Protein 5XLY (pdb70)

Structure (mmCIF, N/CA/C/O backbone):
data_5XLY
#
_entry.id   5XLY
#
_cell.length_a   79.440
_cell.length_b   57.410
_cell.length_c   104.639
_cell.angle_alpha   90.00
_cell.angle_beta   100.16
_cell.angle_gamma   90.00
#
_symmetry.space_group_name_H-M   'I 1 2 1'
#
loop_
_entity.id
_entity.type
_entity.pdbx_description
1 polymer 'Chemotaxis protein methyltransferase 1'
2 polymer 'Cyclic diguanosine monophosphate-binding protein PA4608'
3 non-polymer "9,9'-[(2R,3R,3aS,5S,7aR,9R,10R,10aS,12S,14aR)-3,5,10,12-tetrahydroxy-5,12-dioxidooctahydro-2H,7H-difuro[3,2-d:3',2'-j][1,3,7,9,2,8]tetraoxadiphosphacyclododecine-2,9-diyl]bis(2-amino-1,9-dihydro-6H-purin-6-one)"
4 water water
#
loop_
_atom_site.group_PDB
_atom_site.id
_atom_site.type_symbol
_atom_site.label_atom_id
_atom_site.label_alt_id
_atom_site.label_comp_id
_atom_site.label_asym_id
_atom_site.label_entity_id
_atom_site.label_seq_id
_atom_site.pdbx_PDB_ins_code
_atom_site.Cartn_x
_atom_site.Cartn_y
_atom_site.Cartn_z
_atom_site.occupancy
_atom_site.B_iso_or_equiv
_atom_site.auth_seq_id
_atom_site.auth_comp_id
_atom_site.auth_asym_id
_atom_site.auth_atom_id
_atom_site.pdbx_PDB_model_num
ATOM 1 N N . ASN A 1 5 ? 33.526 20.846 -4.017 1.00 32.00 5 ASN A N 1
ATOM 2 C CA . ASN A 1 5 ? 34.172 21.338 -2.806 1.00 33.24 5 ASN A CA 1
ATOM 3 C C . ASN A 1 5 ? 35.087 20.269 -2.215 1.00 32.65 5 ASN A C 1
ATOM 4 O O . ASN A 1 5 ? 34.669 19.129 -2.003 1.00 34.13 5 ASN A O 1
ATOM 9 N N . ALA A 1 6 ? 36.338 20.650 -1.947 1.00 31.08 6 ALA A N 1
ATOM 10 C CA . ALA A 1 6 ? 37.333 19.676 -1.509 1.00 28.60 6 ALA A CA 1
ATOM 11 C C . ALA A 1 6 ? 37.003 19.117 -0.130 1.00 23.73 6 ALA A C 1
ATOM 12 O O . ALA A 1 6 ? 37.111 17.906 0.092 1.00 22.84 6 ALA A O 1
ATOM 14 N N . ASP A 1 7 ? 36.608 19.982 0.810 1.00 22.84 7 ASP A N 1
ATOM 15 C CA . ASP A 1 7 ? 36.240 19.512 2.143 1.00 29.46 7 ASP A CA 1
ATOM 16 C C . ASP A 1 7 ? 35.103 18.501 2.078 1.00 26.71 7 ASP A C 1
ATOM 17 O O . ASP A 1 7 ? 35.127 17.480 2.777 1.00 20.84 7 ASP A O 1
ATOM 22 N N . PHE A 1 8 ? 34.099 18.769 1.240 1.00 19.18 8 PHE A N 1
ATOM 23 C CA . PHE A 1 8 ? 32.965 17.859 1.115 1.00 21.03 8 PHE A CA 1
ATOM 24 C C . PHE A 1 8 ? 33.387 16.532 0.498 1.00 22.27 8 PHE A C 1
ATOM 25 O O . PHE A 1 8 ? 32.918 15.469 0.920 1.00 15.02 8 PHE A O 1
ATOM 33 N N . GLU A 1 9 ? 34.273 16.572 -0.500 1.00 15.75 9 GLU A N 1
ATOM 34 C CA . GLU A 1 9 ? 34.753 15.335 -1.108 1.00 19.77 9 GLU A CA 1
ATOM 35 C C . GLU A 1 9 ? 35.530 14.493 -0.104 1.00 18.90 9 GLU A C 1
ATOM 36 O O . GLU A 1 9 ? 35.426 13.261 -0.103 1.00 21.11 9 GLU A O 1
ATOM 42 N N . LEU A 1 10 ? 36.317 15.142 0.759 1.00 13.70 10 LEU A N 1
ATOM 43 C CA . LEU A 1 10 ? 37.022 14.413 1.807 1.00 17.87 10 LEU A CA 1
ATOM 44 C C . LEU A 1 10 ? 36.042 13.780 2.785 1.00 21.37 10 LEU A C 1
ATOM 45 O O . LEU A 1 10 ? 36.285 12.682 3.298 1.00 14.87 10 LEU A O 1
ATOM 50 N N . PHE A 1 11 ? 34.926 14.461 3.058 1.00 16.79 11 PHE A N 1
ATOM 51 C CA . PHE A 1 11 ? 33.906 13.879 3.927 1.00 15.17 11 PHE A CA 1
ATOM 52 C C . PHE A 1 11 ? 33.272 12.647 3.290 1.00 16.26 11 PHE A C 1
ATOM 53 O O . PHE A 1 11 ? 32.990 11.660 3.981 1.00 13.88 11 PHE A O 1
ATOM 61 N N . ARG A 1 12 ? 33.027 12.688 1.977 1.00 12.32 12 ARG A N 1
ATOM 62 C CA . ARG A 1 12 ? 32.545 11.496 1.288 1.00 19.25 12 ARG A CA 1
ATOM 63 C C . ARG A 1 12 ? 33.527 10.343 1.450 1.00 19.40 12 ARG A C 1
ATOM 64 O O . ARG A 1 12 ? 33.120 9.200 1.696 1.00 16.48 12 ARG A O 1
ATOM 72 N N . VAL A 1 13 ? 34.826 10.630 1.329 1.00 13.52 13 VAL A N 1
ATOM 73 C CA . VAL A 1 13 ? 35.847 9.602 1.517 1.00 18.30 13 VAL A CA 1
ATOM 74 C C . VAL A 1 13 ? 35.769 9.018 2.923 1.00 21.27 13 VAL A C 1
ATOM 75 O O . VAL A 1 13 ? 35.837 7.795 3.107 1.00 18.96 13 VAL A O 1
ATOM 79 N N . PHE A 1 14 ? 35.612 9.878 3.934 1.00 18.54 14 PHE A N 1
ATOM 80 C CA . PHE A 1 14 ? 35.509 9.403 5.312 1.00 16.10 14 PHE A CA 1
ATOM 81 C C . PHE A 1 14 ? 34.353 8.424 5.475 1.00 15.21 14 PHE A C 1
ATOM 82 O O . PHE A 1 14 ? 34.519 7.339 6.045 1.00 17.52 14 PHE A O 1
ATOM 90 N N . LEU A 1 15 ? 33.169 8.794 4.978 1.00 14.90 15 LEU A N 1
ATOM 91 C CA . LEU A 1 15 ? 31.991 7.948 5.154 1.00 15.08 15 LEU A CA 1
ATOM 9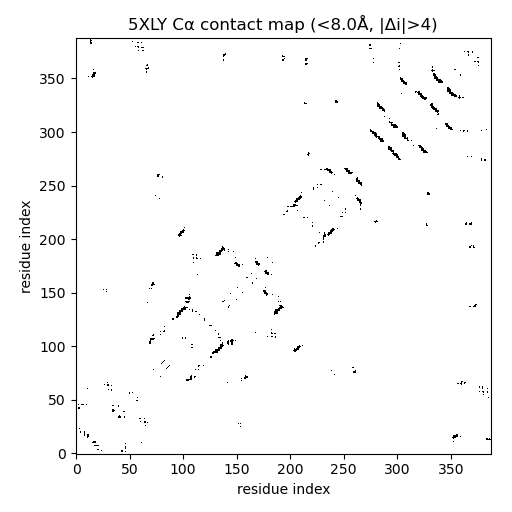2 C C . LEU A 1 15 ? 32.165 6.601 4.466 1.00 18.61 15 LEU A C 1
ATOM 93 O O . LEU A 1 15 ? 31.750 5.564 4.999 1.00 14.69 15 LEU A O 1
ATOM 98 N N . GLU A 1 16 ? 32.778 6.594 3.281 1.00 15.16 16 GLU A N 1
ATOM 99 C CA . GLU A 1 16 ? 32.991 5.334 2.577 1.00 18.52 16 GLU A CA 1
ATOM 100 C C . GLU A 1 16 ? 34.068 4.500 3.258 1.00 16.53 16 GLU A C 1
ATOM 101 O O . GLU A 1 16 ? 33.906 3.286 3.430 1.00 20.43 16 GLU A O 1
ATOM 107 N N . LYS A 1 17 ? 35.168 5.137 3.664 1.00 20.12 17 LYS A N 1
ATOM 108 C CA . LYS A 1 17 ? 36.307 4.399 4.202 1.00 22.34 17 LYS A CA 1
ATOM 109 C C . LYS A 1 17 ? 35.992 3.784 5.560 1.00 27.31 17 LYS A C 1
ATOM 110 O O . LYS A 1 17 ? 36.410 2.656 5.849 1.00 22.94 17 LYS A O 1
ATOM 116 N N . THR A 1 18 ? 35.254 4.504 6.405 1.00 19.83 18 THR A N 1
ATOM 117 C CA . THR A 1 18 ? 35.006 4.019 7.759 1.00 27.51 18 THR A CA 1
ATOM 118 C C . THR A 1 18 ? 33.815 3.070 7.812 1.00 24.93 18 THR A C 1
ATOM 119 O O . THR A 1 18 ? 33.906 1.985 8.395 1.00 25.33 18 THR A O 1
ATOM 123 N N . CYS A 1 19 ? 32.691 3.464 7.214 1.00 19.51 19 CYS A N 1
ATOM 124 C CA . CYS A 1 19 ? 31.440 2.737 7.370 1.00 22.09 19 CYS A CA 1
ATOM 125 C C . CYS A 1 19 ? 30.912 2.128 6.080 1.00 20.09 19 CYS A C 1
ATOM 126 O O . CYS A 1 19 ? 29.871 1.459 6.112 1.00 21.41 19 CYS A O 1
ATOM 129 N N . GLY A 1 20 ? 31.584 2.335 4.951 1.00 13.18 20 GLY A N 1
ATOM 130 C CA . GLY A 1 20 ? 31.034 1.887 3.690 1.00 18.03 20 GLY A CA 1
ATOM 131 C C . GLY A 1 20 ? 29.809 2.649 3.247 1.00 18.51 20 GLY A C 1
ATOM 132 O O . GLY A 1 20 ? 29.081 2.180 2.368 1.00 17.17 20 GLY A O 1
ATOM 133 N N . ILE A 1 21 ? 29.554 3.814 3.836 1.00 13.01 21 ILE A N 1
ATOM 134 C CA . ILE A 1 21 ? 28.402 4.624 3.460 1.00 10.53 21 ILE A CA 1
ATOM 135 C C . ILE A 1 21 ? 28.739 5.406 2.201 1.00 14.99 21 ILE A C 1
ATOM 136 O O . ILE A 1 21 ? 29.752 6.115 2.146 1.00 16.35 21 ILE A O 1
ATOM 141 N N . VAL A 1 22 ? 27.895 5.276 1.185 1.00 12.10 22 VAL A N 1
ATOM 142 C CA . VAL A 1 22 ? 28.087 5.951 -0.092 1.00 15.63 22 VAL A CA 1
ATOM 143 C C . VAL A 1 22 ? 27.255 7.225 -0.062 1.00 19.54 22 VAL A C 1
ATOM 144 O O . VAL A 1 22 ? 26.020 7.175 -0.045 1.00 19.01 22 VAL A O 1
ATOM 148 N N . LEU A 1 23 ? 27.936 8.364 -0.040 1.00 17.63 23 LEU A N 1
ATOM 149 C CA . LEU A 1 23 ? 27.297 9.671 -0.057 1.00 28.10 23 LEU A CA 1
ATOM 150 C C . LEU A 1 23 ? 27.355 10.230 -1.471 1.00 34.00 23 LEU A C 1
ATOM 151 O O . LEU A 1 23 ? 28.436 10.323 -2.062 1.00 33.71 23 LEU A O 1
ATOM 156 N N . GLY A 1 24 ? 26.194 10.585 -2.015 1.00 33.37 24 GLY A N 1
ATOM 157 C CA . GLY A 1 24 ? 26.168 11.190 -3.332 1.00 36.68 24 GLY A CA 1
ATOM 158 C C . GLY A 1 24 ? 26.866 12.537 -3.345 1.00 31.93 24 GLY A C 1
ATOM 159 O O . GLY A 1 24 ? 26.915 13.249 -2.340 1.00 32.28 24 GLY A O 1
ATOM 160 N N . SER A 1 25 ? 27.414 12.888 -4.509 1.00 34.17 25 SER A N 1
ATOM 161 C CA . SER A 1 25 ? 28.087 14.173 -4.676 1.00 25.94 25 SER A CA 1
ATOM 162 C C . SER A 1 25 ? 27.119 15.348 -4.706 1.00 38.79 25 SER A C 1
ATOM 163 O O . SER A 1 25 ? 27.568 16.495 -4.809 1.00 38.62 25 SER A O 1
ATOM 166 N N A ASN A 1 26 ? 25.812 15.103 -4.628 0.47 36.13 26 ASN A N 1
ATOM 167 N N B ASN A 1 26 ? 25.818 15.083 -4.595 0.53 36.11 26 ASN A N 1
ATOM 168 C CA A ASN A 1 26 ? 24.804 16.154 -4.677 0.47 42.09 26 ASN A CA 1
ATOM 169 C CA B ASN A 1 26 ? 24.770 16.089 -4.685 0.53 42.10 26 ASN A CA 1
ATOM 170 C C A ASN A 1 26 ? 24.151 16.381 -3.316 0.47 43.18 26 ASN A C 1
ATOM 171 C C B ASN A 1 26 ? 24.207 16.475 -3.321 0.53 43.20 26 ASN A C 1
ATOM 172 O O A ASN A 1 26 ? 23.006 16.830 -3.237 0.47 39.95 26 ASN A O 1
ATOM 173 O O B ASN A 1 26 ? 23.171 17.144 -3.258 0.53 40.48 26 ASN A O 1
ATOM 182 N N . LYS A 1 27 ? 24.867 16.079 -2.232 1.00 38.77 27 LYS A N 1
ATOM 183 C CA . LYS A 1 27 ? 24.299 16.154 -0.891 1.00 32.02 27 LYS A CA 1
ATOM 184 C C . LYS A 1 27 ? 25.062 17.096 0.036 1.00 25.56 27 LYS A C 1
ATOM 185 O O . LYS A 1 27 ? 25.008 16.936 1.256 1.00 21.84 27 LYS A O 1
ATOM 191 N N . GLN A 1 28 ? 25.773 18.084 -0.516 1.00 24.87 28 GLN A N 1
ATOM 192 C CA . GLN A 1 28 ? 26.434 19.072 0.336 1.00 31.51 28 GLN A CA 1
ATOM 193 C C . GLN A 1 28 ? 25.431 19.764 1.249 1.00 20.35 28 GLN A C 1
ATOM 194 O O . GLN A 1 28 ? 25.708 19.993 2.432 1.00 22.25 28 GLN A O 1
ATOM 200 N N . TYR A 1 29 ? 24.255 20.092 0.712 1.00 25.07 29 TYR A N 1
ATOM 201 C CA . TYR A 1 29 ? 23.221 20.756 1.498 1.00 27.94 29 TYR A CA 1
ATOM 202 C C . TYR A 1 29 ? 22.747 19.874 2.648 1.00 25.24 29 TYR A C 1
ATOM 203 O O . TYR A 1 29 ? 22.490 20.364 3.754 1.00 18.30 29 TYR A O 1
ATOM 212 N N . LEU A 1 30 ? 22.619 18.568 2.400 1.00 22.76 30 LEU A N 1
ATOM 213 C CA . LEU A 1 30 ? 22.124 17.658 3.427 1.00 19.74 30 LEU A CA 1
ATOM 214 C C . LEU A 1 30 ? 23.164 17.450 4.517 1.00 17.42 30 LEU A C 1
ATOM 215 O O . LEU A 1 30 ? 22.820 17.312 5.697 1.00 14.20 30 LEU A O 1
ATOM 220 N N . VAL A 1 31 ? 24.442 17.431 4.138 1.00 16.94 31 VAL A N 1
ATOM 221 C CA . VAL A 1 31 ? 25.521 17.306 5.113 1.00 15.36 31 VAL A CA 1
ATOM 222 C C . VAL A 1 31 ? 25.519 18.498 6.062 1.00 16.30 31 VAL A C 1
ATOM 223 O O . VAL A 1 31 ? 25.631 18.343 7.285 1.00 14.40 31 VAL A O 1
ATOM 227 N N . SER A 1 32 ? 25.397 19.708 5.510 1.00 18.32 32 SER A N 1
ATOM 228 C CA . SER A 1 32 ? 25.401 20.904 6.346 1.00 21.21 32 SER A CA 1
ATOM 229 C C . SER A 1 32 ? 24.240 20.889 7.333 1.00 15.49 32 SER A C 1
ATOM 230 O O . SER A 1 32 ? 24.406 21.241 8.507 1.00 16.68 32 SER A O 1
ATOM 233 N N . SER A 1 33 ? 23.062 20.470 6.877 1.00 16.22 33 SER A N 1
ATOM 234 C CA . SER A 1 33 ? 21.891 20.453 7.747 1.00 17.04 33 SER A CA 1
ATOM 235 C C . SER A 1 33 ? 22.045 19.434 8.869 1.00 13.63 33 SER A C 1
ATOM 236 O O . SER A 1 33 ? 21.767 19.733 10.036 1.00 15.10 33 SER A O 1
ATOM 239 N N . ARG A 1 34 ? 22.485 18.218 8.538 1.00 13.12 34 ARG A N 1
ATOM 240 C CA . ARG A 1 34 ? 22.523 17.160 9.543 1.00 13.14 34 ARG A CA 1
ATOM 241 C C . ARG A 1 34 ? 23.666 17.327 10.536 1.00 16.41 34 ARG A C 1
ATOM 242 O O . ARG A 1 34 ? 23.578 16.803 11.651 1.00 17.72 34 ARG A O 1
ATOM 250 N N . LEU A 1 35 ? 24.727 18.041 10.168 1.00 16.48 35 LEU A N 1
ATOM 251 C CA . LEU A 1 35 ? 25.879 18.227 11.041 1.00 15.42 35 LEU A CA 1
ATOM 252 C C . LEU A 1 35 ? 25.911 19.594 11.704 1.00 24.96 35 LEU A C 1
ATOM 253 O O . LEU A 1 35 ? 26.821 19.859 12.496 1.00 20.65 35 LEU A O 1
ATOM 258 N N . ASN A 1 36 ? 24.954 20.468 11.386 1.00 23.30 36 ASN A N 1
ATOM 259 C CA . ASN A 1 36 ? 24.916 21.793 11.997 1.00 30.83 36 ASN A CA 1
ATOM 260 C C . ASN A 1 36 ? 24.910 21.709 13.517 1.00 28.98 36 ASN A C 1
ATOM 261 O O . ASN A 1 36 ? 25.709 22.375 14.184 1.00 30.51 36 ASN A O 1
ATOM 266 N N . LYS A 1 37 ? 24.019 20.896 14.083 1.00 28.10 37 LYS A N 1
ATOM 267 C CA . LYS A 1 37 ? 23.912 20.803 15.535 1.00 24.89 37 LYS A CA 1
ATOM 268 C C . LYS A 1 37 ? 25.221 20.340 16.160 1.00 37.96 37 LYS A C 1
ATOM 269 O O . LYS A 1 37 ? 25.740 20.977 17.082 1.00 31.01 37 LYS A O 1
ATOM 275 N N . LEU A 1 38 ? 25.785 19.248 15.641 1.00 23.73 38 LEU A N 1
ATOM 276 C CA . LEU A 1 38 ? 26.972 18.651 16.241 1.00 24.74 38 LEU A CA 1
ATOM 277 C C . LEU A 1 38 ? 28.174 19.583 16.154 1.00 26.72 38 LEU A C 1
ATOM 278 O O . LEU A 1 38 ? 28.949 19.697 17.113 1.00 25.57 38 LEU A O 1
ATOM 283 N N . MET A 1 39 ? 28.351 20.256 15.014 1.00 23.17 39 MET A N 1
ATOM 284 C CA . MET A 1 39 ? 29.486 21.160 14.861 1.00 23.85 39 MET A CA 1
ATOM 285 C C . MET A 1 39 ? 29.387 22.341 15.816 1.00 36.40 39 MET A C 1
ATOM 286 O O . MET A 1 39 ? 30.411 22.827 16.312 1.00 32.90 39 MET A O 1
ATOM 291 N N . GLU A 1 40 ? 28.168 22.810 16.089 1.00 29.70 40 GLU A N 1
ATOM 292 C CA . GLU A 1 40 ? 27.971 23.892 17.049 1.00 38.36 40 GLU A CA 1
ATOM 293 C C . GLU A 1 40 ? 28.462 23.493 18.437 1.00 43.09 40 GLU A C 1
ATOM 294 O O . GLU A 1 40 ? 29.290 24.181 19.042 1.00 33.26 40 GLU A O 1
ATOM 300 N N . GLN A 1 41 ? 27.955 22.374 18.960 1.00 29.87 41 GLN A N 1
ATOM 301 C CA . GLN A 1 41 ? 28.332 21.939 20.305 1.00 37.53 41 GLN A CA 1
ATOM 302 C C . GLN A 1 41 ? 29.816 21.615 20.402 1.00 41.56 41 GLN A C 1
ATOM 303 O O . GLN A 1 41 ? 30.444 21.843 21.445 1.00 41.81 41 GLN A O 1
ATOM 309 N N . GLN A 1 42 ? 30.393 21.094 19.326 1.00 28.82 42 GLN A N 1
ATOM 310 C CA . GLN A 1 42 ? 31.793 20.695 19.329 1.00 42.08 42 GLN A CA 1
ATOM 311 C C . GLN A 1 42 ? 32.755 21.861 19.123 1.00 39.08 42 GLN A C 1
ATOM 312 O O . GLN A 1 42 ? 33.974 21.661 19.197 1.00 38.66 42 GLN A O 1
ATOM 318 N N . GLY A 1 43 ? 32.249 23.064 18.874 1.00 36.32 43 GLY A N 1
ATOM 319 C CA . GLY A 1 43 ? 33.122 24.189 18.608 1.00 32.92 43 GLY A CA 1
ATOM 320 C C . GLY A 1 43 ? 33.849 24.101 17.286 1.00 36.36 43 GLY A C 1
ATOM 321 O O . GLY A 1 43 ? 34.933 24.676 17.141 1.00 39.38 43 GLY A O 1
ATOM 322 N N . ILE A 1 44 ? 33.286 23.385 16.318 1.00 37.83 44 ILE A N 1
ATOM 323 C CA . ILE A 1 44 ? 33.874 23.239 14.992 1.00 32.14 44 ILE A CA 1
ATOM 324 C C . ILE A 1 44 ? 33.201 24.236 14.060 1.00 29.57 44 ILE A C 1
ATOM 325 O O . ILE A 1 44 ? 31.966 24.293 13.984 1.00 29.63 44 ILE A O 1
ATOM 330 N N . LYS A 1 45 ? 34.011 25.023 13.352 1.00 30.75 45 LYS A N 1
ATOM 331 C CA . LYS A 1 45 ? 33.511 26.142 12.565 1.00 28.67 45 LYS A CA 1
ATOM 332 C C . LYS A 1 45 ? 33.376 25.834 11.077 1.00 33.39 45 LYS A C 1
ATOM 333 O O . LYS A 1 45 ? 32.788 26.641 10.348 1.00 38.49 45 LYS A O 1
ATOM 339 N N . SER A 1 46 ? 33.893 24.701 10.602 1.00 30.59 46 SER A N 1
ATOM 340 C CA . SER A 1 46 ? 33.791 24.372 9.188 1.00 29.23 46 SER A CA 1
ATOM 341 C C . SER A 1 46 ? 33.818 22.863 9.004 1.00 24.60 46 SER A C 1
ATOM 342 O O . SER A 1 46 ? 34.322 22.122 9.851 1.00 25.01 46 SER A O 1
ATOM 345 N N . LEU A 1 47 ? 33.268 22.421 7.870 1.00 21.70 47 LEU A N 1
ATOM 346 C CA . LEU A 1 47 ? 33.343 21.010 7.511 1.00 23.05 47 LEU A CA 1
ATOM 347 C C . LEU A 1 47 ? 34.790 20.558 7.369 1.00 19.75 47 LEU A C 1
ATOM 348 O O . LEU A 1 47 ? 35.138 19.437 7.757 1.00 25.08 47 LEU A O 1
ATOM 353 N N . GLY A 1 48 ? 35.647 21.418 6.812 1.00 26.18 48 GLY A N 1
ATOM 354 C CA . GLY A 1 48 ? 37.048 21.061 6.658 1.00 21.88 48 GLY A CA 1
ATOM 355 C C . GLY A 1 48 ? 37.719 20.744 7.980 1.00 25.38 48 GLY A C 1
ATOM 356 O O . GLY A 1 48 ? 38.479 19.778 8.085 1.00 27.84 48 GLY A O 1
ATOM 357 N N . GLU A 1 49 ? 37.442 21.546 9.010 1.00 24.23 49 GLU A N 1
ATOM 358 C CA . GLU A 1 49 ? 37.987 21.250 10.329 1.00 24.68 49 GLU A CA 1
ATOM 359 C C . GLU A 1 49 ? 37.394 19.964 10.891 1.00 28.54 49 GLU A C 1
ATOM 360 O O . GLU A 1 49 ? 38.092 19.191 11.557 1.00 21.97 49 GLU A O 1
ATOM 366 N N . LEU A 1 50 ? 36.106 19.719 10.633 1.00 25.41 50 LEU A N 1
ATOM 367 C CA . LEU A 1 50 ? 35.498 18.465 11.062 1.00 22.99 50 LEU A CA 1
ATOM 368 C C . LEU A 1 50 ? 36.205 17.272 10.434 1.00 17.72 50 LEU A C 1
ATOM 369 O O . LEU A 1 50 ? 36.473 16.273 11.110 1.00 29.97 50 LEU A O 1
ATOM 374 N N . VAL A 1 51 ? 36.531 17.368 9.142 1.00 22.03 51 VAL A N 1
ATOM 375 C CA . VAL A 1 51 ? 37.202 16.267 8.454 1.00 26.79 51 VAL A CA 1
ATOM 376 C C . VAL A 1 51 ? 38.578 16.019 9.058 1.00 31.12 51 VAL A C 1
ATOM 377 O O . VAL A 1 51 ? 39.001 14.868 9.226 1.00 30.52 51 VAL A O 1
ATOM 381 N N . GLN A 1 52 ? 39.295 17.091 9.402 1.00 31.51 52 GLN A N 1
ATOM 382 C CA . GLN A 1 52 ? 40.582 16.928 10.070 1.00 27.99 52 GLN A CA 1
ATOM 383 C C . GLN A 1 52 ? 40.410 16.285 11.440 1.00 32.75 52 GLN A C 1
ATOM 384 O O . GLN A 1 52 ? 41.170 15.383 11.813 1.00 28.77 52 GLN A O 1
ATOM 390 N N . ARG A 1 53 ? 39.402 16.725 12.196 1.00 23.79 53 ARG A N 1
ATOM 391 C CA . ARG A 1 53 ? 39.237 16.252 13.567 1.00 28.67 53 ARG A CA 1
ATOM 392 C C . ARG A 1 53 ? 38.831 14.784 13.613 1.00 35.24 53 ARG A C 1
ATOM 393 O O . ARG A 1 53 ? 39.263 14.044 14.505 1.00 44.23 53 ARG A O 1
ATOM 401 N N . ILE A 1 54 ? 38.108 14.330 12.598 1.00 28.78 54 ILE A N 1
ATOM 402 C CA . ILE A 1 54 ? 37.706 12.946 12.554 1.00 32.78 54 ILE A CA 1
ATOM 403 C C . ILE A 1 54 ? 38.787 12.002 12.018 1.00 39.97 54 ILE A C 1
ATOM 404 O O . ILE A 1 54 ? 38.606 10.813 12.057 1.00 33.46 54 ILE A O 1
ATOM 409 N N . GLN A 1 55 ? 39.918 12.500 11.533 1.00 34.45 55 GLN A N 1
ATOM 410 C CA . GLN A 1 55 ? 40.961 11.544 11.183 1.00 46.64 55 GLN A CA 1
ATOM 411 C C . GLN A 1 55 ? 41.406 11.385 12.643 1.00 46.59 55 GLN A C 1
ATOM 412 O O . GLN A 1 55 ? 41.893 12.292 13.214 1.00 62.69 55 GLN A O 1
ATOM 418 N N . THR A 1 56 ? 41.186 10.232 13.220 1.00 44.93 56 THR A N 1
ATOM 419 C CA . THR A 1 56 ? 41.389 9.891 14.629 1.00 55.66 56 THR A CA 1
ATOM 420 C C . THR A 1 56 ? 39.977 9.717 15.162 1.00 53.99 56 THR A C 1
ATOM 421 O O . THR A 1 56 ? 39.200 10.672 15.116 1.00 50.66 56 THR A O 1
ATOM 425 N N . GLN A 1 57 ? 39.588 8.562 15.657 1.00 52.39 57 GLN A N 1
ATOM 426 C CA . GLN A 1 57 ? 40.318 7.299 15.889 1.00 48.68 57 GLN A CA 1
ATOM 427 C C . GLN A 1 57 ? 40.498 6.993 17.328 1.00 53.15 57 GLN A C 1
ATOM 428 O O . GLN A 1 57 ? 40.875 5.912 17.725 1.00 56.88 57 GLN A O 1
ATOM 434 N N . ARG A 1 58 ? 40.191 7.988 18.101 1.00 46.16 58 ARG A N 1
ATOM 435 C CA . ARG A 1 58 ? 40.182 7.930 19.501 1.00 55.17 58 ARG A CA 1
ATOM 436 C C . ARG A 1 58 ? 38.984 8.789 19.655 1.00 52.10 58 ARG A C 1
ATOM 437 O O . ARG A 1 58 ? 38.613 9.526 18.769 1.00 46.39 58 ARG A O 1
ATOM 445 N N . GLY A 1 59 ? 38.361 8.685 20.782 1.00 43.92 59 GLY A N 1
ATOM 446 C CA . GLY A 1 59 ? 37.234 9.521 21.105 1.00 48.00 59 GLY A CA 1
ATOM 447 C C . GLY A 1 59 ? 35.968 9.099 20.404 1.00 42.00 59 GLY A C 1
ATOM 448 O O . GLY A 1 59 ? 35.970 8.202 19.585 1.00 41.88 59 GLY A O 1
ATOM 449 N N . GLY A 1 60 ? 34.904 9.794 20.716 1.00 29.31 60 GLY A N 1
ATOM 450 C CA . GLY A 1 60 ? 33.598 9.454 20.188 1.00 29.63 60 GLY A CA 1
ATOM 451 C C . GLY A 1 60 ? 33.074 10.425 19.150 1.00 27.14 60 GLY A C 1
ATOM 452 O O . GLY A 1 60 ? 31.871 10.449 18.876 1.00 22.09 60 GLY A O 1
ATOM 453 N N . LEU A 1 61 ? 33.962 11.227 18.557 1.00 27.37 61 LEU A N 1
ATOM 454 C CA . LEU A 1 61 ? 33.514 12.205 17.568 1.00 29.41 61 LEU A CA 1
ATOM 455 C C . LEU A 1 61 ? 33.041 11.529 16.288 1.00 23.85 61 LEU A C 1
ATOM 456 O O . LEU A 1 61 ? 32.026 11.932 15.708 1.00 25.83 61 LEU A O 1
ATOM 461 N N . ARG A 1 62 ? 33.766 10.506 15.825 1.00 21.21 62 ARG A N 1
ATOM 462 C CA . ARG A 1 62 ? 33.371 9.822 14.597 1.00 21.89 62 ARG A CA 1
ATOM 463 C C . ARG A 1 62 ? 31.993 9.185 14.737 1.00 20.75 62 ARG A C 1
ATOM 464 O O . ARG A 1 62 ? 31.171 9.263 13.817 1.00 19.20 62 ARG A O 1
ATOM 472 N N . GLU A 1 63 ? 31.718 8.560 15.886 1.00 23.09 63 GLU A N 1
ATOM 473 C CA . GLU A 1 63 ? 30.388 8.003 16.119 1.00 27.16 63 GLU A CA 1
ATOM 474 C C . GLU A 1 63 ? 29.325 9.091 16.084 1.00 17.98 63 GLU A C 1
ATOM 475 O O . GLU A 1 63 ? 28.241 8.892 15.523 1.00 18.19 63 GLU A O 1
ATOM 481 N N . MET A 1 64 ? 29.612 10.245 16.692 1.00 17.20 64 MET A N 1
ATOM 482 C CA . MET A 1 64 ? 28.631 11.323 16.723 1.00 16.47 64 MET A CA 1
ATOM 483 C C . MET A 1 64 ? 28.339 11.852 15.327 1.00 19.16 64 MET A C 1
ATOM 484 O O . MET A 1 64 ? 27.202 12.243 15.035 1.00 13.75 64 MET A O 1
ATOM 489 N N . VAL A 1 65 ? 29.348 11.869 14.454 1.00 19.33 65 VAL A N 1
ATOM 490 C CA . VAL A 1 65 ? 29.138 12.302 13.076 1.00 17.04 65 VAL A CA 1
ATOM 491 C C . VAL A 1 65 ? 28.246 11.311 12.339 1.00 14.98 65 VAL A C 1
ATOM 492 O O . VAL A 1 65 ? 27.296 11.700 11.648 1.00 13.96 65 VAL A O 1
ATOM 496 N N . VAL A 1 66 ? 28.539 10.016 12.474 1.00 12.75 66 VAL A N 1
ATOM 497 C CA . VAL A 1 66 ? 27.725 9.004 11.810 1.00 14.96 66 VAL A CA 1
ATOM 498 C C . VAL A 1 66 ? 26.315 8.998 12.387 1.00 10.35 66 VAL A C 1
ATOM 499 O O . VAL A 1 66 ? 25.334 8.804 11.659 1.00 12.83 66 VAL A O 1
ATOM 503 N N . ASP A 1 67 ? 26.194 9.218 13.700 1.00 13.65 67 ASP A N 1
ATOM 504 C CA . ASP A 1 67 ? 24.892 9.385 14.338 1.00 13.46 67 ASP A CA 1
ATOM 505 C C . ASP A 1 67 ? 24.076 10.468 13.638 1.00 16.15 67 ASP A C 1
ATOM 506 O O . ASP A 1 67 ? 22.969 10.217 13.152 1.00 12.85 67 ASP A O 1
ATOM 511 N N . ALA A 1 68 ? 24.625 11.682 13.568 1.00 12.23 68 ALA A N 1
ATOM 512 C CA . ALA A 1 68 ? 23.890 12.800 12.984 1.00 12.56 68 ALA A CA 1
ATOM 513 C C . ALA A 1 68 ? 23.598 12.574 11.503 1.00 10.92 68 ALA A C 1
ATOM 514 O O . ALA A 1 68 ? 22.540 12.976 11.005 1.00 11.15 68 ALA A O 1
ATOM 516 N N . MET A 1 69 ? 24.520 11.929 10.783 1.00 13.43 69 MET A N 1
ATOM 517 C CA . MET A 1 69 ? 24.348 11.754 9.344 1.00 12.02 69 MET A CA 1
ATOM 518 C C . MET A 1 69 ? 23.267 10.738 8.994 1.00 11.64 69 MET A C 1
ATOM 519 O O . MET A 1 69 ? 22.749 10.765 7.872 1.00 12.19 69 MET A O 1
ATOM 524 N N . THR A 1 70 ? 22.919 9.838 9.914 1.00 9.62 70 THR A N 1
ATOM 525 C CA . THR A 1 70 ? 21.989 8.758 9.613 1.00 11.95 70 THR A CA 1
ATOM 526 C C . THR A 1 70 ? 20.633 8.943 10.288 1.00 15.99 70 THR A C 1
ATOM 527 O O . THR A 1 70 ? 19.861 7.984 10.385 1.00 15.70 70 THR A O 1
ATOM 531 N N . THR A 1 71 ? 20.324 10.150 10.755 1.00 15.50 71 THR A N 1
ATOM 532 C CA . THR A 1 71 ? 19.017 10.455 11.330 1.00 28.40 71 THR A CA 1
ATOM 533 C C . THR A 1 71 ? 18.145 11.116 10.271 1.00 26.92 71 THR A C 1
ATOM 534 O O . THR A 1 71 ? 18.499 12.177 9.747 1.00 31.33 71 THR A O 1
ATOM 538 N N . ASN A 1 72 ? 17.010 10.494 9.966 1.00 27.76 72 ASN A N 1
ATOM 539 C CA . ASN A 1 72 ? 16.033 11.074 9.057 1.00 32.45 72 ASN A CA 1
ATOM 540 C C . ASN A 1 72 ? 15.076 11.973 9.827 1.00 23.83 72 ASN A C 1
ATOM 541 O O . ASN A 1 72 ? 14.670 11.650 10.946 1.00 32.28 72 ASN A O 1
ATOM 546 N N . GLU A 1 73 ? 14.722 13.103 9.225 1.00 21.75 73 GLU A N 1
ATOM 547 C CA . GLU A 1 73 ? 13.688 13.973 9.763 1.00 22.21 73 GLU A CA 1
ATOM 548 C C . GLU A 1 73 ? 12.373 13.704 9.040 1.00 22.63 73 GLU A C 1
ATOM 549 O O . GLU A 1 73 ? 12.354 13.335 7.863 1.00 20.75 73 GLU A O 1
ATOM 555 N N . THR A 1 74 ? 11.270 13.871 9.764 1.00 17.88 74 THR A N 1
ATOM 556 C CA . THR A 1 74 ? 9.953 13.706 9.171 1.00 14.27 74 THR A CA 1
ATOM 557 C C . THR A 1 74 ? 9.536 14.988 8.449 1.00 13.54 74 THR A C 1
ATOM 558 O O . THR A 1 74 ? 10.219 16.016 8.500 1.00 13.85 74 THR A O 1
ATOM 562 N N . LEU A 1 75 ? 8.392 14.928 7.773 1.00 8.24 75 LEU A N 1
ATOM 563 C CA . LEU A 1 75 ? 7.895 16.025 6.954 1.00 11.08 75 LEU A CA 1
ATOM 564 C C . LEU A 1 75 ? 6.719 16.726 7.625 1.00 9.62 75 LEU A C 1
ATOM 565 O O . LEU A 1 75 ? 5.967 16.119 8.392 1.00 10.06 75 LEU A O 1
ATOM 570 N N . TRP A 1 76 ? 6.564 18.014 7.313 1.00 8.68 76 TRP A N 1
ATOM 571 C CA . TRP A 1 76 ? 5.425 18.785 7.795 1.00 10.27 76 TRP A CA 1
ATOM 572 C C . TRP A 1 76 ? 4.146 18.350 7.091 1.00 9.58 76 TRP A C 1
ATOM 573 O O . TRP A 1 76 ? 4.119 18.218 5.863 1.00 10.66 76 TRP A O 1
ATOM 584 N N . PHE A 1 77 ? 3.082 18.162 7.874 1.00 7.36 77 PHE A N 1
ATOM 585 C CA . PHE A 1 77 ? 1.755 17.827 7.354 1.00 7.23 77 PHE A CA 1
ATOM 586 C C . PHE A 1 77 ? 1.831 16.698 6.328 1.00 10.53 77 PHE A C 1
ATOM 587 O O . PHE A 1 77 ? 1.281 16.785 5.228 1.00 13.02 77 PHE A O 1
ATOM 595 N N . ARG A 1 78 ? 2.534 15.630 6.707 1.00 8.20 78 ARG A N 1
ATOM 596 C CA . ARG A 1 78 ? 2.855 14.540 5.793 1.00 8.61 78 ARG A CA 1
ATOM 597 C C . ARG A 1 78 ? 1.595 13.982 5.147 1.00 12.78 78 ARG A C 1
ATOM 598 O O . ARG A 1 78 ? 0.686 13.519 5.842 1.00 11.15 78 ARG A O 1
ATOM 606 N N . ASP A 1 79 ? 1.542 14.062 3.816 1.00 16.21 79 ASP A N 1
ATOM 607 C CA . ASP A 1 79 ? 0.496 13.576 2.919 1.00 16.14 79 ASP A CA 1
ATOM 608 C C . ASP A 1 79 ? -0.716 14.507 2.857 1.00 21.23 79 ASP A C 1
ATOM 609 O O . ASP A 1 79 ? -1.622 14.252 2.058 1.00 23.63 79 ASP A O 1
ATOM 614 N N . THR A 1 80 ? -0.775 15.564 3.673 1.00 12.86 80 THR A N 1
ATOM 615 C CA . THR A 1 80 ? -1.844 16.563 3.673 1.00 13.09 80 THR A CA 1
ATOM 616 C C . THR A 1 80 ? -3.195 16.004 4.118 1.00 9.19 80 THR A C 1
ATOM 617 O O . THR A 1 80 ? -3.792 16.512 5.073 1.00 12.29 80 THR A O 1
ATOM 621 N N . TYR A 1 81 ? -3.684 14.964 3.441 1.00 9.85 81 TYR A N 1
ATOM 622 C CA . TYR A 1 81 ? -5.066 14.530 3.643 1.00 7.85 81 TYR A CA 1
ATOM 623 C C . TYR A 1 81 ? -5.402 14.061 5.057 1.00 11.22 81 TYR A C 1
ATOM 624 O O . TYR A 1 81 ? -6.541 14.306 5.494 1.00 11.15 81 TYR A O 1
ATOM 633 N N . PRO A 1 82 ? -4.523 13.379 5.803 1.00 12.66 82 PRO A N 1
ATOM 634 C CA . PRO A 1 82 ? -4.902 12.993 7.173 1.00 11.55 82 PRO A CA 1
ATOM 635 C C . PRO A 1 82 ? -5.242 14.175 8.058 1.00 12.22 82 PRO A C 1
ATOM 636 O O . PRO A 1 82 ? -6.064 14.042 8.972 1.00 11.32 82 PRO A O 1
ATOM 640 N N . PHE A 1 83 ? -4.640 15.334 7.811 1.00 9.33 83 PHE A N 1
ATOM 641 C CA . PHE A 1 83 ? -4.945 16.507 8.620 1.00 9.02 83 PHE A CA 1
ATOM 642 C C . PHE A 1 83 ? -6.247 17.161 8.184 1.00 13.25 83 PHE A C 1
ATOM 643 O O . PHE A 1 83 ? -6.941 17.765 9.011 1.00 14.93 83 PHE A O 1
ATOM 651 N N . GLU A 1 84 ? -6.608 17.023 6.906 1.00 13.46 84 GLU A N 1
ATOM 652 C CA . GLU A 1 84 ? -7.939 17.433 6.470 1.00 17.22 84 GLU A CA 1
ATOM 653 C C . GLU A 1 84 ? -9.008 16.516 7.056 1.00 17.21 84 GLU A C 1
ATOM 654 O O . GLU A 1 84 ? -10.060 16.987 7.504 1.00 20.16 84 GLU A O 1
ATOM 660 N N . VAL A 1 85 ? -8.747 15.206 7.073 1.00 14.09 85 VAL A N 1
ATOM 661 C CA . VAL A 1 85 ? -9.662 14.264 7.713 1.00 12.82 85 VAL A CA 1
ATOM 662 C C . VAL A 1 85 ? -9.837 14.611 9.184 1.00 16.70 85 VAL A C 1
ATOM 663 O O . VAL A 1 85 ? -10.955 14.589 9.716 1.00 13.85 85 VAL A O 1
ATOM 667 N N . LEU A 1 86 ? -8.733 14.932 9.862 1.00 14.97 86 LEU A N 1
ATOM 668 C CA . LEU A 1 86 ? -8.796 15.320 11.266 1.00 16.10 86 LEU A CA 1
ATOM 669 C C . LEU A 1 86 ? -9.723 16.515 11.468 1.00 20.51 86 LEU A C 1
ATOM 670 O O . LEU A 1 86 ? -10.593 16.498 12.346 1.00 17.16 86 LEU A O 1
ATOM 675 N N . LYS A 1 87 ? -9.563 17.558 10.649 1.00 13.22 87 LYS A N 1
ATOM 676 C CA . LYS A 1 87 ? -10.306 18.793 10.871 1.00 17.35 87 LYS A CA 1
ATOM 677 C C . LYS A 1 87 ? -11.731 18.726 10.335 1.00 22.76 87 LYS A C 1
ATOM 678 O O . LYS A 1 87 ? -12.624 19.380 10.887 1.00 24.01 87 LYS A O 1
ATOM 684 N N . GLN A 1 88 ? -11.972 17.947 9.283 1.00 16.85 88 GLN A N 1
ATOM 685 C CA . GLN A 1 88 ? -13.281 17.951 8.639 1.00 26.37 88 GLN A CA 1
ATOM 686 C C . GLN A 1 88 ? -14.206 16.847 9.132 1.00 24.69 88 GLN A C 1
ATOM 687 O O . GLN A 1 88 ? -15.431 17.018 9.088 1.00 28.99 88 GLN A O 1
ATOM 693 N N . ARG A 1 89 ? -13.666 15.719 9.591 1.00 20.14 89 ARG A N 1
ATOM 694 C CA . ARG A 1 89 ? -14.503 14.605 10.020 1.00 20.64 89 ARG A CA 1
ATOM 695 C C . ARG A 1 89 ? -14.301 14.229 11.479 1.00 27.89 89 ARG A C 1
ATOM 696 O O . ARG A 1 89 ? -15.275 14.184 12.240 1.00 21.49 89 ARG A O 1
ATOM 704 N N . VAL A 1 90 ? -13.064 13.959 11.901 1.00 19.38 90 VAL A N 1
ATOM 705 C CA . VAL A 1 90 ? -12.848 13.372 13.221 1.00 17.77 90 VAL A CA 1
ATOM 706 C C . VAL A 1 90 ? -13.201 14.368 14.320 1.00 19.53 90 VAL A C 1
ATOM 707 O O . VAL A 1 90 ? -13.981 14.058 15.228 1.00 20.96 90 VAL A O 1
ATOM 711 N N . LEU A 1 91 ? -12.628 15.571 14.265 1.00 17.23 91 LEU A N 1
ATOM 712 C CA . LEU A 1 91 ? -12.944 16.574 15.279 1.00 21.41 91 LEU A CA 1
ATOM 713 C C . LEU A 1 91 ? -14.430 16.917 15.334 1.00 31.28 91 LEU A C 1
ATOM 714 O O . LEU A 1 91 ? -14.960 17.040 16.453 1.00 30.42 91 LEU A O 1
ATOM 719 N N . PRO A 1 92 ? -15.151 17.087 14.217 1.00 26.12 92 PRO A N 1
ATOM 720 C CA . PRO A 1 92 ? -16.613 17.242 14.332 1.00 23.27 92 PRO A CA 1
ATOM 721 C C . PRO A 1 92 ? -17.306 16.020 14.913 1.00 21.75 92 PRO A C 1
ATOM 722 O O . PRO A 1 92 ? -18.273 16.169 15.671 1.00 36.10 92 PRO A O 1
ATOM 726 N N . GLU A 1 93 ? -16.846 14.812 14.575 1.00 22.56 93 GLU A N 1
ATOM 727 C CA . GLU A 1 93 ? -17.430 13.609 15.163 1.00 21.86 93 GLU A CA 1
ATOM 728 C C . GLU A 1 93 ? -17.274 13.606 16.678 1.00 33.91 93 GLU A C 1
ATOM 729 O O . GLU A 1 93 ? -18.213 13.267 17.408 1.00 27.72 93 GLU A O 1
ATOM 735 N N . LEU A 1 94 ? -16.091 13.984 17.167 1.00 20.72 94 LEU A N 1
ATOM 736 C CA . LEU A 1 94 ? -15.832 13.949 18.602 1.00 26.77 94 LEU A CA 1
ATOM 737 C C . LEU A 1 94 ? -16.553 15.071 19.336 1.00 35.26 94 LEU A C 1
ATOM 738 O O . LEU A 1 94 ? -16.915 14.909 20.507 1.00 39.32 94 LEU A O 1
ATOM 743 N N . ILE A 1 95 ? -16.760 16.211 18.675 1.00 28.48 95 ILE A N 1
ATOM 744 C CA . ILE A 1 95 ? -17.505 17.294 19.306 1.00 41.70 95 ILE A CA 1
ATOM 745 C C . ILE A 1 95 ? -18.954 16.880 19.533 1.00 44.09 95 ILE A C 1
ATOM 746 O O . ILE A 1 95 ? -19.554 17.229 20.558 1.00 50.99 95 ILE A O 1
ATOM 751 N N . LYS A 1 96 ? -19.534 16.117 18.605 1.00 43.15 96 LYS A N 1
ATOM 752 C CA . LYS A 1 96 ? -20.844 15.524 18.840 1.00 48.43 96 LYS A CA 1
ATOM 753 C C . LYS A 1 96 ? -20.736 14.443 19.912 1.00 48.57 96 LYS A C 1
ATOM 754 O O . LYS A 1 96 ? -20.840 13.249 19.607 1.00 60.81 96 LYS A O 1
ATOM 760 N N . ALA A 1 97 ? -20.512 14.847 21.164 1.00 56.45 97 ALA A N 1
ATOM 761 C CA . ALA A 1 97 ? -20.382 13.906 22.284 1.00 42.25 97 ALA A CA 1
ATOM 762 C C . ALA A 1 97 ? -20.618 14.615 23.604 1.00 49.02 97 ALA A C 1
ATOM 763 O O . ALA A 1 97 ? -20.010 15.641 23.847 1.00 52.91 97 ALA A O 1
ATOM 765 N N . GLN A 1 101 ? -14.946 17.044 27.955 1.00 46.99 101 GLN A N 1
ATOM 766 C CA . GLN A 1 101 ? -14.060 15.981 27.516 1.00 44.30 101 GLN A CA 1
ATOM 767 C C . GLN A 1 101 ? -12.821 16.479 26.794 1.00 52.67 101 GLN A C 1
ATOM 768 O O . GLN A 1 101 ? -12.899 16.939 25.653 1.00 39.23 101 GLN A O 1
ATOM 769 N N . ARG A 1 102 ? -11.672 16.384 27.461 1.00 40.59 102 ARG A N 1
ATOM 770 C CA . ARG A 1 102 ? -10.420 16.825 26.863 1.00 42.02 102 ARG A CA 1
ATOM 771 C C . ARG A 1 102 ? -9.963 15.844 25.789 1.00 37.56 102 ARG A C 1
ATOM 772 O O . ARG A 1 102 ? -10.083 14.625 25.944 1.00 31.11 102 ARG A O 1
ATOM 780 N N . LEU A 1 103 ? -9.442 16.386 24.692 1.00 29.09 103 LEU A N 1
ATOM 781 C CA . LEU A 1 103 ? -8.962 15.585 23.575 1.00 28.32 103 LEU A CA 1
ATOM 782 C C . LEU A 1 103 ? -7.521 15.159 23.821 1.00 20.00 103 LEU A C 1
ATOM 783 O O . LEU A 1 103 ? -6.663 15.997 24.118 1.00 24.57 103 LEU A O 1
ATOM 788 N N . ARG A 1 104 ? -7.255 13.860 23.693 1.00 23.24 104 ARG A N 1
ATOM 789 C CA . ARG A 1 104 ? -5.909 13.318 23.832 1.00 18.52 104 ARG A CA 1
ATOM 790 C C . ARG A 1 104 ? -5.522 12.614 22.540 1.00 17.55 104 ARG A C 1
ATOM 791 O O . ARG A 1 104 ? -6.234 11.713 22.081 1.00 14.34 104 ARG A O 1
ATOM 799 N N . ILE A 1 105 ? -4.396 13.023 21.961 1.00 12.87 105 ILE A N 1
ATOM 800 C CA . ILE A 1 105 ? -3.881 12.450 20.724 1.00 10.78 105 ILE A CA 1
ATOM 801 C C . ILE A 1 105 ? -2.475 11.932 20.990 1.00 11.36 105 ILE A C 1
ATOM 802 O O . ILE A 1 105 ? -1.662 12.624 21.611 1.00 14.49 105 ILE A O 1
ATOM 807 N N . TRP A 1 106 ? -2.197 10.720 20.521 1.00 9.21 106 TRP A N 1
ATOM 808 C CA . TRP A 1 106 ? -0.877 10.114 20.617 1.00 9.11 106 TRP A CA 1
ATOM 809 C C . TRP A 1 106 ? -0.205 10.205 19.253 1.00 13.86 106 TRP A C 1
ATOM 810 O O . TRP A 1 106 ? -0.721 9.669 18.266 1.00 14.18 106 TRP A O 1
ATOM 821 N N . SER A 1 107 ? 0.929 10.894 19.199 1.00 8.76 107 SER A N 1
ATOM 822 C CA . SER A 1 107 ? 1.788 10.908 18.018 1.00 7.32 107 SER A CA 1
ATOM 823 C C . SER A 1 107 ? 2.951 9.970 18.321 1.00 11.37 107 SER A C 1
ATOM 824 O O . SER A 1 107 ? 3.896 10.341 19.023 1.00 11.20 107 SER A O 1
ATOM 827 N N . ALA A 1 108 ? 2.871 8.749 17.801 1.00 7.51 108 ALA A N 1
ATOM 828 C CA . ALA A 1 108 ? 3.839 7.709 18.120 1.00 8.43 108 ALA A CA 1
ATOM 829 C C . ALA A 1 108 ? 5.035 7.777 17.178 1.00 11.94 108 ALA A C 1
ATOM 830 O O . ALA A 1 108 ? 4.876 7.951 15.967 1.00 12.02 108 ALA A O 1
ATOM 832 N N . ALA A 1 109 ? 6.231 7.623 17.749 1.00 12.42 109 ALA A N 1
ATOM 833 C CA . ALA A 1 109 ? 7.498 7.732 17.023 1.00 12.27 109 ALA A CA 1
ATOM 834 C C . ALA A 1 109 ? 7.578 9.064 16.278 1.00 12.58 109 ALA A C 1
ATOM 835 O O . ALA A 1 109 ? 7.702 9.130 15.052 1.00 10.06 109 ALA A O 1
ATOM 837 N N . CYS A 1 110 ? 7.520 10.139 17.067 1.00 10.07 110 CYS A N 1
ATOM 838 C CA . CYS A 1 110 ? 7.404 11.497 16.548 1.00 8.51 110 CYS A CA 1
ATOM 839 C C . CYS A 1 110 ? 8.688 12.010 15.910 1.00 8.71 110 CYS A C 1
ATOM 840 O O . CYS A 1 110 ? 8.648 13.055 15.253 1.00 10.40 110 CYS A O 1
ATOM 843 N N . SER A 1 111 ? 9.815 11.325 16.105 1.00 11.43 111 SER A N 1
ATOM 844 C CA . SER A 1 111 ? 11.081 11.660 15.442 1.00 13.30 111 SER A CA 1
ATOM 845 C C . SER A 1 111 ? 11.402 13.126 15.737 1.00 11.71 111 SER A C 1
ATOM 846 O O . SER A 1 111 ? 11.382 13.528 16.909 1.00 12.15 111 SER A O 1
ATOM 849 N N . SER A 1 112 ? 11.662 13.956 14.727 1.00 12.04 112 SER A N 1
ATOM 850 C CA . SER A 1 112 ? 12.086 15.334 14.931 1.00 11.83 112 SER A CA 1
ATOM 851 C C . SER A 1 112 ? 10.942 16.279 15.283 1.00 14.37 112 SER A C 1
ATOM 852 O O . SER A 1 112 ? 11.197 17.469 15.505 1.00 10.71 112 SER A O 1
ATOM 855 N N . GLY A 1 113 ? 9.700 15.796 15.330 1.00 7.61 113 GLY A N 1
ATOM 856 C CA . GLY A 1 113 ? 8.595 16.567 15.867 1.00 8.98 113 GLY A CA 1
ATOM 857 C C . GLY A 1 113 ? 7.645 17.172 14.855 1.00 9.27 113 GLY A C 1
ATOM 858 O O . GLY A 1 113 ? 6.667 17.813 15.262 1.00 8.17 113 GLY A O 1
ATOM 859 N N . GLN A 1 114 ? 7.891 16.986 13.556 1.00 7.40 114 GLN A N 1
ATOM 860 C CA . GLN A 1 114 ? 7.073 17.648 12.543 1.00 6.47 114 GLN A CA 1
ATOM 861 C C . GLN A 1 114 ? 5.610 17.225 12.634 1.00 7.62 114 GLN A C 1
ATOM 862 O O . GLN A 1 114 ? 4.709 18.052 12.450 1.00 10.25 114 GLN A O 1
ATOM 868 N N . GLU A 1 115 ? 5.346 15.944 12.923 1.00 9.21 115 GLU A N 1
ATOM 869 C CA . GLU A 1 115 ? 3.955 15.500 12.981 1.00 10.58 115 GLU A CA 1
ATOM 870 C C . GLU A 1 115 ? 3.214 16.053 14.195 1.00 7.95 115 GLU A C 1
ATOM 871 O O . GLU A 1 115 ? 2.123 16.617 14.014 1.00 10.66 115 GLU A O 1
ATOM 877 N N . PRO A 1 116 ? 3.711 15.916 15.433 1.00 6.74 116 PRO A N 1
ATOM 878 C CA . PRO A 1 116 ? 2.946 16.476 16.561 1.00 5.96 116 PRO A CA 1
ATOM 879 C C . PRO A 1 116 ? 2.773 17.981 16.476 1.00 9.82 116 PRO A C 1
ATOM 880 O O . PRO A 1 116 ? 1.733 18.495 16.904 1.00 11.83 116 PRO A O 1
ATOM 884 N N . TYR A 1 117 ? 3.746 18.706 15.915 1.00 9.66 117 TYR A N 1
ATOM 885 C CA . TYR A 1 117 ? 3.556 20.141 15.730 1.00 10.79 117 TYR A CA 1
ATOM 886 C C . TYR A 1 117 ? 2.567 20.427 14.605 1.00 9.81 117 TYR A C 1
ATOM 887 O O . TYR A 1 117 ? 1.796 21.390 14.690 1.00 13.08 117 TYR A O 1
ATOM 896 N N . SER A 1 118 ? 2.558 19.593 13.557 1.00 8.70 118 SER A N 1
ATOM 897 C CA . SER A 1 118 ? 1.541 19.723 12.516 1.00 9.60 118 SER A CA 1
ATOM 898 C C . SER A 1 118 ? 0.147 19.496 13.085 1.00 11.63 118 SER A C 1
ATOM 899 O O . SER A 1 118 ? -0.800 20.212 12.740 1.00 10.08 118 SER A O 1
ATOM 902 N N . LEU A 1 119 ? -0.001 18.488 13.947 1.00 10.50 119 LEU A N 1
ATOM 903 C CA . LEU A 1 119 ? -1.283 18.259 14.603 1.00 10.06 119 LEU A CA 1
ATOM 904 C C . LEU A 1 119 ? -1.699 19.471 15.425 1.00 11.20 119 LEU A C 1
ATOM 905 O O . LEU A 1 119 ? -2.866 19.875 15.403 1.00 13.23 119 LEU A O 1
ATOM 910 N N . SER A 1 120 ? -0.752 20.071 16.149 1.00 9.36 120 SER A N 1
ATOM 911 C CA . SER A 1 120 ? -1.078 21.229 16.974 1.00 12.04 120 SER A CA 1
ATOM 912 C C . SER A 1 120 ? -1.526 22.408 16.119 1.00 13.96 120 SER A C 1
ATOM 913 O O . SER A 1 120 ? -2.468 23.123 16.480 1.00 15.66 120 SER A O 1
ATOM 916 N N . MET A 1 121 ? -0.870 22.624 14.976 1.00 12.44 121 MET A N 1
ATOM 917 C CA . MET A 1 121 ? -1.304 23.680 14.067 1.00 14.17 121 MET A CA 1
ATOM 918 C C . MET A 1 121 ? -2.685 23.382 13.497 1.00 12.85 121 MET A C 1
ATOM 919 O O . MET A 1 121 ? -3.534 24.278 13.411 1.00 13.74 121 MET A O 1
ATOM 924 N N . ALA A 1 122 ? -2.930 22.129 13.104 1.00 13.75 122 ALA A N 1
ATOM 925 C CA . ALA A 1 122 ? -4.240 21.762 12.572 1.00 12.56 122 ALA A CA 1
ATOM 926 C C . ALA A 1 122 ? -5.332 21.949 13.619 1.00 16.18 122 ALA A C 1
ATOM 927 O O . ALA A 1 122 ? -6.434 22.412 13.299 1.00 19.75 122 ALA A O 1
ATOM 929 N N . ILE A 1 123 ? -5.044 21.596 14.874 1.00 16.89 123 ILE A N 1
ATOM 930 C CA . ILE A 1 123 ? -6.001 21.836 15.954 1.00 16.84 123 ILE A CA 1
ATOM 931 C C . ILE A 1 123 ? -6.289 23.327 16.081 1.00 19.99 123 ILE A C 1
ATOM 932 O O 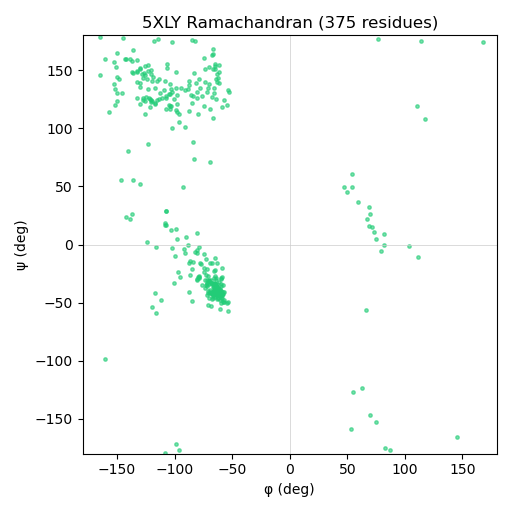. ILE A 1 123 ? -7.449 23.751 16.158 1.00 20.63 123 ILE A O 1
ATOM 937 N N . ASP A 1 124 ? -5.232 24.144 16.095 1.00 15.81 124 ASP A N 1
ATOM 938 C CA . ASP A 1 124 ? -5.408 25.590 16.201 1.00 21.04 124 ASP A CA 1
ATOM 939 C C . ASP A 1 124 ? -6.238 26.135 15.046 1.00 26.18 124 ASP A C 1
ATOM 940 O O . ASP A 1 124 ? -7.110 26.989 15.248 1.00 27.22 124 ASP A O 1
ATOM 945 N N . GLU A 1 125 ? -5.980 25.657 13.825 1.00 17.03 125 GLU A N 1
ATOM 946 C CA . GLU A 1 125 ? -6.770 26.098 12.679 1.00 23.68 125 GLU A CA 1
ATOM 947 C C . GLU A 1 125 ? -8.239 25.734 12.852 1.00 23.39 125 GLU A C 1
ATOM 948 O O . GLU A 1 125 ? -9.127 26.518 12.494 1.00 25.77 125 GLU A O 1
ATOM 954 N N . PHE A 1 126 ? -8.514 24.550 13.403 1.00 22.97 126 PHE A N 1
ATOM 955 C CA . PHE A 1 126 ? -9.896 24.161 13.666 1.00 33.96 126 PHE A CA 1
ATOM 956 C C . PHE A 1 126 ? -10.525 25.040 14.739 1.00 29.86 126 PHE A C 1
ATOM 957 O O . PHE A 1 126 ? -11.676 25.469 14.600 1.00 25.24 126 PHE A O 1
ATOM 965 N N . GLU A 1 127 ? -9.789 25.310 15.822 1.00 25.72 127 GLU A N 1
ATOM 966 C CA . GLU A 1 127 ? -10.339 26.098 16.919 1.00 29.00 127 GLU A CA 1
ATOM 967 C C . GLU A 1 127 ? -10.632 27.531 16.497 1.00 39.65 127 GLU A C 1
ATOM 968 O O . GLU A 1 127 ? -11.545 28.161 17.042 1.00 40.63 127 GLU A O 1
ATOM 974 N N . LYS A 1 128 ? -9.880 28.059 15.531 1.00 28.36 128 LYS A N 1
ATOM 975 C CA . LYS A 1 128 ? -10.097 29.433 15.097 1.00 40.85 128 LYS A CA 1
ATOM 976 C C . LYS A 1 128 ? -11.292 29.555 14.162 1.00 42.10 128 LYS A C 1
ATOM 977 O O . LYS A 1 128 ? -11.921 30.618 14.104 1.00 43.10 128 LYS A O 1
ATOM 983 N N . THR A 1 129 ? -11.620 28.492 13.432 1.00 33.49 129 THR A N 1
ATOM 984 C CA . THR A 1 129 ? -12.767 28.484 12.537 1.00 39.85 129 THR A CA 1
ATOM 985 C C . THR A 1 129 ? -13.994 27.833 13.158 1.00 38.73 129 THR A C 1
ATOM 986 O O . THR A 1 129 ? -15.012 27.687 12.473 1.00 40.20 129 THR A O 1
ATOM 990 N N . ASN A 1 130 ? -13.932 27.444 14.428 1.00 31.02 130 ASN A N 1
ATOM 991 C CA . ASN A 1 130 ? -15.028 26.699 15.036 1.00 41.30 130 ASN A CA 1
ATOM 992 C C . ASN A 1 130 ? -15.176 27.045 16.515 1.00 42.43 130 ASN A C 1
ATOM 993 O O . ASN A 1 130 ? -15.165 26.166 17.380 1.00 43.77 130 ASN A O 1
ATOM 998 N N . LEU A 1 131 ? -15.330 28.339 16.818 1.00 45.07 131 LEU A N 1
ATOM 999 C CA . LEU A 1 131 ? -15.723 28.758 18.164 1.00 46.48 131 LEU A CA 1
ATOM 1000 C C . LEU A 1 131 ? -14.852 28.218 19.291 1.00 55.65 131 LEU A C 1
ATOM 1001 O O . LEU A 1 131 ? -13.690 27.856 19.087 1.00 64.38 131 LEU A O 1
ATOM 1006 N N . GLY A 1 132 ? -15.419 28.203 20.496 1.00 43.51 132 GLY A N 1
ATOM 1007 C CA . GLY A 1 132 ? -14.914 27.399 21.585 1.00 47.39 132 GLY A CA 1
ATOM 1008 C C . GLY A 1 132 ? -15.628 26.063 21.595 1.00 59.24 132 GLY A C 1
ATOM 1009 O O . GLY A 1 132 ? -16.145 25.634 22.630 1.00 62.72 132 GLY A O 1
ATOM 1010 N N . GLN A 1 133 ? -15.683 25.405 20.431 1.00 58.73 133 GLN A N 1
ATOM 1011 C CA . GLN A 1 133 ? -16.300 24.084 20.357 1.00 49.51 133 GLN A CA 1
ATOM 1012 C C . GLN A 1 133 ? -15.434 23.027 21.032 1.00 56.01 133 GLN A C 1
ATOM 1013 O O . GLN A 1 133 ? -15.961 22.058 21.592 1.00 54.20 133 GLN A O 1
ATOM 1019 N N . LEU A 1 134 ? -14.111 23.183 20.972 1.00 43.35 134 LEU A N 1
ATOM 1020 C CA . LEU A 1 134 ? -13.200 22.377 21.782 1.00 47.86 134 LEU A CA 1
ATOM 1021 C C . LEU A 1 134 ? -13.110 23.025 23.164 1.00 57.15 134 LEU A C 1
ATOM 1022 O O . LEU A 1 134 ? -12.126 23.670 23.533 1.00 58.74 134 LEU A O 1
ATOM 1027 N N . LYS A 1 135 ? -14.199 22.856 23.920 1.00 59.57 135 LYS A N 1
ATOM 1028 C CA . LYS A 1 135 ? -14.352 23.507 25.219 1.00 65.08 135 LYS A CA 1
ATOM 1029 C C . LYS A 1 135 ? -13.168 23.230 26.135 1.00 59.16 135 LYS A C 1
ATOM 1030 O O . LYS A 1 135 ? -12.589 24.149 26.726 1.00 47.46 135 LYS A O 1
ATOM 1036 N N . ALA A 1 136 ? -12.793 21.964 26.257 1.00 46.17 136 ALA A N 1
ATOM 1037 C CA . ALA A 1 136 ? -11.918 21.523 27.332 1.00 53.50 136 ALA A CA 1
ATOM 1038 C C . ALA A 1 136 ? -10.436 21.664 27.011 1.00 59.43 136 ALA A C 1
ATOM 1039 O O . ALA A 1 136 ? -9.624 21.800 27.934 1.00 73.16 136 ALA A O 1
ATOM 1041 N N . GLY A 1 137 ? -10.061 21.634 25.741 1.00 50.21 137 GLY A N 1
ATOM 1042 C CA . GLY A 1 137 ? -8.669 21.705 25.344 1.00 43.16 137 GLY A CA 1
ATOM 1043 C C . GLY A 1 137 ? -8.208 20.411 24.696 1.00 42.24 137 GLY A C 1
ATOM 1044 O O . GLY A 1 137 ? -8.934 19.418 24.623 1.00 30.94 137 GLY A O 1
ATOM 1045 N N . VAL A 1 138 ? -6.966 20.445 24.218 1.00 36.73 138 VAL A N 1
ATOM 1046 C CA . VAL A 1 138 ? -6.377 19.339 23.474 1.00 25.06 138 VAL A CA 1
ATOM 1047 C C . VAL A 1 138 ? -4.987 19.059 24.026 1.00 35.65 138 VAL A C 1
ATOM 1048 O O . VAL A 1 138 ? -4.235 19.986 24.345 1.00 26.60 138 VAL A O 1
ATOM 1052 N N . GLN A 1 139 ? -4.653 17.775 24.143 1.00 20.07 139 GLN A N 1
ATOM 1053 C CA . GLN A 1 139 ? -3.336 17.333 24.583 1.00 25.37 139 GLN A CA 1
ATOM 1054 C C . GLN A 1 139 ? -2.776 16.378 23.540 1.00 21.65 139 GLN A C 1
ATOM 1055 O O . GLN A 1 139 ? -3.413 15.372 23.213 1.00 21.81 139 GLN A O 1
ATOM 1061 N N . ILE A 1 140 ? -1.598 16.698 23.013 1.00 17.16 140 ILE A N 1
ATOM 1062 C CA . ILE A 1 140 ? -0.886 15.835 22.079 1.00 14.33 140 ILE A CA 1
ATOM 1063 C C . ILE A 1 140 ? 0.307 15.246 22.814 1.00 18.80 140 ILE A C 1
ATOM 1064 O O . ILE A 1 140 ? 1.203 15.981 23.244 1.00 17.19 140 ILE A O 1
ATOM 1069 N N . VAL A 1 141 ? 0.319 13.927 22.967 1.00 8.21 141 VAL A N 1
ATOM 1070 C CA . VAL A 1 141 ? 1.442 13.223 23.570 1.00 10.05 141 VAL A CA 1
ATOM 1071 C C . VAL A 1 141 ? 2.295 12.660 22.442 1.00 10.41 141 VAL A C 1
ATOM 1072 O O . VAL A 1 141 ? 1.837 11.801 21.678 1.00 10.33 141 VAL A O 1
ATOM 1076 N N . ALA A 1 142 ? 3.529 13.145 22.331 1.00 9.62 142 ALA A N 1
ATOM 1077 C CA . ALA A 1 142 ? 4.449 12.743 21.273 1.00 8.13 142 ALA A CA 1
ATOM 1078 C C . ALA A 1 142 ? 5.585 11.933 21.879 1.00 12.53 142 ALA A C 1
ATOM 1079 O O . ALA A 1 142 ? 6.246 12.393 22.815 1.00 11.51 142 ALA A O 1
ATOM 1081 N N . THR A 1 143 ? 5.815 10.732 21.348 1.00 8.05 143 THR A N 1
ATOM 1082 C CA . THR A 1 143 ? 6.764 9.801 21.941 1.00 9.37 143 THR A CA 1
ATOM 1083 C C . THR A 1 143 ? 7.785 9.326 20.919 1.00 11.11 143 THR A C 1
ATOM 1084 O O . THR A 1 143 ? 7.489 9.188 19.731 1.00 11.35 143 THR A O 1
ATOM 1088 N N . ASP A 1 144 ? 8.993 9.074 21.408 1.00 11.37 144 ASP A N 1
ATOM 1089 C CA . ASP A 1 144 ? 10.031 8.370 20.667 1.00 10.17 144 ASP A CA 1
ATOM 1090 C C . ASP A 1 144 ? 11.092 7.951 21.674 1.00 10.83 144 ASP A C 1
ATOM 1091 O O . ASP A 1 144 ? 10.982 8.237 22.869 1.00 11.52 144 ASP A O 1
ATOM 1096 N N . LEU A 1 145 ? 12.114 7.255 21.188 1.00 10.73 145 LEU A N 1
ATOM 1097 C CA . LEU A 1 145 ? 13.249 6.920 22.036 1.00 10.43 145 LEU A CA 1
ATOM 1098 C C . LEU A 1 145 ? 13.961 8.190 22.484 1.00 13.60 145 LEU A C 1
ATOM 1099 O O . LEU A 1 145 ? 14.090 9.151 21.721 1.00 13.92 145 LEU A O 1
ATOM 1104 N N . SER A 1 146 ? 14.423 8.193 23.731 1.00 16.03 146 SER A N 1
ATOM 1105 C CA . SER A 1 146 ? 15.192 9.325 24.224 1.00 21.50 146 SER A CA 1
ATOM 1106 C C . SER A 1 146 ? 16.509 9.438 23.466 1.00 31.21 146 SER A C 1
ATOM 1107 O O . SER A 1 146 ? 17.035 8.455 22.938 1.00 26.16 146 SER A O 1
ATOM 1110 N N . GLY A 1 147 ? 17.033 10.648 23.407 1.00 36.25 147 GLY A N 1
ATOM 1111 C CA . GLY A 1 147 ? 18.256 10.910 22.682 1.00 32.45 147 GLY A CA 1
ATOM 1112 C C . GLY A 1 147 ? 18.203 12.284 22.049 1.00 37.90 147 GLY A C 1
ATOM 1113 O O . GLY A 1 147 ? 17.346 13.104 22.370 1.00 43.25 147 GLY A O 1
ATOM 1114 N N . SER A 1 148 ? 19.136 12.514 21.124 1.00 36.47 148 SER A N 1
ATOM 1115 C CA . SER A 1 148 ? 19.289 13.847 20.553 1.00 41.30 148 SER A CA 1
ATOM 1116 C C . SER A 1 148 ? 18.142 14.206 19.614 1.00 35.00 148 SER A C 1
ATOM 1117 O O . SER A 1 148 ? 17.776 15.383 19.510 1.00 31.78 148 SER A O 1
ATOM 1120 N N A MET A 1 149 ? 17.576 13.213 18.926 0.56 31.94 149 MET A N 1
ATOM 1121 N N B MET A 1 149 ? 17.551 13.223 18.928 0.44 31.90 149 MET A N 1
ATOM 1122 C CA A MET A 1 149 ? 16.483 13.466 17.993 0.56 25.59 149 MET A CA 1
ATOM 1123 C CA B MET A 1 149 ? 16.480 13.559 17.993 0.44 25.60 149 MET A CA 1
ATOM 1124 C C A MET A 1 149 ? 15.218 13.892 18.728 0.56 19.98 149 MET A C 1
ATOM 1125 C C B MET A 1 149 ? 15.190 13.905 18.725 0.44 20.00 149 MET A C 1
ATOM 1126 O O A MET A 1 149 ? 14.550 14.855 18.332 0.56 18.75 149 MET A O 1
ATOM 1127 O O B MET A 1 149 ? 14.475 14.830 18.322 0.44 18.74 149 MET A O 1
ATOM 1136 N N . LEU A 1 150 ? 14.869 13.178 19.799 1.00 15.24 150 LEU A N 1
ATOM 1137 C CA . LEU A 1 150 ? 13.728 13.576 20.618 1.00 17.59 150 LEU A CA 1
ATOM 1138 C C . LEU A 1 150 ? 14.007 14.890 21.335 1.00 25.78 150 LEU A C 1
ATOM 1139 O O . LEU A 1 150 ? 13.083 15.679 21.573 1.00 12.36 150 LEU A O 1
ATOM 1144 N N . THR A 1 151 ? 15.274 15.144 21.673 1.00 20.17 151 THR A N 1
ATOM 1145 C CA . THR A 1 151 ? 15.641 16.402 22.314 1.00 18.74 151 THR A CA 1
ATOM 1146 C C . THR A 1 151 ? 15.451 17.579 21.366 1.00 13.47 151 THR A C 1
ATOM 1147 O O . THR A 1 151 ? 14.967 18.641 21.775 1.00 17.16 151 THR A O 1
ATOM 1151 N N . ALA A 1 152 ? 15.818 17.411 20.094 1.00 18.44 152 ALA A N 1
ATOM 1152 C CA . ALA A 1 152 ? 15.594 18.482 19.131 1.00 22.28 152 ALA A CA 1
ATOM 1153 C C . ALA A 1 152 ? 14.109 18.681 18.857 1.00 16.01 152 ALA A C 1
ATOM 1154 O O . ALA A 1 152 ? 13.673 19.811 18.606 1.00 16.27 152 ALA A O 1
ATOM 1156 N N . ALA A 1 153 ? 13.320 17.604 18.901 1.00 12.63 153 ALA A N 1
ATOM 1157 C CA . ALA A 1 153 ? 11.873 17.740 18.767 1.00 10.65 153 ALA A CA 1
ATOM 1158 C C . ALA A 1 153 ? 11.312 18.623 19.872 1.00 12.09 153 ALA A C 1
ATOM 1159 O O . ALA A 1 153 ? 10.507 19.525 19.616 1.00 14.14 153 ALA A O 1
ATOM 1161 N N . LYS A 1 154 ? 11.742 18.380 21.114 1.00 11.42 154 LYS A N 1
ATOM 1162 C CA . LYS A 1 154 ? 11.285 19.193 22.238 1.00 15.26 154 LYS A CA 1
ATOM 1163 C C . LYS A 1 154 ? 11.656 20.657 22.051 1.00 14.83 154 LYS A C 1
ATOM 1164 O O . LYS A 1 154 ? 10.862 21.551 22.368 1.00 17.92 154 LYS A O 1
ATOM 1170 N N . ALA A 1 155 ? 12.863 20.922 21.541 1.00 13.97 155 ALA A N 1
ATOM 1171 C CA . ALA A 1 155 ? 13.294 22.299 21.325 1.00 15.87 155 ALA A CA 1
ATOM 1172 C C . ALA A 1 155 ? 12.438 23.001 20.281 1.00 21.38 155 ALA A C 1
ATOM 1173 O O . ALA A 1 155 ? 12.283 24.227 20.329 1.00 18.72 155 ALA A O 1
ATOM 1175 N N . GLY A 1 156 ? 11.881 22.252 19.331 1.00 12.75 156 GLY A N 1
ATOM 1176 C CA . GLY A 1 156 ? 11.003 22.844 18.342 1.00 13.52 156 GLY A CA 1
ATOM 1177 C C . GLY A 1 156 ? 11.669 23.796 17.377 1.00 17.96 156 GLY A C 1
ATOM 1178 O O . GLY A 1 156 ? 10.985 24.635 16.785 1.00 9.99 156 GLY A O 1
ATOM 1179 N N . GLU A 1 157 ? 12.985 23.689 17.198 1.00 10.01 157 GLU A N 1
ATOM 1180 C CA . GLU A 1 157 ? 13.740 24.534 16.281 1.00 11.76 157 GLU A CA 1
ATOM 1181 C C . GLU A 1 157 ? 14.086 23.767 15.011 1.00 12.12 157 GLU A C 1
ATOM 1182 O O . GLU A 1 157 ? 14.473 22.596 15.070 1.00 16.36 157 GLU A O 1
ATOM 1188 N N . TYR A 1 158 ? 13.963 24.439 13.863 1.00 12.33 158 TYR A N 1
ATOM 1189 C CA . TYR A 1 158 ? 14.153 23.801 12.567 1.00 9.74 158 TYR A CA 1
ATOM 1190 C C . TYR A 1 158 ? 14.974 24.699 11.652 1.00 11.94 158 TYR A C 1
ATOM 1191 O O . TYR A 1 158 ? 14.904 25.928 11.737 1.00 14.10 158 TYR A O 1
ATOM 1200 N N . ASP A 1 159 ? 15.750 24.073 10.766 1.00 11.60 159 ASP A N 1
ATOM 1201 C CA . ASP A 1 159 ? 16.618 24.807 9.859 1.00 14.46 159 ASP A CA 1
ATOM 1202 C C . ASP A 1 159 ? 15.941 24.994 8.501 1.00 17.14 159 ASP A C 1
ATOM 1203 O O . ASP A 1 159 ? 14.791 24.602 8.287 1.00 11.80 159 ASP A O 1
ATOM 1208 N N . THR A 1 160 ? 16.681 25.603 7.569 1.00 15.64 160 THR A N 1
ATOM 1209 C CA . THR A 1 160 ? 16.109 25.971 6.276 1.00 17.98 160 THR A CA 1
ATOM 1210 C C . THR A 1 160 ? 15.636 24.747 5.504 1.00 13.13 160 THR A C 1
ATOM 1211 O O . THR A 1 160 ? 14.554 24.762 4.905 1.00 12.89 160 THR A O 1
ATOM 1215 N N . LEU A 1 161 ? 16.433 23.677 5.507 1.00 14.93 161 LEU A N 1
ATOM 1216 C CA . LEU A 1 161 ? 16.041 22.457 4.807 1.00 11.63 161 LEU A CA 1
ATOM 1217 C C . LEU A 1 161 ? 14.719 21.921 5.343 1.00 14.95 161 LEU A C 1
ATOM 1218 O O . LEU A 1 161 ? 13.820 21.564 4.572 1.00 13.78 161 LEU A O 1
ATOM 1223 N N . ALA A 1 162 ? 14.580 21.867 6.669 1.00 12.76 162 ALA A N 1
ATOM 1224 C CA . ALA A 1 162 ? 13.354 21.341 7.258 1.00 13.63 162 ALA A CA 1
ATOM 1225 C C . ALA A 1 162 ? 12.161 22.247 6.982 1.00 18.01 162 ALA A C 1
ATOM 1226 O O . ALA A 1 162 ? 11.037 21.757 6.826 1.00 16.30 162 ALA A O 1
ATOM 1228 N N . MET A 1 163 ? 12.383 23.560 6.903 1.00 11.91 163 MET A N 1
ATOM 1229 C CA . MET A 1 163 ? 11.291 24.509 6.728 1.00 15.43 163 MET A CA 1
ATOM 1230 C C . MET A 1 163 ? 10.929 24.761 5.270 1.00 17.59 163 MET A C 1
ATOM 1231 O O . MET A 1 163 ? 9.848 25.300 5.003 1.00 21.48 163 MET A O 1
ATOM 1236 N N . GLY A 1 164 ? 11.790 24.383 4.327 1.00 27.23 164 GLY A N 1
ATOM 1237 C CA . GLY A 1 164 ? 11.591 24.716 2.932 1.00 28.45 164 GLY A CA 1
ATOM 1238 C C . GLY A 1 164 ? 10.621 23.848 2.167 1.00 31.04 164 GLY A C 1
ATOM 1239 O O . GLY A 1 164 ? 10.534 23.968 0.942 1.00 31.40 164 GLY A O 1
ATOM 1240 N N . ARG A 1 165 ? 9.872 22.985 2.849 1.00 27.64 165 ARG A N 1
ATOM 1241 C CA . ARG A 1 165 ? 9.007 22.027 2.176 1.00 23.34 165 ARG A CA 1
ATOM 1242 C C . ARG A 1 165 ? 7.821 21.703 3.073 1.00 25.00 165 ARG A C 1
ATOM 1243 O O . ARG A 1 165 ? 7.997 21.459 4.270 1.00 22.10 165 ARG A O 1
ATOM 1251 N N . GLY A 1 166 ? 6.621 21.710 2.495 1.00 15.37 166 GLY A N 1
ATOM 1252 C CA . GLY A 1 166 ? 5.426 21.292 3.197 1.00 13.34 166 GLY A CA 1
ATOM 1253 C C . GLY A 1 166 ? 4.786 22.332 4.089 1.00 19.25 166 GLY A C 1
ATOM 1254 O O . GLY A 1 166 ? 3.757 22.037 4.711 1.00 16.63 166 GLY A O 1
ATOM 1255 N N . LEU A 1 167 ? 5.350 23.534 4.176 1.00 18.19 167 LEU A N 1
ATOM 1256 C CA . LEU A 1 167 ? 4.832 24.592 5.034 1.00 20.58 167 LEU A CA 1
ATOM 1257 C C . LEU A 1 167 ? 4.497 25.803 4.179 1.00 22.80 167 LEU A C 1
ATOM 1258 O O . LEU A 1 167 ? 5.381 26.374 3.532 1.00 24.07 167 LEU A O 1
ATOM 1263 N N . SER A 1 168 ? 3.226 26.189 4.176 1.00 21.39 168 SER A N 1
ATOM 1264 C CA . SER A 1 168 ? 2.809 27.360 3.429 1.00 24.35 168 SER A CA 1
ATOM 1265 C C . SER A 1 168 ? 3.357 28.624 4.089 1.00 22.77 168 SER A C 1
ATOM 1266 O O . SER A 1 168 ? 3.600 28.646 5.298 1.00 19.78 168 SER A O 1
ATOM 1269 N N . PRO A 1 169 ? 3.569 29.691 3.313 1.00 34.25 169 PRO A N 1
ATOM 1270 C CA . PRO A 1 169 ? 3.962 30.965 3.935 1.00 30.22 169 PRO A CA 1
ATOM 1271 C C . PRO A 1 169 ? 2.943 31.469 4.940 1.00 24.73 169 PRO A C 1
ATOM 1272 O O . PRO A 1 169 ? 3.312 32.175 5.888 1.00 25.94 169 PRO A O 1
ATOM 1276 N N . GLU A 1 170 ? 1.668 31.115 4.766 1.00 17.96 170 GLU A N 1
ATOM 1277 C CA . GLU A 1 170 ? 0.658 31.467 5.757 1.00 22.75 170 GLU A CA 1
ATOM 1278 C C . GLU A 1 170 ? 0.949 30.798 7.095 1.00 28.10 170 GLU A C 1
ATOM 1279 O O . GLU A 1 170 ? 0.907 31.443 8.150 1.00 21.93 170 GLU A O 1
ATOM 1285 N N . ARG A 1 171 ? 1.257 29.500 7.070 1.00 22.28 171 ARG A N 1
ATOM 1286 C CA . ARG A 1 171 ? 1.547 28.789 8.310 1.00 16.27 171 ARG A CA 1
ATOM 1287 C C . ARG A 1 171 ? 2.894 29.195 8.895 1.00 17.28 171 ARG A C 1
ATOM 1288 O O . ARG A 1 171 ? 3.047 29.233 10.121 1.00 21.41 171 ARG A O 1
ATOM 1296 N N . LEU A 1 172 ? 3.876 29.498 8.043 1.00 16.59 172 LEU A N 1
ATOM 1297 C CA . LEU A 1 172 ? 5.179 29.931 8.539 1.00 19.74 172 LEU A CA 1
ATOM 1298 C C . LEU A 1 172 ? 5.063 31.235 9.319 1.00 20.87 172 LEU A C 1
ATOM 1299 O O . LEU A 1 172 ? 5.622 31.373 10.413 1.00 19.18 172 LEU A O 1
ATOM 1304 N N . GLN A 1 173 ? 4.333 32.208 8.769 1.00 19.19 173 GLN A N 1
ATOM 1305 C CA . GLN A 1 173 ? 4.175 33.481 9.462 1.00 24.91 173 GLN A CA 1
ATOM 1306 C C . GLN A 1 173 ? 3.305 33.337 10.704 1.00 22.38 173 GLN A C 1
ATOM 1307 O O . GLN A 1 173 ? 3.549 34.009 11.713 1.00 24.67 173 GLN A O 1
ATOM 1313 N N . ARG A 1 174 ? 2.304 32.458 10.659 1.00 20.68 174 ARG A N 1
ATOM 1314 C CA . ARG A 1 174 ? 1.341 32.360 11.748 1.00 23.22 174 ARG A CA 1
ATOM 1315 C C . ARG A 1 174 ? 1.860 31.537 12.920 1.00 26.97 174 ARG A C 1
ATOM 1316 O O . ARG A 1 174 ? 1.488 31.804 14.068 1.00 26.38 174 ARG A O 1
ATOM 1324 N N . TYR A 1 175 ? 2.722 30.551 12.670 1.00 19.26 175 TYR A N 1
ATOM 1325 C CA . TYR A 1 175 ? 3.033 29.554 13.684 1.00 16.17 175 TYR A CA 1
ATOM 1326 C C . TYR A 1 175 ? 4.513 29.418 14.020 1.00 14.66 175 TYR A C 1
ATOM 1327 O O . TYR A 1 175 ? 4.859 28.576 14.856 1.00 16.07 175 TYR A O 1
ATOM 1336 N N . PHE A 1 176 ? 5.393 30.218 13.423 1.00 15.97 176 PHE A N 1
ATOM 1337 C CA . PHE A 1 17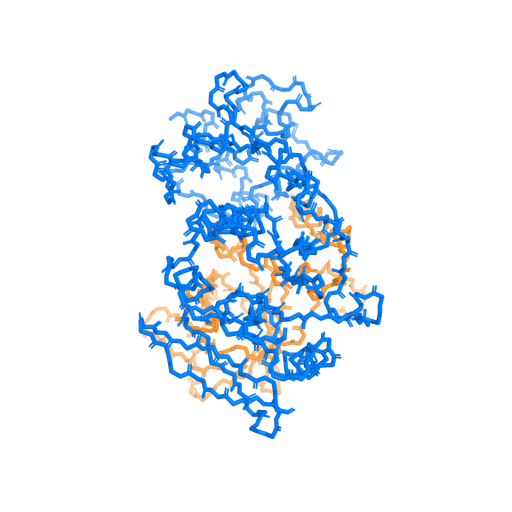6 ? 6.821 30.091 13.676 1.00 13.31 176 PHE A CA 1
ATOM 1338 C C . PHE A 1 176 ? 7.436 31.443 14.008 1.00 17.15 176 PHE A C 1
ATOM 1339 O O . PHE A 1 176 ? 6.954 32.490 13.570 1.00 24.14 176 PHE A O 1
ATOM 1347 N N . ASP A 1 177 ? 8.514 31.402 14.789 1.00 16.28 177 ASP A N 1
ATOM 1348 C CA . ASP A 1 177 ? 9.328 32.569 15.107 1.00 27.23 177 ASP A CA 1
ATOM 1349 C C . ASP A 1 177 ? 10.704 32.385 14.481 1.00 22.45 177 ASP A C 1
ATOM 1350 O O . ASP A 1 177 ? 11.370 31.375 14.732 1.00 17.86 177 ASP A O 1
ATOM 1355 N N . ALA A 1 178 ? 11.128 33.354 13.672 1.00 22.81 178 ALA A N 1
ATOM 1356 C CA . ALA A 1 178 ? 12.489 33.334 13.152 1.00 22.82 178 ALA A CA 1
ATOM 1357 C C . ALA A 1 178 ? 13.487 33.458 14.298 1.00 24.78 178 ALA A C 1
ATOM 1358 O O . ALA A 1 178 ? 13.280 34.221 15.245 1.00 26.59 178 ALA A O 1
ATOM 1360 N N . LYS A 1 179 ? 14.574 32.693 14.214 1.00 17.92 179 LYS A N 1
ATOM 1361 C CA . LYS A 1 179 ? 15.580 32.618 15.273 1.00 27.99 179 LYS A CA 1
ATOM 1362 C C . LYS A 1 179 ? 16.976 32.819 14.701 1.00 27.77 179 LYS A C 1
ATOM 1363 O O . LYS A 1 179 ? 17.893 32.027 14.928 1.00 24.40 179 LYS A O 1
ATOM 1369 N N . GLY A 1 180 ? 17.160 33.896 13.951 1.00 22.62 180 GLY A N 1
ATOM 1370 C CA . GLY A 1 180 ? 18.429 34.145 13.314 1.00 31.70 180 GLY A CA 1
ATOM 1371 C C . GLY A 1 180 ? 18.563 33.380 12.014 1.00 33.01 180 GLY A C 1
ATOM 1372 O O . GLY A 1 180 ? 17.636 32.694 11.571 1.00 25.20 180 GLY A O 1
ATOM 1373 N N . PRO A 1 181 ? 19.739 33.466 11.392 1.00 20.29 181 PRO A N 1
ATOM 1374 C CA . PRO A 1 181 ? 19.900 32.987 10.010 1.00 17.64 181 PRO A CA 1
ATOM 1375 C C . PRO A 1 181 ? 19.561 31.512 9.861 1.00 15.69 181 PRO A C 1
ATOM 1376 O O . PRO A 1 181 ? 20.191 30.643 10.468 1.00 17.14 181 PRO A O 1
ATOM 1380 N N . GLY A 1 182 ? 18.542 31.238 9.049 1.00 18.92 182 GLY A N 1
ATOM 1381 C CA . GLY A 1 182 ? 18.225 29.877 8.671 1.00 27.72 182 GLY A CA 1
ATOM 1382 C C . GLY A 1 182 ? 17.617 29.010 9.749 1.00 26.85 182 GLY A C 1
ATOM 1383 O O . GLY A 1 182 ? 17.588 27.788 9.592 1.00 25.97 182 GLY A O 1
ATOM 1384 N N . ARG A 1 183 ? 17.131 29.593 10.844 1.00 18.21 183 ARG A N 1
ATOM 1385 C CA . ARG A 1 183 ? 16.472 28.826 11.894 1.00 19.91 183 ARG A CA 1
ATOM 1386 C C . ARG A 1 183 ? 15.113 29.427 12.212 1.00 20.01 183 ARG A C 1
ATOM 1387 O O . ARG A 1 183 ? 14.942 30.650 12.207 1.00 20.62 183 ARG A O 1
ATOM 1395 N N . TRP A 1 184 ? 14.153 28.552 12.498 1.00 13.81 184 TRP A N 1
ATOM 1396 C CA . TRP A 1 184 ? 12.823 28.946 12.930 1.00 13.90 184 TRP A CA 1
ATOM 1397 C C . TRP A 1 184 ? 12.410 28.054 14.091 1.00 18.39 184 TRP A C 1
ATOM 1398 O O . TRP A 1 184 ? 12.798 26.886 14.158 1.00 18.50 184 TRP A O 1
ATOM 1409 N N . ALA A 1 185 ? 11.624 28.609 15.008 1.00 15.14 185 ALA A N 1
ATOM 1410 C CA . ALA A 1 185 ? 11.092 27.852 16.132 1.00 11.97 185 ALA A CA 1
ATOM 1411 C C . ALA A 1 185 ? 9.572 27.860 16.080 1.00 15.52 185 ALA A C 1
ATOM 1412 O O . ALA A 1 185 ? 8.961 28.877 15.738 1.00 17.01 185 ALA A O 1
ATOM 1414 N N . VAL A 1 186 ? 8.968 26.713 16.406 1.00 15.12 186 VAL A N 1
ATOM 1415 C CA . VAL A 1 186 ? 7.518 26.649 16.537 1.00 15.52 186 VAL A CA 1
ATOM 1416 C C . VAL A 1 186 ? 7.084 27.593 17.649 1.00 19.23 186 VAL A C 1
ATOM 1417 O O . VAL A 1 186 ? 7.737 27.689 18.696 1.00 23.64 186 VAL A O 1
ATOM 1421 N N . LYS A 1 187 ? 5.989 28.310 17.419 1.00 18.59 187 LYS A N 1
ATOM 1422 C CA . LYS A 1 187 ? 5.540 29.290 18.397 1.00 24.58 187 LYS A CA 1
ATOM 1423 C C . LYS A 1 187 ? 5.190 28.599 19.713 1.00 24.27 187 LYS A C 1
ATOM 1424 O O . LYS A 1 187 ? 4.655 27.486 19.711 1.00 19.58 187 LYS A O 1
ATOM 1430 N N . PRO A 1 188 ? 5.485 29.228 20.850 1.00 27.10 188 PRO A N 1
ATOM 1431 C CA . PRO A 1 188 ? 5.299 28.547 22.142 1.00 26.98 188 PRO A CA 1
ATOM 1432 C C . PRO A 1 188 ? 3.872 28.108 22.410 1.00 24.98 188 PRO A C 1
ATOM 1433 O O . PRO A 1 188 ? 3.661 27.071 23.052 1.00 28.47 188 PRO A O 1
ATOM 1437 N N . ALA A 1 189 ? 2.882 28.871 21.946 1.00 19.93 189 ALA A N 1
ATOM 1438 C CA . ALA A 1 189 ? 1.494 28.458 22.127 1.00 27.48 189 ALA A CA 1
ATOM 1439 C C . ALA A 1 189 ? 1.215 27.144 21.409 1.00 22.31 189 ALA A C 1
ATOM 1440 O O . ALA A 1 189 ? 0.466 26.297 21.912 1.00 25.00 189 ALA A O 1
ATOM 1442 N N . ILE A 1 190 ? 1.817 26.955 20.233 1.00 20.27 190 ILE A N 1
ATOM 1443 C CA . ILE A 1 190 ? 1.653 25.699 19.508 1.00 17.47 190 ILE A CA 1
ATOM 1444 C C . ILE A 1 190 ? 2.390 24.571 20.221 1.00 18.57 190 ILE A C 1
ATOM 1445 O O . ILE A 1 190 ? 1.869 23.456 20.349 1.00 18.43 190 ILE A O 1
ATOM 1450 N N . ARG A 1 191 ? 3.605 24.844 20.710 1.00 18.54 191 ARG A N 1
ATOM 1451 C CA . ARG A 1 191 ? 4.369 23.819 21.417 1.00 20.33 191 ARG A CA 1
ATOM 1452 C C . ARG A 1 191 ? 3.697 23.397 22.717 1.00 21.93 191 ARG A C 1
ATOM 1453 O O . ARG A 1 191 ? 3.785 22.226 23.103 1.00 18.97 191 ARG A O 1
ATOM 1461 N N . SER A 1 192 ? 3.023 24.327 23.402 1.00 23.28 192 SER A N 1
ATOM 1462 C CA . SER A 1 192 ? 2.443 24.011 24.704 1.00 22.28 192 SER A CA 1
ATOM 1463 C C . SER A 1 192 ? 1.427 22.880 24.610 1.00 21.24 192 SER A C 1
ATOM 1464 O O . SER A 1 192 ? 1.245 22.129 25.574 1.00 22.63 192 SER A O 1
ATOM 1467 N N . ARG A 1 193 ? 0.765 22.740 23.460 1.00 16.35 193 ARG A N 1
ATOM 1468 C CA . ARG A 1 193 ? -0.179 21.650 23.253 1.00 22.58 193 ARG A CA 1
ATOM 1469 C C . ARG A 1 193 ? 0.499 20.285 23.246 1.00 18.81 193 ARG A C 1
ATOM 1470 O O . ARG A 1 193 ? -0.164 19.278 23.515 1.00 21.15 193 ARG A O 1
ATOM 1478 N N . VAL A 1 194 ? 1.796 20.223 22.952 1.00 14.28 194 VAL A N 1
ATOM 1479 C CA . VAL A 1 194 ? 2.500 18.958 22.777 1.00 12.75 194 VAL A CA 1
ATOM 1480 C C . VAL A 1 194 ? 3.320 18.660 24.022 1.00 16.23 194 VAL A C 1
ATOM 1481 O O . VAL A 1 194 ? 4.033 19.533 24.533 1.00 18.46 194 VAL A O 1
ATOM 1485 N N . GLU A 1 195 ? 3.229 17.425 24.503 1.00 13.52 195 GLU A N 1
ATOM 1486 C CA . GLU A 1 195 ? 4.084 16.927 25.573 1.00 18.12 195 GLU A CA 1
ATOM 1487 C C . GLU A 1 195 ? 4.909 15.774 25.025 1.00 14.07 195 GLU A C 1
ATOM 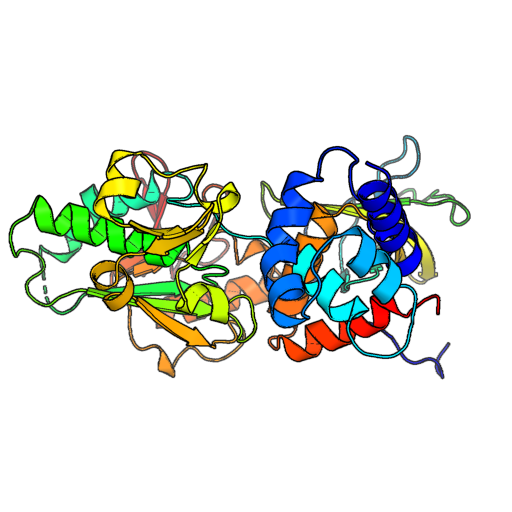1488 O O . GLU A 1 195 ? 4.348 14.783 24.545 1.00 14.88 195 GLU A O 1
ATOM 1494 N N . PHE A 1 196 ? 6.232 15.898 25.099 1.00 15.70 196 PHE A N 1
ATOM 1495 C CA . PHE A 1 196 ? 7.125 14.867 24.593 1.00 13.46 196 PHE A CA 1
ATOM 1496 C C . PHE A 1 196 ? 7.527 13.914 25.709 1.00 21.99 196 PHE A C 1
ATOM 1497 O O . PHE A 1 196 ? 7.869 14.340 26.816 1.00 18.73 196 PHE A O 1
ATOM 1505 N N . ARG A 1 197 ? 7.480 12.618 25.405 1.00 13.63 197 ARG A N 1
ATOM 1506 C CA . ARG A 1 197 ? 7.854 11.569 26.341 1.00 12.30 197 ARG A CA 1
ATOM 1507 C C . ARG A 1 197 ? 8.771 10.570 25.654 1.00 22.34 197 ARG A C 1
ATOM 1508 O O . ARG A 1 197 ? 8.655 10.324 24.450 1.00 15.70 197 ARG A O 1
ATOM 1516 N N . ALA A 1 198 ? 9.678 9.989 26.434 1.00 12.02 198 ALA A N 1
ATOM 1517 C CA . ALA A 1 198 ? 10.482 8.875 25.956 1.00 11.92 198 ALA A CA 1
ATOM 1518 C C . ALA A 1 198 ? 9.705 7.577 26.136 1.00 16.84 198 ALA A C 1
ATOM 1519 O O . ALA A 1 198 ? 9.198 7.292 27.225 1.00 17.57 198 ALA A O 1
ATOM 1521 N N . LEU A 1 199 ? 9.593 6.799 25.064 1.00 14.42 199 LEU A N 1
ATOM 1522 C CA . LEU A 1 199 ? 8.829 5.562 25.126 1.00 12.16 199 LEU A CA 1
ATOM 1523 C C . LEU A 1 199 ? 9.413 4.548 24.159 1.00 16.02 199 LEU A C 1
ATOM 1524 O O . LEU A 1 199 ? 9.655 4.864 22.990 1.00 14.75 199 LEU A O 1
ATOM 1529 N N . ASN A 1 200 ? 9.643 3.340 24.660 1.00 13.19 200 ASN A N 1
ATOM 1530 C CA . ASN A 1 200 ? 9.996 2.193 23.835 1.00 17.71 200 ASN A CA 1
ATOM 1531 C C . ASN A 1 200 ? 8.693 1.549 23.378 1.00 16.95 200 ASN A C 1
ATOM 1532 O O . ASN A 1 200 ? 7.924 1.042 24.202 1.00 18.59 200 ASN A O 1
ATOM 1537 N N . LEU A 1 201 ? 8.437 1.588 22.066 1.00 13.19 201 LEU A N 1
ATOM 1538 C CA . LEU A 1 201 ? 7.217 1.003 21.518 1.00 11.74 201 LEU A CA 1
ATOM 1539 C C . LEU A 1 201 ? 7.098 -0.484 21.829 1.00 14.23 201 LEU A C 1
ATOM 1540 O O . LEU A 1 201 ? 5.990 -1.031 21.789 1.00 14.44 201 LEU A O 1
ATOM 1545 N N . LEU A 1 202 ? 8.209 -1.148 22.149 1.00 12.53 202 LEU A N 1
ATOM 1546 C CA . LEU A 1 202 ? 8.169 -2.554 22.525 1.00 16.68 202 LEU A CA 1
ATOM 1547 C C . LEU A 1 202 ? 7.764 -2.769 23.977 1.00 13.18 202 LEU A C 1
ATOM 1548 O O . LEU A 1 202 ? 7.549 -3.919 24.376 1.00 16.62 202 LEU A O 1
ATOM 1553 N N . ASP A 1 203 ? 7.649 -1.708 24.768 1.00 15.01 203 ASP A N 1
ATOM 1554 C CA . ASP A 1 203 ? 7.264 -1.816 26.165 1.00 19.61 203 ASP A CA 1
ATOM 1555 C C . ASP A 1 203 ? 5.797 -1.439 26.346 1.00 18.53 203 ASP A C 1
ATOM 1556 O O . ASP A 1 203 ? 5.117 -1.003 25.414 1.00 13.66 203 ASP A O 1
ATOM 1561 N N . SER A 1 204 ? 5.316 -1.612 27.576 1.00 16.85 204 SER A N 1
ATOM 1562 C CA . SER A 1 204 ? 3.908 -1.394 27.878 1.00 19.37 204 SER A CA 1
ATOM 1563 C C . SER A 1 204 ? 3.507 0.060 27.655 1.00 14.25 204 SER A C 1
ATOM 1564 O O . SER A 1 204 ? 4.289 0.990 27.876 1.00 12.64 204 SER A O 1
ATOM 1567 N N . TYR A 1 205 ? 2.261 0.248 27.222 1.00 11.99 205 TYR A N 1
ATOM 1568 C CA . TYR A 1 205 ? 1.671 1.564 27.023 1.00 13.38 205 TYR A CA 1
ATOM 1569 C C . TYR A 1 205 ? 0.800 1.992 28.197 1.00 11.55 205 TYR A C 1
ATOM 1570 O O . TYR A 1 205 ? 0.037 2.958 28.071 1.00 12.92 205 TYR A O 1
ATOM 1579 N N . ALA A 1 206 ? 0.899 1.295 29.333 1.00 15.13 206 ALA A N 1
ATOM 1580 C CA . ALA A 1 206 ? -0.013 1.537 30.447 1.00 19.28 206 ALA A CA 1
ATOM 1581 C C . ALA A 1 206 ? 0.079 2.972 30.951 1.00 16.67 206 ALA A C 1
ATOM 1582 O O . ALA A 1 206 ? -0.928 3.560 31.360 1.00 21.25 206 ALA A O 1
ATOM 1584 N N . SER A 1 207 ? 1.278 3.555 30.928 1.00 13.31 207 SER A N 1
ATOM 1585 C CA . SER A 1 207 ? 1.460 4.901 31.452 1.00 13.84 207 SER A CA 1
ATOM 1586 C C . SER A 1 207 ? 0.901 5.983 30.536 1.00 12.55 207 SER A C 1
ATOM 1587 O O . SER A 1 207 ? 0.860 7.147 30.946 1.00 13.73 207 SER A O 1
ATOM 1590 N N . LEU A 1 208 ? 0.474 5.636 29.317 1.00 13.35 208 LEU A N 1
ATOM 1591 C CA . LEU A 1 208 ? 0.021 6.635 28.353 1.00 13.08 208 LEU A CA 1
ATOM 1592 C C . LEU A 1 208 ? -1.436 7.039 28.533 1.00 11.07 208 LEU A C 1
ATOM 1593 O O . LEU A 1 208 ? -1.846 8.059 27.971 1.00 13.70 208 LEU A O 1
ATOM 1598 N N . GLY A 1 209 ? -2.224 6.277 29.285 1.00 14.99 209 GLY A N 1
ATOM 1599 C CA . GLY A 1 209 ? -3.629 6.621 29.383 1.00 16.34 209 GLY A CA 1
ATOM 1600 C C . GLY A 1 209 ? -4.385 6.248 28.118 1.00 12.81 209 GLY A C 1
ATOM 1601 O O . GLY A 1 209 ? -4.010 5.333 27.379 1.00 14.16 209 GLY A O 1
ATOM 1602 N N . LYS A 1 210 ? -5.471 6.977 27.863 1.00 16.11 210 LYS A N 1
ATOM 1603 C CA . LYS A 1 210 ? -6.382 6.676 26.767 1.00 14.20 210 LYS A CA 1
ATOM 1604 C C . LYS A 1 210 ? -6.436 7.841 25.789 1.00 10.93 210 LYS A C 1
ATOM 1605 O O . LYS A 1 210 ? -6.386 9.007 26.193 1.00 15.09 210 LYS A O 1
ATOM 1611 N N . PHE A 1 211 ? -6.559 7.519 24.500 1.00 14.56 211 PHE A N 1
ATOM 1612 C CA . PHE A 1 211 ? -6.512 8.506 23.431 1.00 13.35 211 PHE A CA 1
ATOM 1613 C C . PHE A 1 211 ? -7.766 8.443 22.569 1.00 11.26 211 PHE A C 1
ATOM 1614 O O . PHE A 1 211 ? -8.286 7.359 22.284 1.00 14.70 211 PHE A O 1
ATOM 1622 N N . ASP A 1 212 ? -8.233 9.619 22.144 1.00 14.00 212 ASP A N 1
ATOM 1623 C CA . ASP A 1 212 ? -9.263 9.681 21.113 1.00 16.44 212 ASP A CA 1
ATOM 1624 C C . ASP A 1 212 ? -8.699 9.311 19.750 1.00 22.64 212 ASP A C 1
ATOM 1625 O O . ASP A 1 212 ? -9.437 8.838 18.878 1.00 15.64 212 ASP A O 1
ATOM 1630 N N . MET A 1 213 ? -7.399 9.511 19.554 1.00 14.22 213 MET A N 1
ATOM 1631 C CA . MET A 1 213 ? -6.763 9.350 18.257 1.00 15.65 213 MET A CA 1
ATOM 1632 C C . MET A 1 213 ? -5.337 8.874 18.465 1.00 8.71 213 MET A C 1
ATOM 1633 O O . MET A 1 213 ? -4.665 9.318 19.397 1.00 11.78 213 MET A O 1
ATOM 1638 N N . VAL A 1 214 ? -4.870 7.996 17.583 1.00 15.02 214 VAL A N 1
ATOM 1639 C CA . VAL A 1 214 ? -3.465 7.613 17.551 1.00 9.57 214 VAL A CA 1
ATOM 1640 C C . VAL A 1 214 ? -2.948 7.799 16.132 1.00 11.88 214 VAL A C 1
ATOM 1641 O O . VAL A 1 214 ? -3.536 7.275 15.179 1.00 10.61 214 VAL A O 1
ATOM 1645 N N . PHE A 1 215 ? -1.864 8.557 15.997 1.00 8.83 215 PHE A N 1
ATOM 1646 C CA . PHE A 1 215 ? -1.124 8.674 14.748 1.00 10.03 215 PHE A CA 1
ATOM 1647 C C . PHE A 1 215 ? 0.140 7.838 14.875 1.00 11.44 215 PHE A C 1
ATOM 1648 O O . PHE A 1 215 ? 0.988 8.117 15.730 1.00 10.87 215 PHE A O 1
ATOM 1656 N N . CYS A 1 216 ? 0.258 6.804 14.035 1.00 8.07 216 CYS A N 1
ATOM 1657 C CA . CYS A 1 216 ? 1.396 5.885 14.053 1.00 8.46 216 CYS A CA 1
ATOM 1658 C C . CYS A 1 216 ? 1.726 5.586 12.590 1.00 14.34 216 CYS A C 1
ATOM 1659 O O . CYS A 1 216 ? 1.341 4.553 12.042 1.00 11.44 216 CYS A O 1
ATOM 1662 N N . ARG A 1 217 ? 2.447 6.507 11.954 1.00 10.46 217 ARG A N 1
ATOM 1663 C CA . ARG A 1 217 ? 2.524 6.574 10.501 1.00 8.44 217 ARG A CA 1
ATOM 1664 C C . ARG A 1 217 ? 3.942 6.296 10.027 1.00 10.61 217 ARG A C 1
ATOM 1665 O O . ARG A 1 217 ? 4.886 6.974 10.450 1.00 10.85 217 ARG A O 1
ATOM 1673 N N . ASN A 1 218 ? 4.076 5.305 9.139 1.00 9.24 218 ASN A N 1
ATOM 1674 C CA . ASN A 1 218 ? 5.352 4.927 8.528 1.00 10.06 218 ASN A CA 1
ATOM 1675 C C . ASN A 1 218 ? 6.371 4.508 9.585 1.00 11.50 218 ASN A C 1
ATOM 1676 O O . ASN A 1 218 ? 7.571 4.764 9.459 1.00 11.78 218 ASN A O 1
ATOM 1681 N N . VAL A 1 219 ? 5.875 3.838 10.627 1.00 9.11 219 VAL A N 1
ATOM 1682 C CA . VAL A 1 219 ? 6.688 3.349 11.729 1.00 7.73 219 VAL A CA 1
ATOM 1683 C C . VAL A 1 219 ? 6.661 1.830 11.816 1.00 9.40 219 VAL A C 1
ATOM 1684 O O . VAL A 1 219 ? 7.694 1.196 12.060 1.00 8.62 219 VAL A O 1
ATOM 1688 N N . LEU A 1 220 ? 5.485 1.226 11.632 1.00 10.26 220 LEU A N 1
ATOM 1689 C CA . LEU A 1 220 ? 5.348 -0.217 11.780 1.00 7.87 220 LEU A CA 1
ATOM 1690 C C . LEU A 1 220 ? 6.095 -0.985 10.697 1.00 12.40 220 LEU A C 1
ATOM 1691 O O . LEU A 1 220 ? 6.335 -2.187 10.861 1.00 12.61 220 LEU A O 1
ATOM 1696 N N . ILE A 1 221 ? 6.490 -0.316 9.609 1.00 9.41 221 ILE A N 1
ATOM 1697 C CA . ILE A 1 221 ? 7.316 -0.952 8.590 1.00 12.99 221 ILE A CA 1
ATOM 1698 C C . ILE A 1 221 ? 8.673 -1.369 9.134 1.00 11.90 221 ILE A C 1
ATOM 1699 O O . ILE A 1 221 ? 9.373 -2.163 8.500 1.00 10.10 221 ILE A O 1
ATOM 1704 N N . TYR A 1 222 ? 9.067 -0.851 10.296 1.00 9.54 222 TYR A N 1
ATOM 1705 C CA . TYR A 1 222 ? 10.349 -1.175 10.908 1.00 10.61 222 TYR A CA 1
ATOM 1706 C C . TYR A 1 222 ? 10.272 -2.374 11.842 1.00 7.53 222 TYR A C 1
ATOM 1707 O O . TYR A 1 222 ? 11.258 -2.679 12.521 1.00 11.85 222 TYR A O 1
ATOM 1716 N N . PHE A 1 223 ? 9.130 -3.051 11.897 1.00 10.34 223 PHE A N 1
ATOM 1717 C CA . PHE A 1 223 ? 8.951 -4.199 12.771 1.00 14.56 223 PHE A CA 1
ATOM 1718 C C . PHE A 1 223 ? 8.484 -5.393 11.953 1.00 14.11 223 PHE A C 1
ATOM 1719 O O . PHE A 1 223 ? 7.864 -5.240 10.896 1.00 15.03 223 PHE A O 1
ATOM 1727 N N . SER A 1 224 ? 8.792 -6.586 12.455 1.00 16.24 224 SER A N 1
ATOM 1728 C CA . SER A 1 224 ? 8.367 -7.811 11.801 1.00 13.52 224 SER A CA 1
ATOM 1729 C C . SER A 1 224 ? 6.847 -7.946 11.865 1.00 20.13 224 SER A C 1
ATOM 1730 O O . SER A 1 224 ? 6.157 -7.221 12.588 1.00 14.43 224 SER A O 1
ATOM 1733 N N . ALA A 1 225 ? 6.323 -8.905 11.097 1.00 17.13 225 ALA A N 1
ATOM 1734 C CA . ALA A 1 225 ? 4.879 -9.110 11.063 1.00 15.61 225 ALA A CA 1
ATOM 1735 C C . ALA A 1 225 ? 4.326 -9.421 12.449 1.00 14.96 225 ALA A C 1
ATOM 1736 O O . ALA A 1 225 ? 3.272 -8.900 12.835 1.00 15.59 225 ALA A O 1
ATOM 1738 N N . GLU A 1 226 ? 5.021 -10.263 13.218 1.00 21.61 226 GLU A N 1
ATOM 1739 C CA . GLU A 1 226 ? 4.506 -10.634 14.534 1.00 17.65 226 GLU A CA 1
ATOM 1740 C C . GLU A 1 226 ? 4.646 -9.486 15.527 1.00 14.83 226 GLU A C 1
ATOM 1741 O O . GLU A 1 226 ? 3.759 -9.268 16.360 1.00 12.67 226 GLU A O 1
ATOM 1747 N N . VAL A 1 227 ? 5.745 -8.734 15.448 1.00 17.72 227 VAL A N 1
ATOM 1748 C CA . VAL A 1 227 ? 5.952 -7.636 16.387 1.00 14.76 227 VAL A CA 1
ATOM 1749 C C . VAL A 1 227 ? 4.992 -6.490 16.092 1.00 17.02 227 VAL A C 1
ATOM 1750 O O . VAL A 1 227 ? 4.442 -5.871 17.012 1.00 14.43 227 VAL A O 1
ATOM 1754 N N . LYS A 1 228 ? 4.769 -6.186 14.811 1.00 13.11 228 LYS A N 1
ATOM 1755 C CA . LYS A 1 228 ? 3.873 -5.084 14.478 1.00 10.46 228 LYS A CA 1
ATOM 1756 C C . LYS A 1 228 ? 2.425 -5.423 14.808 1.00 14.53 228 LYS A C 1
ATOM 1757 O O . LYS A 1 228 ? 1.652 -4.531 15.174 1.00 11.60 228 LYS A O 1
ATOM 1763 N N . ARG A 1 229 ? 2.046 -6.698 14.707 1.00 11.60 229 ARG A N 1
ATOM 1764 C CA . ARG A 1 229 ? 0.700 -7.090 15.108 1.00 15.14 229 ARG A CA 1
ATOM 1765 C C . ARG A 1 229 ? 0.501 -6.897 16.605 1.00 12.46 229 ARG A C 1
ATOM 1766 O O . ARG A 1 229 ? -0.551 -6.418 17.040 1.00 14.21 229 ARG A O 1
ATOM 1774 N N . ASP A 1 230 ? 1.513 -7.243 17.407 1.00 16.19 230 ASP A N 1
ATOM 1775 C CA . ASP A 1 230 ? 1.429 -7.020 18.847 1.00 13.47 230 ASP A CA 1
ATOM 1776 C C . ASP A 1 230 ? 1.352 -5.533 19.176 1.00 12.22 230 ASP A C 1
ATOM 1777 O O . ASP A 1 230 ? 0.582 -5.124 20.053 1.00 10.54 230 ASP A O 1
ATOM 1782 N N . ILE A 1 231 ? 2.151 -4.709 18.495 1.00 12.44 231 ILE A N 1
ATOM 1783 C CA . ILE A 1 231 ? 2.072 -3.266 18.716 1.00 11.08 231 ILE A CA 1
ATOM 1784 C C . ILE A 1 231 ? 0.675 -2.754 18.384 1.00 12.18 231 I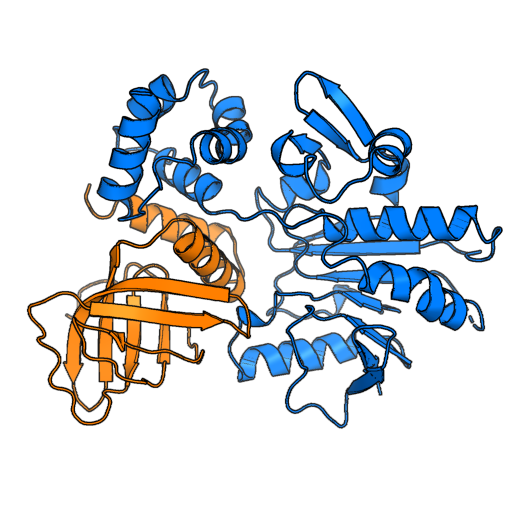LE A C 1
ATOM 1785 O O . ILE A 1 231 ? 0.087 -1.973 19.141 1.00 9.30 231 ILE A O 1
ATOM 1790 N N . LEU A 1 232 ? 0.113 -3.204 17.260 1.00 12.25 232 LEU A N 1
ATOM 1791 C CA . LEU A 1 232 ? -1.224 -2.759 16.876 1.00 7.96 232 LEU A CA 1
ATOM 1792 C C . LEU A 1 232 ? -2.270 -3.228 17.881 1.00 7.95 232 LEU A C 1
ATOM 1793 O O . LEU A 1 232 ? -3.206 -2.487 18.207 1.00 13.67 232 LEU A O 1
ATOM 1798 N N . LEU A 1 233 ? -2.122 -4.452 18.393 1.00 12.48 233 LEU A N 1
ATOM 1799 C CA . LEU A 1 233 ? -3.039 -4.935 19.421 1.00 15.38 233 LEU A CA 1
ATOM 1800 C C . LEU A 1 233 ? -2.958 -4.080 20.678 1.00 14.05 233 LEU A C 1
ATOM 1801 O O . LEU A 1 233 ? -3.983 -3.758 21.289 1.00 12.22 233 LEU A O 1
ATOM 1806 N N . ARG A 1 234 ? -1.747 -3.693 21.079 1.00 15.29 234 ARG A N 1
ATOM 1807 C CA . ARG A 1 234 ? -1.612 -2.907 22.297 1.00 12.62 234 ARG A CA 1
ATOM 1808 C C . ARG A 1 234 ? -1.956 -1.438 22.070 1.00 11.33 234 ARG A C 1
ATOM 1809 O O . ARG A 1 234 ? -2.413 -0.764 23.000 1.00 12.68 234 ARG A O 1
ATOM 1817 N N . ILE A 1 235 ? -1.772 -0.928 20.849 1.00 9.80 235 ILE A N 1
ATOM 1818 C CA . ILE A 1 235 ? -2.296 0.396 20.520 1.00 8.19 235 ILE A CA 1
ATOM 1819 C C . ILE A 1 235 ? -3.809 0.419 20.702 1.00 11.46 235 ILE A C 1
ATOM 1820 O O . ILE A 1 235 ? -4.376 1.391 21.216 1.00 9.51 235 ILE A O 1
ATOM 1825 N N . HIS A 1 236 ? -4.481 -0.664 20.298 1.00 10.81 236 HIS A N 1
ATOM 1826 C CA . HIS A 1 236 ? -5.930 -0.753 20.459 1.00 13.98 236 HIS A CA 1
ATOM 1827 C C . HIS A 1 236 ? -6.335 -0.595 21.919 1.00 17.58 236 HIS A C 1
ATOM 1828 O O . HIS A 1 236 ? -7.378 -0.003 22.222 1.00 14.70 236 HIS A O 1
ATOM 1835 N N . GLY A 1 237 ? -5.512 -1.103 22.840 1.00 15.22 237 GLY A N 1
ATOM 1836 C CA . GLY A 1 237 ? -5.782 -0.940 24.258 1.00 19.36 237 GLY A CA 1
ATOM 1837 C C . GLY A 1 237 ? -5.721 0.493 24.745 1.00 19.52 237 GLY A C 1
ATOM 1838 O O . GLY A 1 237 ? -6.313 0.807 25.783 1.00 20.66 237 GLY A O 1
ATOM 1839 N N . THR A 1 238 ? -5.021 1.372 24.024 1.00 14.24 238 THR A N 1
ATOM 1840 C CA . THR A 1 238 ? -4.924 2.773 24.415 1.00 11.43 238 THR A CA 1
ATOM 1841 C C . THR A 1 238 ? -6.009 3.644 23.800 1.00 14.84 238 THR A C 1
ATOM 1842 O O . THR A 1 238 ? -6.118 4.819 24.165 1.00 15.54 238 THR A O 1
ATOM 1846 N N . LEU A 1 239 ? -6.809 3.113 22.883 1.00 15.78 239 LEU A N 1
ATOM 1847 C CA . LEU A 1 239 ? -7.817 3.908 22.199 1.00 15.22 239 LEU A CA 1
ATOM 1848 C C . LEU A 1 239 ? -9.136 3.842 22.955 1.00 17.65 239 LEU A C 1
ATOM 1849 O O . LEU A 1 239 ? -9.571 2.761 23.366 1.00 18.00 239 LEU A O 1
ATOM 1854 N N . LYS A 1 240 ? -9.758 5.003 23.154 1.00 20.44 240 LYS A N 1
ATOM 1855 C CA . LYS A 1 240 ? -11.124 5.033 23.640 1.00 17.72 240 LYS A CA 1
ATOM 1856 C C . LYS A 1 240 ? -12.028 4.332 22.628 1.00 22.39 240 LYS A C 1
ATOM 1857 O O . LYS A 1 240 ? -11.689 4.240 21.443 1.00 16.86 240 LYS A O 1
ATOM 1863 N N . PRO A 1 241 ? -13.166 3.802 23.074 1.00 27.71 241 PRO A N 1
ATOM 1864 C CA . PRO A 1 241 ? -14.102 3.172 22.133 1.00 30.51 241 PRO A CA 1
ATOM 1865 C C . PRO A 1 241 ? -14.460 4.117 20.995 1.00 14.09 241 PRO A C 1
ATOM 1866 O O . PRO A 1 241 ? -14.758 5.294 21.209 1.00 24.14 241 PRO A O 1
ATOM 1870 N N . GLY A 1 242 ? -14.404 3.597 19.771 1.00 22.73 242 GLY A N 1
ATOM 1871 C CA . GLY A 1 242 ? -14.640 4.406 18.596 1.00 21.89 242 GLY A CA 1
ATOM 1872 C C . GLY A 1 242 ? -13.512 5.339 18.218 1.00 27.35 242 GLY A C 1
ATOM 1873 O O . GLY A 1 242 ? -13.677 6.131 17.284 1.00 20.98 242 GLY A O 1
ATOM 1874 N N . GLY A 1 243 ? -12.377 5.286 18.915 1.00 19.83 243 GLY A N 1
ATOM 1875 C CA . GLY A 1 243 ? -11.242 6.100 18.533 1.00 14.19 243 GLY A CA 1
ATOM 1876 C C . GLY A 1 243 ? -10.655 5.665 17.206 1.00 13.95 243 GLY A C 1
ATOM 1877 O O . GLY A 1 243 ? -10.904 4.566 16.709 1.00 14.04 243 GLY A O 1
ATOM 1878 N N . TYR A 1 244 ? -9.849 6.545 16.619 1.00 12.36 244 TYR A N 1
ATOM 1879 C CA . TYR A 1 244 ? -9.304 6.320 15.290 1.00 10.97 244 TYR A CA 1
ATOM 1880 C C . TYR A 1 244 ? -7.793 6.144 15.334 1.00 9.35 244 TYR A C 1
ATOM 1881 O O . TYR A 1 244 ? -7.096 6.818 16.101 1.00 15.03 244 TYR A O 1
ATOM 1890 N N . LEU A 1 245 ? -7.301 5.247 14.490 1.00 12.58 245 LEU A N 1
ATOM 1891 C CA . LEU A 1 245 ? -5.876 5.043 14.277 1.00 10.56 245 LEU A CA 1
ATOM 1892 C C . LEU A 1 245 ? -5.531 5.477 12.857 1.00 13.37 245 LEU A C 1
ATOM 1893 O O . LEU A 1 245 ? -6.212 5.083 11.903 1.00 12.06 245 LEU A O 1
ATOM 1898 N N . PHE A 1 246 ? -4.497 6.305 12.727 1.00 7.88 246 PHE A N 1
ATOM 1899 C CA . PHE A 1 246 ? -4.003 6.783 11.441 1.00 10.89 246 PHE A CA 1
ATOM 1900 C C . PHE A 1 246 ? -2.681 6.091 11.143 1.00 10.05 246 PHE A C 1
ATOM 1901 O O . PHE A 1 246 ? -1.755 6.150 11.957 1.00 11.75 246 PHE A O 1
ATOM 1909 N N . LEU A 1 247 ? -2.587 5.456 9.980 1.00 9.24 247 LEU A N 1
ATOM 1910 C CA . LEU A 1 247 ? -1.345 4.857 9.517 1.00 8.06 247 LEU A CA 1
ATOM 1911 C C . LEU A 1 247 ? -0.779 5.682 8.364 1.00 7.89 247 LEU A C 1
ATOM 1912 O O . LEU A 1 247 ? -1.345 6.702 7.961 1.00 12.96 247 LEU A O 1
ATOM 1917 N N . GLY A 1 248 ? 0.361 5.234 7.842 1.00 10.19 248 GLY A N 1
ATOM 1918 C CA . GLY A 1 248 ? 0.935 5.872 6.676 1.00 10.86 248 GLY A CA 1
ATOM 1919 C C . GLY A 1 248 ? 0.066 5.690 5.445 1.00 15.74 248 GLY A C 1
ATOM 1920 O O . GLY A 1 248 ? -0.823 4.842 5.395 1.00 13.85 248 GLY A O 1
ATOM 1921 N N . ALA A 1 249 ? 0.343 6.509 4.425 1.00 14.63 249 ALA A N 1
ATOM 1922 C CA . ALA A 1 249 ? -0.497 6.518 3.229 1.00 22.83 249 ALA A CA 1
ATOM 1923 C C . ALA A 1 249 ? -0.447 5.193 2.477 1.00 20.97 249 ALA A C 1
ATOM 1924 O O . ALA A 1 249 ? -1.408 4.840 1.781 1.00 17.38 249 ALA A O 1
ATOM 1926 N N . SER A 1 250 ? 0.656 4.452 2.588 1.00 15.44 250 SER A N 1
ATOM 1927 C CA . SER A 1 250 ? 0.811 3.183 1.888 1.00 14.93 250 SER A CA 1
ATOM 1928 C C . SER A 1 250 ? 0.724 1.991 2.833 1.00 18.97 250 SER A C 1
ATOM 1929 O O . SER A 1 250 ? 1.133 0.883 2.471 1.00 18.08 250 SER A O 1
ATOM 1932 N N . GLU A 1 251 ? 0.189 2.195 4.034 1.00 13.61 251 GLU A N 1
ATOM 1933 C CA . GLU A 1 251 ? 0.167 1.176 5.074 1.00 18.12 251 GLU A CA 1
ATOM 1934 C C . GLU A 1 251 ? -1.244 0.635 5.250 1.00 21.86 251 GLU A C 1
ATOM 1935 O O . GLU A 1 251 ? -2.191 1.403 5.442 1.00 32.51 251 GLU A O 1
ATOM 1941 N N . ALA A 1 252 ? -1.376 -0.683 5.193 1.00 24.35 252 ALA A N 1
ATOM 1942 C CA . ALA A 1 252 ? -2.613 -1.370 5.527 1.00 30.16 252 ALA A CA 1
ATOM 1943 C C . ALA A 1 252 ? -2.458 -2.076 6.868 1.00 24.80 252 ALA A C 1
ATOM 1944 O O . ALA A 1 252 ? -1.348 -2.413 7.289 1.00 24.05 252 ALA A O 1
ATOM 1946 N N . LEU A 1 253 ? -3.585 -2.295 7.538 1.00 28.13 253 LEU A N 1
ATOM 1947 C CA . LEU A 1 253 ? -3.612 -2.945 8.843 1.00 30.05 253 LEU A CA 1
ATOM 1948 C C . LEU A 1 253 ? -3.953 -4.419 8.637 1.00 28.15 253 LEU A C 1
ATOM 1949 O O . LEU A 1 253 ? -5.062 -4.752 8.209 1.00 27.98 253 LEU A O 1
ATOM 1954 N N . ASN A 1 254 ? -3.004 -5.298 8.946 1.00 28.67 254 ASN A N 1
ATOM 1955 C CA . ASN A 1 254 ? -3.087 -6.703 8.569 1.00 28.47 254 ASN A CA 1
ATOM 1956 C C . ASN A 1 254 ? -3.509 -7.572 9.750 1.00 33.64 254 ASN A C 1
ATOM 1957 O O . ASN A 1 254 ? -2.961 -7.446 10.850 1.00 24.47 254 ASN A O 1
ATOM 1962 N N . ASN A 1 255 ? -4.498 -8.439 9.511 1.00 34.67 255 ASN A N 1
ATOM 1963 C CA . ASN A 1 255 ? -4.806 -9.584 10.369 1.00 36.21 255 ASN A CA 1
ATOM 1964 C C . ASN A 1 255 ? -5.379 -9.183 11.725 1.00 29.94 255 ASN A C 1
ATOM 1965 O O . ASN A 1 255 ? -5.154 -9.870 12.724 1.00 40.81 255 ASN A O 1
ATOM 1970 N N . LEU A 1 256 ? -6.133 -8.089 11.788 1.00 15.06 256 LEU A N 1
ATOM 1971 C CA . LEU A 1 256 ? -6.808 -7.669 13.018 1.00 19.75 256 LEU A CA 1
ATOM 1972 C C . LEU A 1 256 ? -8.239 -7.232 12.720 1.00 20.24 256 LEU A C 1
ATOM 1973 O O . LEU A 1 256 ? -8.654 -6.129 13.086 1.00 22.30 256 LEU A O 1
ATOM 1978 N N . PRO A 1 257 ? -9.040 -8.098 12.089 1.00 22.84 257 PRO A N 1
ATOM 1979 C CA . PRO A 1 257 ? -10.380 -7.662 11.667 1.00 26.22 257 PRO A CA 1
ATOM 1980 C C . PRO A 1 257 ? -11.330 -7.436 12.827 1.00 25.72 257 PRO A C 1
ATOM 1981 O O . PRO A 1 257 ? -12.219 -6.582 12.726 1.00 23.92 257 PRO A O 1
ATOM 1985 N N . ASP A 1 258 ? -11.175 -8.176 13.925 1.00 29.84 258 ASP A N 1
ATOM 1986 C CA . ASP A 1 258 ? -12.056 -7.999 15.070 1.00 27.21 258 ASP A CA 1
ATOM 1987 C C . ASP A 1 258 ? -11.711 -6.765 15.889 1.00 28.82 258 ASP A C 1
ATOM 1988 O O . ASP A 1 258 ? -12.543 -6.312 16.680 1.00 23.21 258 ASP A O 1
ATOM 1993 N N . HIS A 1 259 ? -10.514 -6.208 15.711 1.00 17.89 259 HIS A N 1
ATOM 1994 C CA . HIS A 1 259 ? -10.084 -5.052 16.486 1.00 15.44 259 HIS A CA 1
ATOM 1995 C C . HIS A 1 259 ? -10.220 -3.735 15.738 1.00 18.37 259 HIS A C 1
ATOM 1996 O O . HIS A 1 259 ? -10.496 -2.708 16.365 1.00 14.78 259 HIS A O 1
ATOM 2003 N N . TYR A 1 260 ? -10.038 -3.733 14.421 1.00 17.60 260 TYR A N 1
ATOM 2004 C CA . TYR A 1 260 ? -10.024 -2.499 13.649 1.00 12.31 260 TYR A CA 1
ATOM 2005 C C . TYR A 1 260 ? -10.960 -2.607 12.455 1.00 10.26 260 TYR A C 1
ATOM 2006 O O . TYR A 1 260 ? -11.008 -3.641 11.781 1.00 18.23 260 TYR A O 1
ATOM 2015 N N . GLN A 1 261 ? -11.685 -1.525 12.190 1.00 13.97 261 GLN A N 1
ATOM 2016 C CA . GLN A 1 261 ? -12.576 -1.422 11.041 1.00 12.15 261 GLN A CA 1
ATOM 2017 C C . GLN A 1 261 ? -12.071 -0.314 10.131 1.00 11.31 261 GLN A C 1
ATOM 2018 O O . GLN A 1 261 ? -11.968 0.842 10.557 1.00 15.64 261 GLN A O 1
ATOM 2024 N N . MET A 1 262 ? -11.762 -0.663 8.884 1.00 18.22 262 MET A N 1
ATOM 2025 C CA . MET A 1 262 ? -11.325 0.338 7.921 1.00 12.48 262 MET A CA 1
ATOM 2026 C C . MET A 1 262 ? -12.460 1.311 7.629 1.00 17.95 262 MET A C 1
ATOM 2027 O O . MET A 1 262 ? -13.608 0.901 7.430 1.00 17.96 262 MET A O 1
ATOM 2032 N N . VAL A 1 263 ? -12.142 2.604 7.618 1.00 11.75 263 VAL A N 1
ATOM 2033 C CA . VAL A 1 263 ? -13.112 3.659 7.356 1.00 16.17 263 VAL A CA 1
ATOM 2034 C C . VAL A 1 263 ? -12.634 4.457 6.152 1.00 22.57 263 VAL A C 1
ATOM 2035 O O . VAL A 1 263 ? -11.502 4.952 6.137 1.00 16.31 263 VAL A O 1
ATOM 2039 N N . GLN A 1 264 ? -13.499 4.582 5.150 1.00 13.45 264 GLN A N 1
ATOM 2040 C CA . GLN A 1 264 ? -13.151 5.296 3.931 1.00 12.15 264 GLN A CA 1
ATOM 2041 C C . GLN A 1 264 ? -13.183 6.804 4.157 1.00 12.91 264 GLN A C 1
ATOM 2042 O O . GLN A 1 264 ? -14.178 7.350 4.643 1.00 18.41 264 GLN A O 1
ATOM 2048 N N . CYS A 1 265 ? -12.091 7.475 3.801 1.00 14.39 265 CYS A N 1
ATOM 2049 C CA . CYS A 1 265 ? -12.005 8.928 3.795 1.00 12.95 265 CYS A CA 1
ATOM 2050 C C . CYS A 1 265 ? -11.837 9.409 2.355 1.00 16.11 265 CYS A C 1
ATOM 2051 O O . CYS A 1 265 ? -11.742 8.614 1.417 1.00 21.99 265 CYS A O 1
ATOM 2054 N N . SER A 1 266 ? -11.801 10.731 2.174 1.00 12.67 266 SER A N 1
ATOM 2055 C CA . SER A 1 266 ? -11.761 11.334 0.841 1.00 20.13 266 SER A CA 1
ATOM 2056 C C . SER A 1 266 ? -10.545 12.240 0.701 1.00 20.31 266 SER A C 1
ATOM 2057 O O . SER A 1 266 ? -10.639 13.456 0.935 1.00 23.62 266 SER A O 1
ATOM 2060 N N . PRO A 1 267 ? -9.376 11.699 0.315 1.00 14.01 267 PRO A N 1
ATOM 2061 C CA . PRO A 1 267 ? -9.102 10.277 0.102 1.00 9.41 267 PRO A CA 1
ATOM 2062 C C . PRO A 1 267 ? -8.399 9.637 1.299 1.00 15.69 267 PRO A C 1
ATOM 2063 O O . PRO A 1 267 ? -8.258 10.275 2.343 1.00 13.00 267 PRO A O 1
ATOM 2067 N N . GLY A 1 268 ? -7.951 8.395 1.138 1.00 14.99 268 GLY A N 1
ATOM 2068 C CA . GLY A 1 268 ? -7.272 7.694 2.208 1.00 12.16 268 GLY A CA 1
ATOM 2069 C C . GLY A 1 268 ? -8.232 6.975 3.131 1.00 16.99 268 GLY A C 1
ATOM 2070 O O . GLY A 1 268 ? -9.451 6.946 2.937 1.00 12.68 268 GLY A O 1
ATOM 2071 N N . ILE A 1 269 ? -7.658 6.368 4.171 1.00 13.92 269 ILE A N 1
ATOM 2072 C CA . ILE A 1 269 ? -8.431 5.593 5.131 1.00 15.70 269 ILE A CA 1
ATOM 2073 C C . ILE A 1 269 ? -7.937 5.880 6.542 1.00 18.26 269 ILE A C 1
ATOM 2074 O O . ILE A 1 269 ? -6.828 6.376 6.756 1.00 15.37 269 ILE A O 1
ATOM 2079 N N . ILE A 1 270 ? -8.803 5.582 7.509 1.00 11.22 270 ILE A N 1
ATOM 2080 C CA . ILE A 1 270 ? -8.452 5.529 8.921 1.00 9.13 270 ILE A CA 1
ATOM 2081 C C . ILE A 1 270 ? -9.097 4.273 9.493 1.00 15.53 270 ILE A C 1
ATOM 2082 O O . ILE A 1 270 ? -9.945 3.643 8.861 1.00 15.80 270 ILE A O 1
ATOM 2087 N N . TYR A 1 271 ? -8.688 3.908 10.702 1.00 11.81 271 TYR A N 1
ATOM 2088 C CA . TYR A 1 271 ? -9.137 2.665 11.317 1.00 12.63 271 TYR A CA 1
ATOM 2089 C C . TYR A 1 271 ? -9.849 2.979 12.623 1.00 17.01 271 TYR A C 1
ATOM 2090 O O . TYR A 1 271 ? -9.270 3.604 13.517 1.00 17.23 271 TYR A O 1
ATOM 2099 N N . ARG A 1 272 ? -11.103 2.551 12.725 1.00 15.16 272 ARG A N 1
ATOM 2100 C CA . ARG A 1 272 ? -11.890 2.732 13.935 1.00 13.28 272 ARG A CA 1
ATOM 2101 C C . ARG A 1 272 ? -11.655 1.556 14.871 1.00 13.66 272 ARG A C 1
ATOM 2102 O O . ARG A 1 272 ? -11.670 0.398 14.441 1.00 17.93 272 ARG A O 1
ATOM 2110 N N . ALA A 1 273 ? -11.424 1.856 16.146 1.00 16.21 273 ALA A N 1
ATOM 2111 C CA . ALA A 1 273 ? -11.250 0.806 17.141 1.00 14.93 273 ALA A CA 1
ATOM 2112 C C . ALA A 1 273 ? -12.603 0.180 17.463 1.00 15.47 273 ALA A C 1
ATOM 2113 O O . ALA A 1 273 ? -13.517 0.868 17.927 1.00 20.29 273 ALA A O 1
ATOM 2115 N N . LYS A 1 274 ? -12.734 -1.117 17.200 1.00 20.77 274 LYS A N 1
ATOM 2116 C CA . LYS A 1 274 ? -13.969 -1.837 17.494 1.00 24.16 274 LYS A CA 1
ATOM 2117 C C . LYS A 1 274 ? -13.944 -2.374 18.919 1.00 36.02 274 LYS A C 1
ATOM 2118 O O . LYS A 1 274 ? -12.881 -2.723 19.436 1.00 24.46 274 LYS A O 1
ATOM 2124 N N . GLN B 2 4 ? 33.567 -18.314 13.698 1.00 36.70 4 GLN B N 1
ATOM 2125 C CA . GLN B 2 4 ? 34.280 -19.066 14.721 1.00 25.40 4 GLN B CA 1
ATOM 2126 C C . GLN B 2 4 ? 33.722 -18.765 16.115 1.00 13.44 4 GLN B C 1
ATOM 2127 O O . GLN B 2 4 ? 33.271 -17.654 16.394 1.00 16.78 4 GLN B O 1
ATOM 2133 N N . HIS B 2 5 ? 33.759 -19.767 16.991 1.00 17.63 5 HIS B N 1
ATOM 2134 C CA . HIS B 2 5 ? 32.982 -19.710 18.223 1.00 14.41 5 HIS B CA 1
ATOM 2135 C C . HIS B 2 5 ? 33.612 -18.838 19.302 1.00 25.53 5 HIS B C 1
ATOM 2136 O O . HIS B 2 5 ? 32.921 -18.474 20.260 1.00 27.18 5 HIS B O 1
ATOM 2143 N N . ASP B 2 6 ? 34.890 -18.486 19.176 1.00 18.79 6 ASP B N 1
ATOM 2144 C CA . ASP B 2 6 ? 35.513 -17.572 20.124 1.00 24.39 6 ASP B CA 1
ATOM 2145 C C . ASP B 2 6 ? 35.323 -16.108 19.749 1.00 28.88 6 ASP B C 1
ATOM 2146 O O . ASP B 2 6 ? 35.552 -15.234 20.593 1.00 30.15 6 ASP B O 1
ATOM 2151 N N . GLU B 2 7 ? 34.906 -15.822 18.519 1.00 22.65 7 GLU B N 1
ATOM 2152 C CA . GLU B 2 7 ? 34.707 -14.446 18.088 1.00 28.30 7 GLU B CA 1
ATOM 2153 C C . GLU B 2 7 ? 33.456 -13.854 18.725 1.00 23.71 7 GLU B C 1
ATOM 2154 O O . GLU B 2 7 ? 32.493 -14.560 19.035 1.00 22.51 7 GLU B O 1
ATOM 2160 N N . ARG B 2 8 ? 33.475 -12.539 18.920 1.00 20.02 8 ARG B N 1
ATOM 2161 C CA . ARG B 2 8 ? 32.328 -11.822 19.455 1.00 19.59 8 ARG B CA 1
ATOM 2162 C C . ARG B 2 8 ? 31.628 -11.073 18.330 1.00 22.23 8 ARG B C 1
ATOM 2163 O O . ARG B 2 8 ? 32.273 -10.349 17.563 1.00 26.13 8 ARG B O 1
ATOM 2171 N N . ARG B 2 9 ? 30.313 -11.248 18.234 1.00 14.29 9 ARG B N 1
ATOM 2172 C CA . ARG B 2 9 ? 29.535 -10.535 17.232 1.00 16.00 9 ARG B CA 1
ATOM 2173 C C . ARG B 2 9 ? 29.547 -9.039 17.523 1.00 20.45 9 ARG B C 1
ATOM 2174 O O . ARG B 2 9 ? 29.283 -8.613 18.651 1.00 26.72 9 ARG B O 1
ATOM 2182 N N . ARG B 2 10 ? 29.847 -8.242 16.497 1.00 20.76 10 ARG B N 1
ATOM 2183 C CA . ARG B 2 10 ? 29.904 -6.793 16.659 1.00 28.29 10 ARG B CA 1
ATOM 2184 C C . ARG B 2 10 ? 28.521 -6.162 16.736 1.00 30.03 10 ARG B C 1
ATOM 2185 O O . ARG B 2 10 ? 28.335 -5.175 17.457 1.00 30.99 10 ARG B O 1
ATOM 2193 N N . PHE B 2 11 ? 27.551 -6.698 16.002 1.00 18.81 11 PHE B N 1
ATOM 2194 C CA . PHE B 2 11 ? 26.265 -6.049 15.826 1.00 21.06 11 PHE B CA 1
ATOM 2195 C C . PHE B 2 11 ? 25.143 -6.998 16.210 1.00 22.63 11 PHE B C 1
ATOM 2196 O O . PHE B 2 11 ? 25.230 -8.211 15.999 1.00 23.80 11 PHE B O 1
ATOM 2204 N N . HIS B 2 12 ? 24.083 -6.429 16.775 1.00 21.86 12 HIS B N 1
ATOM 2205 C CA . HIS B 2 12 ? 22.942 -7.220 17.212 1.00 21.89 12 HIS B CA 1
ATOM 2206 C C . HIS B 2 12 ? 22.075 -7.600 16.019 1.00 28.33 12 HIS B C 1
ATOM 2207 O O . HIS B 2 12 ? 21.778 -6.762 15.160 1.00 24.31 12 HIS B O 1
ATOM 2214 N N . ARG B 2 13 ? 21.663 -8.863 15.972 1.00 16.71 13 ARG B N 1
ATOM 2215 C CA . ARG B 2 13 ? 20.851 -9.381 14.882 1.00 15.99 13 ARG B CA 1
ATOM 2216 C C . ARG B 2 13 ? 19.385 -9.401 15.294 1.00 21.17 13 ARG B C 1
ATOM 2217 O O . ARG B 2 13 ? 19.049 -9.830 16.404 1.00 23.85 13 ARG B O 1
ATOM 2225 N N . ILE B 2 14 ? 18.521 -8.939 14.396 1.00 15.37 14 ILE B N 1
ATOM 2226 C CA . ILE B 2 14 ? 17.108 -8.710 14.676 1.00 14.19 14 ILE B CA 1
ATOM 2227 C C . ILE B 2 14 ? 16.285 -9.584 13.745 1.00 18.49 14 ILE B C 1
ATOM 2228 O O . ILE B 2 14 ? 16.414 -9.484 12.519 1.00 18.37 14 ILE B O 1
ATOM 2233 N N . ALA B 2 15 ? 15.424 -10.421 14.323 1.00 16.86 15 ALA B N 1
ATOM 2234 C CA . ALA B 2 15 ? 14.493 -11.210 13.525 1.00 18.70 15 ALA B CA 1
ATOM 2235 C C . ALA B 2 15 ? 13.631 -10.291 12.668 1.00 24.30 15 ALA B C 1
ATOM 2236 O O . ALA B 2 15 ? 12.966 -9.389 13.187 1.00 23.56 15 ALA B O 1
ATOM 2238 N N . PHE B 2 16 ? 13.643 -10.516 11.355 1.00 19.27 16 PHE B N 1
ATOM 2239 C CA . PHE B 2 16 ? 12.928 -9.646 10.430 1.00 17.31 16 PHE B CA 1
ATOM 2240 C C . PHE B 2 16 ? 12.493 -10.448 9.213 1.00 23.03 16 PHE B C 1
ATOM 2241 O O . PHE B 2 16 ? 13.132 -11.437 8.842 1.00 26.67 16 PHE B O 1
ATOM 2249 N N . ASP B 2 17 ? 11.401 -10.000 8.580 1.00 14.13 17 ASP B N 1
ATOM 2250 C CA . ASP B 2 17 ? 10.762 -10.810 7.548 1.00 22.66 17 ASP B CA 1
ATOM 2251 C C . ASP B 2 17 ? 10.303 -10.005 6.334 1.00 16.19 17 ASP B C 1
ATOM 2252 O O . ASP B 2 17 ? 9.425 -10.468 5.597 1.00 17.35 17 ASP B O 1
ATOM 2257 N N . ALA B 2 18 ? 10.871 -8.825 6.097 1.00 16.26 18 ALA B N 1
ATOM 2258 C CA . ALA B 2 18 ? 10.456 -8.016 4.959 1.00 13.92 18 ALA B CA 1
ATOM 2259 C C . ALA B 2 18 ? 10.714 -8.745 3.645 1.00 18.10 18 ALA B C 1
ATOM 2260 O O . ALA B 2 18 ? 11.648 -9.541 3.525 1.00 14.70 18 ALA B O 1
ATOM 2262 N N . ASP B 2 19 ? 9.860 -8.470 2.657 1.00 11.11 19 ASP B N 1
ATOM 2263 C CA . ASP B 2 19 ? 10.083 -8.958 1.301 1.00 13.60 19 ASP B CA 1
ATOM 2264 C C . ASP B 2 19 ? 11.479 -8.569 0.837 1.00 17.36 19 ASP B C 1
ATOM 2265 O O . ASP B 2 19 ? 11.889 -7.412 0.966 1.00 16.98 19 ASP B O 1
ATOM 2270 N N . SER B 2 20 ? 12.213 -9.541 0.304 1.00 12.84 20 SER B N 1
ATOM 2271 C CA . SER B 2 20 ? 13.626 -9.339 0.029 1.00 15.03 20 SER B CA 1
ATOM 2272 C C . SER B 2 20 ? 14.024 -10.034 -1.262 1.00 14.57 20 SER B C 1
ATOM 2273 O O . SER B 2 20 ? 13.426 -11.038 -1.660 1.00 15.77 20 SER B O 1
ATOM 2276 N N A GLU B 2 21 ? 15.056 -9.499 -1.909 0.44 13.05 21 GLU B N 1
ATOM 2277 N N B GLU B 2 21 ? 15.036 -9.469 -1.919 0.56 12.98 21 GLU B N 1
ATOM 2278 C CA A GLU B 2 21 ? 15.616 -10.138 -3.090 0.44 15.01 21 GLU B CA 1
ATOM 2279 C CA B GLU B 2 21 ? 15.641 -10.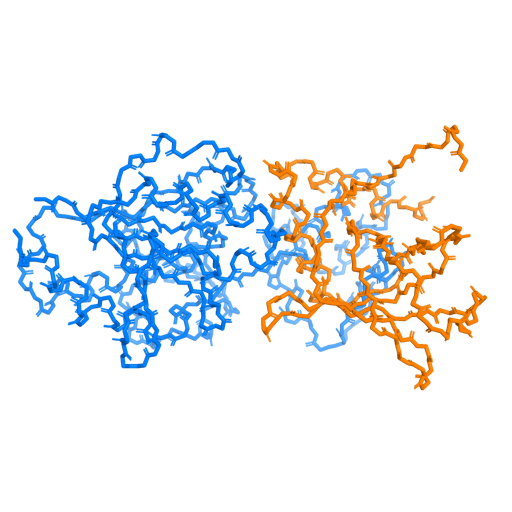042 -3.110 0.56 14.99 21 GLU B CA 1
ATOM 2280 C C A GLU B 2 21 ? 17.120 -9.916 -3.119 0.44 16.07 21 GLU B C 1
ATOM 2281 C C B GLU B 2 21 ? 17.156 -9.989 -2.977 0.56 16.03 21 GLU B C 1
ATOM 2282 O O A GLU B 2 21 ? 17.626 -8.906 -2.621 0.44 15.45 21 GLU B O 1
ATOM 2283 O O B GLU B 2 21 ? 17.709 -9.163 -2.246 0.56 16.04 21 GLU B O 1
ATOM 2294 N N . ILE B 2 22 ? 17.826 -10.880 -3.702 1.00 14.21 22 ILE B N 1
ATOM 2295 C CA . ILE B 2 22 ? 19.273 -10.839 -3.862 1.00 18.54 22 ILE B CA 1
ATOM 2296 C C . ILE B 2 22 ? 19.571 -10.720 -5.349 1.00 16.88 22 ILE B C 1
ATOM 2297 O O . ILE B 2 22 ? 18.933 -11.385 -6.173 1.00 20.37 22 ILE B O 1
ATOM 2302 N N . LEU B 2 23 ? 20.530 -9.865 -5.691 1.00 15.90 23 LEU B N 1
ATOM 2303 C CA . LEU B 2 23 ? 20.910 -9.626 -7.073 1.00 15.27 23 LEU B CA 1
ATOM 2304 C C . LEU B 2 23 ? 22.393 -9.906 -7.261 1.00 20.28 23 LEU B C 1
ATOM 2305 O O . LEU B 2 23 ? 23.196 -9.727 -6.341 1.00 15.65 23 LEU B O 1
ATOM 2310 N N . GLN B 2 24 ? 22.748 -10.346 -8.468 1.00 19.39 24 GLN B N 1
ATOM 2311 C CA . GLN B 2 24 ? 24.150 -10.437 -8.873 1.00 20.05 24 GLN B CA 1
ATOM 2312 C C . GLN B 2 24 ? 24.186 -10.408 -10.394 1.00 19.04 24 GLN B C 1
ATOM 2313 O O . GLN B 2 24 ? 23.706 -11.345 -11.038 1.00 23.16 24 GLN B O 1
ATOM 2319 N N . GLY B 2 25 ? 24.751 -9.348 -10.956 1.00 29.39 25 GLY B N 1
ATOM 2320 C CA . GLY B 2 25 ? 24.764 -9.207 -12.402 1.00 36.17 25 GLY B CA 1
ATOM 2321 C C . GLY B 2 25 ? 23.347 -9.102 -12.929 1.00 36.06 25 GLY B C 1
ATOM 2322 O O . GLY B 2 25 ? 22.571 -8.227 -12.524 1.00 40.42 25 GLY B O 1
ATOM 2323 N N . GLU B 2 26 ? 22.990 -10.003 -13.839 1.00 31.57 26 GLU B N 1
ATOM 2324 C CA . GLU B 2 26 ? 21.636 -10.071 -14.368 1.00 37.38 26 GLU B CA 1
ATOM 2325 C C . GLU B 2 26 ? 20.752 -11.034 -13.587 1.00 31.19 26 GLU B C 1
ATOM 2326 O O . GLU B 2 26 ? 19.555 -11.131 -13.882 1.00 34.58 26 GLU B O 1
ATOM 2332 N N . ARG B 2 27 ? 21.308 -11.737 -12.603 1.00 20.96 27 ARG B N 1
ATOM 2333 C CA . ARG B 2 27 ? 20.556 -12.720 -11.840 1.00 20.07 27 ARG B CA 1
ATOM 2334 C C . ARG B 2 27 ? 19.763 -12.050 -10.723 1.00 24.06 27 ARG B C 1
ATOM 2335 O O . ARG B 2 27 ? 20.183 -11.040 -10.150 1.00 22.65 27 ARG B O 1
ATOM 2343 N N . ARG B 2 28 ? 18.604 -12.627 -10.414 1.00 21.86 28 ARG B N 1
ATOM 2344 C CA . ARG B 2 28 ? 17.757 -12.126 -9.341 1.00 24.17 28 ARG B CA 1
ATOM 2345 C C . ARG B 2 28 ? 17.065 -13.300 -8.667 1.00 25.60 28 ARG B C 1
ATOM 2346 O O . ARG B 2 28 ? 16.477 -14.147 -9.346 1.00 21.71 28 ARG B O 1
ATOM 2354 N N . TRP B 2 29 ? 17.139 -13.347 -7.338 1.00 21.67 29 TRP B N 1
ATOM 2355 C CA . TRP B 2 29 ? 16.472 -14.369 -6.544 1.00 15.92 29 TRP B CA 1
ATOM 2356 C C . TRP B 2 29 ? 15.580 -13.707 -5.505 1.00 19.93 29 TRP B C 1
ATOM 2357 O O . TRP B 2 29 ? 16.046 -12.861 -4.735 1.00 22.41 29 TRP B O 1
ATOM 2368 N N . GLU B 2 30 ? 14.308 -14.097 -5.476 1.00 15.58 30 GLU B N 1
ATOM 2369 C CA . GLU B 2 30 ? 13.490 -13.827 -4.302 1.00 23.61 30 GLU B CA 1
ATOM 2370 C C . GLU B 2 30 ? 13.951 -14.731 -3.168 1.00 19.23 30 GLU B C 1
ATOM 2371 O O . GLU B 2 30 ? 14.125 -15.938 -3.360 1.00 22.69 30 GLU B O 1
ATOM 2377 N N . VAL B 2 31 ? 14.165 -14.152 -1.990 1.00 17.75 31 VAL B N 1
ATOM 2378 C CA . VAL B 2 31 ? 14.655 -14.909 -0.845 1.00 13.92 31 VAL B CA 1
ATOM 2379 C C . VAL B 2 31 ? 13.811 -14.582 0.376 1.00 17.37 31 VAL B C 1
ATOM 2380 O O . VAL B 2 31 ? 13.278 -13.476 0.514 1.00 16.56 31 VAL B O 1
ATOM 2384 N N . LEU B 2 32 ? 13.687 -15.562 1.267 1.00 12.89 32 LEU B N 1
ATOM 2385 C CA . LEU B 2 32 ? 13.004 -15.356 2.536 1.00 17.65 32 LEU B CA 1
ATOM 2386 C C . LEU B 2 32 ? 13.983 -14.765 3.542 1.00 19.32 32 LEU B C 1
ATOM 2387 O O . LEU B 2 32 ? 15.029 -15.360 3.824 1.00 16.33 32 LEU B O 1
ATOM 2392 N N . LEU B 2 33 ? 13.654 -13.592 4.075 1.00 11.61 33 LEU B N 1
ATOM 2393 C CA . LEU B 2 33 ? 14.516 -12.937 5.046 1.00 13.02 33 LEU B CA 1
ATOM 2394 C C . LEU B 2 33 ? 14.296 -13.529 6.432 1.00 15.65 33 LEU B C 1
ATOM 2395 O O . LEU B 2 33 ? 13.162 -13.815 6.830 1.00 19.09 33 LEU B O 1
ATOM 2400 N N . HIS B 2 34 ? 15.393 -13.723 7.162 1.00 13.69 34 HIS B N 1
ATOM 2401 C CA . HIS B 2 34 ? 15.358 -14.281 8.509 1.00 20.01 34 HIS B CA 1
ATOM 2402 C C . HIS B 2 34 ? 15.755 -13.273 9.576 1.00 14.80 34 HIS B C 1
ATOM 2403 O O . HIS B 2 34 ? 15.070 -13.153 10.598 1.00 16.24 34 HIS B O 1
ATOM 2410 N N . ASP B 2 35 ? 16.853 -12.547 9.378 1.00 13.63 35 ASP B N 1
ATOM 2411 C CA . ASP B 2 35 ? 17.221 -11.494 10.310 1.00 13.67 35 ASP B CA 1
ATOM 2412 C C . ASP B 2 35 ? 17.969 -10.400 9.564 1.00 20.64 35 ASP B C 1
ATOM 2413 O O . ASP B 2 35 ? 18.413 -10.578 8.426 1.00 14.01 35 ASP B O 1
ATOM 2418 N N . VAL B 2 36 ? 18.090 -9.250 10.227 1.00 14.04 36 VAL B N 1
ATOM 2419 C CA . VAL B 2 36 ? 18.854 -8.116 9.727 1.00 17.88 36 VAL B CA 1
ATOM 2420 C C . VAL B 2 36 ? 19.661 -7.538 10.880 1.00 19.83 36 VAL B C 1
ATOM 2421 O O . VAL B 2 36 ? 19.341 -7.730 12.056 1.00 16.98 36 VAL B O 1
ATOM 2425 N N . SER B 2 37 ? 20.727 -6.828 10.525 1.00 19.55 37 SER B N 1
ATOM 2426 C CA . SER B 2 37 ? 21.528 -6.085 11.481 1.00 20.85 37 SER B CA 1
ATOM 2427 C C . SER B 2 37 ? 22.012 -4.816 10.799 1.00 13.39 37 SER B C 1
ATOM 2428 O O . SER B 2 37 ? 21.753 -4.587 9.613 1.00 13.83 37 SER B O 1
ATOM 2431 N N . LEU B 2 38 ? 22.735 -3.991 11.553 1.00 14.62 38 LEU B N 1
ATOM 2432 C CA . LEU B 2 38 ? 23.349 -2.809 10.965 1.00 20.55 38 LEU B CA 1
ATOM 2433 C C . LEU B 2 38 ? 24.417 -3.160 9.935 1.00 23.10 38 LEU B C 1
ATOM 2434 O O . LEU B 2 38 ? 24.850 -2.276 9.189 1.00 16.47 38 LEU B O 1
ATOM 2439 N N . HIS B 2 39 ? 24.836 -4.428 9.854 1.00 12.85 39 HIS B N 1
ATOM 2440 C CA . HIS B 2 39 ? 25.984 -4.777 9.027 1.00 14.86 39 HIS B CA 1
ATOM 2441 C C . HIS B 2 39 ? 25.824 -6.120 8.314 1.00 12.41 39 HIS B C 1
ATOM 2442 O O . HIS B 2 39 ? 26.831 -6.739 7.950 1.00 17.34 39 HIS B O 1
ATOM 2449 N N . GLY B 2 40 ? 24.602 -6.593 8.099 1.00 11.37 40 GLY B N 1
ATOM 2450 C CA . GLY B 2 40 ? 24.426 -7.863 7.417 1.00 13.89 40 GLY B CA 1
ATOM 2451 C C . GLY B 2 40 ? 23.007 -8.365 7.535 1.00 12.92 40 GLY B C 1
ATOM 2452 O O . GLY B 2 40 ? 22.167 -7.790 8.233 1.00 15.74 40 GLY B O 1
ATOM 2453 N N . ILE B 2 41 ? 22.745 -9.468 6.825 1.00 12.22 41 ILE B N 1
ATOM 2454 C CA . ILE B 2 41 ? 21.425 -10.086 6.784 1.00 7.56 41 ILE B CA 1
ATOM 2455 C C . ILE B 2 41 ? 21.574 -11.603 6.748 1.00 10.97 41 ILE B C 1
ATOM 2456 O O . ILE B 2 41 ? 22.621 -12.142 6.384 1.00 12.61 41 ILE B O 1
ATOM 2461 N N . LEU B 2 42 ? 20.495 -12.286 7.128 1.00 11.64 42 LEU B N 1
ATOM 2462 C CA . LEU B 2 42 ? 20.376 -13.736 7.018 1.00 14.17 42 LEU B CA 1
ATOM 2463 C C . LEU B 2 42 ? 19.168 -14.059 6.152 1.00 13.80 42 LEU B C 1
ATOM 2464 O O . LEU B 2 42 ? 18.061 -13.588 6.431 1.00 11.16 42 LEU B O 1
ATOM 2469 N N . VAL B 2 43 ? 19.378 -14.848 5.096 1.00 9.09 43 VAL B N 1
ATOM 2470 C CA . VAL B 2 43 ? 18.302 -15.202 4.179 1.00 10.28 43 VAL B CA 1
ATOM 2471 C C . VAL B 2 43 ? 18.336 -16.701 3.922 1.00 16.90 43 VAL B C 1
ATOM 2472 O O . VAL B 2 43 ? 19.353 -17.369 4.118 1.00 15.16 43 VAL B O 1
ATOM 2476 N N . GLY B 2 44 ? 17.195 -17.228 3.486 1.00 17.41 44 GLY B N 1
ATOM 2477 C CA . GLY B 2 44 ? 17.136 -18.615 3.064 1.00 16.34 44 GLY B CA 1
ATOM 2478 C C . GLY B 2 44 ? 17.702 -18.770 1.662 1.00 17.88 44 GLY B C 1
ATOM 2479 O O . GLY B 2 44 ? 17.531 -17.908 0.800 1.00 17.09 44 GLY B O 1
ATOM 2480 N N . GLN B 2 45 ? 18.401 -19.877 1.445 1.00 14.30 45 GLN B N 1
ATOM 2481 C CA . GLN B 2 45 ? 18.958 -20.142 0.126 1.00 18.21 45 GLN B CA 1
ATOM 2482 C C . GLN B 2 45 ? 17.824 -20.407 -0.858 1.00 15.04 45 GLN B C 1
ATOM 2483 O O . GLN B 2 45 ? 16.975 -21.266 -0.599 1.00 21.26 45 GLN B O 1
ATOM 2489 N N . PRO B 2 46 ? 17.770 -19.702 -1.978 1.00 19.26 46 PRO B N 1
ATOM 2490 C CA . PRO B 2 46 ? 16.653 -19.856 -2.912 1.00 20.94 46 PRO B CA 1
ATOM 2491 C C . PRO B 2 46 ? 16.891 -21.026 -3.861 1.00 22.73 46 PRO B C 1
ATOM 2492 O O . PRO B 2 46 ? 17.935 -21.676 -3.844 1.00 22.97 46 PRO B O 1
ATOM 2496 N N . GLN B 2 47 ? 15.887 -21.289 -4.693 1.00 31.43 47 GLN B N 1
ATOM 2497 C CA . GLN B 2 47 ? 16.041 -22.236 -5.785 1.00 33.59 47 GLN B CA 1
ATOM 2498 C C . GLN B 2 47 ? 17.034 -21.705 -6.811 1.00 34.13 47 GLN B C 1
ATOM 2499 O O . GLN B 2 47 ? 17.184 -20.493 -6.992 1.00 35.86 47 GLN B O 1
ATOM 2505 N N . ASP B 2 48 ? 17.707 -22.632 -7.493 1.00 37.50 48 ASP B N 1
ATOM 2506 C CA . ASP B 2 48 ? 18.645 -22.304 -8.567 1.00 44.06 48 ASP B CA 1
ATOM 2507 C C . ASP B 2 48 ? 19.696 -21.303 -8.091 1.00 38.94 48 ASP B C 1
ATOM 2508 O O . ASP B 2 48 ? 19.951 -20.278 -8.726 1.00 35.93 48 ASP B O 1
ATOM 2513 N N . TRP B 2 49 ? 20.306 -21.609 -6.949 1.00 33.15 49 TRP B N 1
ATOM 2514 C CA . TRP B 2 49 ? 21.302 -20.725 -6.347 1.00 29.45 49 TRP B CA 1
ATOM 2515 C C . TRP B 2 49 ? 22.652 -20.997 -6.997 1.00 36.35 49 TRP B C 1
ATOM 2516 O O . TRP B 2 49 ? 23.444 -21.816 -6.528 1.00 36.21 49 TRP B O 1
ATOM 2527 N N . ASN B 2 50 ? 22.918 -20.300 -8.101 1.00 34.42 50 ASN B N 1
ATOM 2528 C CA . ASN B 2 50 ? 24.226 -20.319 -8.742 1.00 41.15 50 ASN B CA 1
ATOM 2529 C C . ASN B 2 50 ? 24.966 -19.003 -8.529 1.00 41.18 50 ASN B C 1
ATOM 2530 O O . ASN B 2 50 ? 25.774 -18.592 -9.365 1.00 45.94 50 ASN B O 1
ATOM 2535 N N . GLY B 2 51 ? 24.688 -18.329 -7.415 1.00 41.19 51 GLY B N 1
ATOM 2536 C CA . GLY B 2 51 ? 25.381 -17.102 -7.083 1.00 32.02 51 GLY B CA 1
ATOM 2537 C C . GLY B 2 51 ? 26.859 -17.329 -6.850 1.00 43.36 51 GLY B C 1
ATOM 2538 O O . GLY B 2 51 ? 27.238 -18.175 -6.036 1.00 45.47 51 GLY B O 1
ATOM 2539 N N . ASP B 2 52 ? 27.696 -16.596 -7.571 1.00 37.61 52 ASP B N 1
ATOM 2540 C CA . ASP B 2 52 ? 29.143 -16.695 -7.426 1.00 27.38 52 ASP B CA 1
ATOM 2541 C C . ASP B 2 52 ? 29.551 -16.190 -6.049 1.00 31.02 52 ASP B C 1
ATOM 2542 O O . ASP B 2 52 ? 29.494 -14.977 -5.809 1.00 25.27 52 ASP B O 1
ATOM 2547 N N . PRO B 2 53 ? 29.972 -17.061 -5.126 1.00 32.94 53 PRO B N 1
ATOM 2548 C CA . PRO B 2 53 ? 30.255 -16.601 -3.758 1.00 27.16 53 PRO B CA 1
ATOM 2549 C C . PRO B 2 53 ? 31.477 -15.710 -3.653 1.00 27.44 53 PRO B C 1
ATOM 2550 O O . PRO B 2 53 ? 31.638 -15.030 -2.633 1.00 33.35 53 PRO B O 1
ATOM 2554 N N . GLN B 2 54 ? 32.340 -15.689 -4.665 1.00 24.79 54 GLN B N 1
ATOM 2555 C CA . GLN B 2 54 ? 33.554 -14.887 -4.632 1.00 27.56 54 GLN B CA 1
ATOM 2556 C C . GLN B 2 54 ? 33.345 -13.474 -5.156 1.00 29.75 54 GLN B C 1
ATOM 2557 O O . GLN B 2 54 ? 34.298 -12.687 -5.168 1.00 36.34 54 GLN B O 1
ATOM 2563 N N . ARG B 2 55 ? 32.132 -13.135 -5.586 1.00 29.35 55 ARG B N 1
ATOM 2564 C CA . ARG B 2 55 ? 31.843 -11.815 -6.110 1.00 21.48 55 ARG B CA 1
ATOM 2565 C C . ARG B 2 55 ? 30.710 -11.167 -5.321 1.00 19.22 55 ARG B C 1
ATOM 2566 O O . ARG B 2 55 ? 29.893 -11.868 -4.717 1.00 16.39 55 ARG B O 1
ATOM 2574 N N . PRO B 2 56 ? 30.648 -9.838 -5.286 1.00 21.66 56 PRO B N 1
ATOM 2575 C CA . PRO B 2 56 ? 29.626 -9.170 -4.475 1.00 18.19 56 PRO B CA 1
ATOM 2576 C C . PRO B 2 56 ? 28.218 -9.441 -4.979 1.00 19.92 56 PRO B C 1
ATOM 2577 O O . PRO B 2 56 ? 27.984 -9.757 -6.148 1.00 18.66 56 PRO B O 1
ATOM 2581 N N . PHE B 2 57 ? 27.271 -9.322 -4.054 1.00 15.10 57 PHE B N 1
ATOM 2582 C CA . PHE B 2 57 ? 25.847 -9.372 -4.335 1.00 11.22 57 PHE B CA 1
ATOM 2583 C C . PHE B 2 57 ? 25.223 -8.037 -3.955 1.00 9.73 57 PHE B C 1
ATOM 2584 O O . PHE B 2 57 ? 25.880 -7.151 -3.400 1.00 13.45 57 PHE B O 1
ATOM 2592 N N . GLU B 2 58 ? 23.933 -7.903 -4.255 1.00 12.22 58 GLU B N 1
ATOM 2593 C CA . GLU B 2 58 ? 23.140 -6.774 -3.788 1.00 14.58 58 GLU B CA 1
ATOM 2594 C C . GLU B 2 58 ? 21.855 -7.291 -3.157 1.00 13.26 58 GLU B C 1
ATOM 2595 O O . GLU B 2 58 ? 21.200 -8.183 -3.704 1.00 22.04 58 GLU B O 1
ATOM 2601 N N . ALA B 2 59 ? 21.503 -6.734 -2.004 1.00 10.34 59 ALA B N 1
ATOM 2602 C CA . ALA B 2 59 ? 20.253 -7.051 -1.331 1.00 9.93 59 ALA B CA 1
ATOM 2603 C C . ALA B 2 59 ? 19.302 -5.869 -1.439 1.00 13.52 59 ALA B C 1
ATOM 2604 O O . ALA B 2 59 ? 19.724 -4.711 -1.351 1.00 13.34 59 ALA B O 1
ATOM 2606 N N . ARG B 2 60 ? 18.023 -6.170 -1.652 1.00 11.63 60 ARG B N 1
ATOM 2607 C CA . ARG B 2 60 ? 16.959 -5.171 -1.654 1.00 12.58 60 ARG B CA 1
ATOM 2608 C C . ARG B 2 60 ? 15.907 -5.621 -0.652 1.00 12.93 60 ARG B C 1
ATOM 2609 O O . ARG B 2 60 ? 15.254 -6.651 -0.853 1.00 19.07 60 ARG B O 1
ATOM 2617 N N . LEU B 2 61 ? 15.765 -4.871 0.436 1.00 12.23 61 LEU B N 1
ATOM 2618 C CA . LEU B 2 61 ? 14.773 -5.151 1.466 1.00 13.75 61 LEU B CA 1
ATOM 2619 C C . LEU B 2 61 ? 13.638 -4.148 1.314 1.00 15.18 61 LEU B C 1
ATOM 2620 O O . LEU B 2 61 ? 13.863 -2.937 1.406 1.00 14.56 61 LEU B O 1
ATOM 2625 N N . TYR B 2 62 ? 12.428 -4.646 1.085 1.00 11.47 62 TYR B N 1
ATOM 2626 C CA . TYR B 2 62 ? 11.259 -3.799 0.870 1.00 13.28 62 TYR B CA 1
ATOM 2627 C C . TYR B 2 62 ? 10.515 -3.641 2.191 1.00 17.05 62 TYR B C 1
ATOM 2628 O O . TYR B 2 62 ? 9.829 -4.563 2.641 1.00 13.08 62 TYR B O 1
ATOM 2637 N N . LEU B 2 63 ? 10.647 -2.470 2.806 1.00 17.59 63 LEU B N 1
ATOM 2638 C CA . LEU B 2 63 ? 9.956 -2.171 4.058 1.00 17.24 63 LEU B CA 1
ATOM 2639 C C . LEU B 2 63 ? 8.614 -1.542 3.704 1.00 20.55 63 LEU B C 1
ATOM 2640 O O . LEU B 2 63 ? 8.535 -0.357 3.373 1.00 20.68 63 LEU B O 1
ATOM 2645 N N . GLY B 2 64 ? 7.552 -2.340 3.763 1.00 23.65 64 GLY B N 1
ATOM 2646 C CA . GLY B 2 64 ? 6.263 -1.821 3.357 1.00 24.31 64 GLY B CA 1
ATOM 2647 C C . GLY B 2 64 ? 6.204 -1.596 1.855 1.00 33.44 64 GLY B C 1
ATOM 2648 O O . GLY B 2 64 ? 6.818 -2.316 1.061 1.00 27.17 64 GLY B O 1
ATOM 2649 N N . LEU B 2 65 ? 5.462 -0.561 1.461 1.00 22.35 65 LEU B N 1
ATOM 2650 C CA . LEU B 2 65 ? 5.219 -0.293 0.050 1.00 24.61 65 LEU B CA 1
ATOM 2651 C C . LEU B 2 65 ? 6.143 0.757 -0.551 1.00 27.48 65 LEU B C 1
ATOM 2652 O O . LEU B 2 65 ? 6.338 0.752 -1.771 1.00 34.05 65 LEU B O 1
ATOM 2657 N N . ASP B 2 66 ? 6.712 1.658 0.256 1.00 20.93 66 ASP B N 1
ATOM 2658 C CA . ASP B 2 66 ? 7.438 2.783 -0.324 1.00 15.56 66 ASP B CA 1
ATOM 2659 C C . ASP B 2 66 ? 8.750 3.074 0.400 1.00 16.47 66 ASP B C 1
ATOM 2660 O O . ASP B 2 66 ? 9.231 4.212 0.376 1.00 18.93 66 ASP B O 1
ATOM 2665 N N . VAL B 2 67 ? 9.348 2.070 1.039 1.00 15.13 67 VAL B N 1
ATOM 2666 C CA . VAL B 2 67 ? 10.661 2.209 1.661 1.00 11.62 67 VAL B CA 1
ATOM 2667 C C . VAL B 2 67 ? 11.512 1.017 1.246 1.00 21.94 67 VAL B C 1
ATOM 2668 O O . VAL B 2 67 ? 11.099 -0.135 1.413 1.00 18.96 67 VAL B O 1
ATOM 2672 N N . LEU B 2 68 ? 12.695 1.299 0.702 1.00 17.94 68 LEU B N 1
ATOM 2673 C CA . LEU B 2 68 ? 13.584 0.282 0.149 1.00 22.55 68 LEU B CA 1
ATOM 2674 C C . LEU B 2 68 ? 14.960 0.444 0.774 1.00 25.97 68 LEU B C 1
ATOM 2675 O O . LEU B 2 68 ? 15.543 1.531 0.715 1.00 26.34 68 LEU B O 1
ATOM 2680 N N . ILE B 2 69 ? 15.473 -0.627 1.374 1.00 16.88 69 ILE B N 1
ATOM 2681 C CA . ILE B 2 69 ? 16.830 -0.661 1.908 1.00 14.38 69 ILE B CA 1
ATOM 2682 C C . ILE B 2 69 ? 17.688 -1.470 0.945 1.00 21.93 69 ILE B C 1
ATOM 2683 O O . ILE B 2 69 ? 17.430 -2.659 0.717 1.00 16.31 69 ILE B O 1
ATOM 2688 N N . ARG B 2 70 ? 18.706 -0.827 0.383 1.00 15.59 70 ARG B N 1
ATOM 2689 C CA . ARG B 2 70 ? 19.577 -1.421 -0.622 1.00 18.27 70 ARG B CA 1
ATOM 2690 C C . ARG B 2 70 ? 20.993 -1.484 -0.068 1.00 14.23 70 ARG B C 1
ATOM 2691 O O . ARG B 2 70 ? 21.474 -0.510 0.520 1.00 14.04 70 ARG B O 1
ATOM 2699 N N . MET B 2 71 ? 21.660 -2.624 -0.245 1.00 13.37 71 MET B N 1
ATOM 2700 C CA . MET B 2 71 ? 23.017 -2.744 0.266 1.00 12.29 71 MET B CA 1
ATOM 2701 C C . MET B 2 71 ? 23.834 -3.690 -0.602 1.00 12.37 71 MET B C 1
ATOM 2702 O O . MET B 2 71 ? 23.313 -4.679 -1.123 1.00 14.35 71 MET B O 1
ATOM 2707 N N . GLU B 2 72 ? 25.114 -3.364 -0.763 1.00 11.74 72 GLU B N 1
ATOM 2708 C CA . GLU B 2 72 ? 26.062 -4.298 -1.348 1.00 14.54 72 GLU B CA 1
ATOM 2709 C C . GLU B 2 72 ? 26.507 -5.277 -0.272 1.00 15.05 72 GLU B C 1
ATOM 2710 O O . GLU B 2 72 ? 26.863 -4.868 0.838 1.00 17.07 72 GLU B O 1
ATOM 2716 N N . ILE B 2 73 ? 26.474 -6.569 -0.591 1.00 13.62 73 ILE B N 1
ATOM 2717 C CA . ILE B 2 73 ? 26.722 -7.610 0.395 1.00 10.40 73 ILE B CA 1
ATOM 2718 C C . ILE B 2 73 ? 27.746 -8.595 -0.146 1.00 14.40 73 ILE B C 1
ATOM 2719 O O . ILE B 2 73 ? 27.860 -8.803 -1.358 1.00 16.26 73 ILE B O 1
ATOM 2724 N N . SER B 2 74 ? 28.495 -9.200 0.770 1.00 12.48 74 SER B N 1
ATOM 2725 C CA . SER B 2 74 ? 29.375 -10.319 0.468 1.00 13.35 74 SER B CA 1
ATOM 2726 C C . SER B 2 74 ? 28.875 -11.550 1.210 1.00 14.77 74 SER B C 1
ATOM 2727 O O . SER B 2 74 ? 28.425 -11.455 2.356 1.00 12.83 74 SER B O 1
ATOM 2730 N N . LEU B 2 75 ? 28.940 -12.705 0.554 1.00 13.52 75 LEU B N 1
ATOM 2731 C CA . LEU B 2 75 ? 28.523 -13.945 1.196 1.00 15.26 75 LEU B CA 1
ATOM 2732 C C . LEU B 2 75 ? 29.519 -14.311 2.289 1.00 14.27 75 LEU B C 1
ATOM 2733 O O . LEU B 2 75 ? 30.697 -14.555 2.007 1.00 16.52 75 LEU B O 1
ATOM 2738 N N . ALA B 2 76 ? 29.055 -14.330 3.538 1.00 14.32 76 ALA B N 1
ATOM 2739 C CA . ALA B 2 76 ? 29.923 -14.677 4.658 1.00 12.22 76 ALA B CA 1
ATOM 2740 C C . ALA B 2 76 ? 29.959 -16.177 4.916 1.00 15.63 76 ALA B C 1
ATOM 2741 O O . ALA B 2 76 ? 31.027 -16.732 5.204 1.00 13.34 76 ALA B O 1
ATOM 2743 N N . TRP B 2 77 ? 28.811 -16.842 4.820 1.00 11.86 77 TRP B N 1
ATOM 2744 C CA . TRP B 2 77 ? 28.736 -18.279 5.046 1.00 15.53 77 TRP B CA 1
ATOM 2745 C C . TRP B 2 77 ? 27.459 -18.812 4.416 1.00 11.56 77 TRP B C 1
ATOM 2746 O O . TRP B 2 77 ? 26.508 -18.068 4.167 1.00 12.52 77 TRP B O 1
ATOM 2757 N N . ALA B 2 78 ? 27.453 -20.118 4.164 1.00 11.48 78 ALA B N 1
ATOM 2758 C CA . ALA B 2 78 ? 26.298 -20.783 3.573 1.00 14.63 78 ALA B CA 1
ATOM 2759 C C . ALA B 2 78 ? 26.266 -22.216 4.071 1.00 14.53 78 ALA B C 1
ATOM 2760 O O . ALA B 2 78 ? 27.247 -22.946 3.900 1.00 21.52 78 ALA B O 1
ATOM 2762 N N . ARG B 2 79 ? 25.155 -22.620 4.682 1.00 11.27 79 ARG B N 1
ATOM 2763 C CA . ARG B 2 79 ? 25.030 -24.017 5.073 1.00 21.71 79 ARG B CA 1
ATOM 2764 C C . ARG B 2 79 ? 23.580 -24.336 5.406 1.00 21.61 79 ARG B C 1
ATOM 2765 O O . ARG B 2 79 ? 22.840 -23.483 5.908 1.00 20.79 79 ARG B O 1
ATOM 2773 N N . ASP B 2 80 ? 23.189 -25.573 5.095 1.00 18.80 80 ASP B N 1
ATOM 2774 C CA . ASP B 2 80 ? 21.892 -26.138 5.470 1.00 22.56 80 ASP B CA 1
ATOM 2775 C C . ASP B 2 80 ? 20.734 -25.212 5.103 1.00 22.77 80 ASP B C 1
ATOM 2776 O O . ASP B 2 80 ? 19.815 -24.980 5.891 1.00 27.83 80 ASP B O 1
ATOM 2781 N N . GLY B 2 81 ? 20.787 -24.677 3.886 1.00 14.34 81 GLY B N 1
ATOM 2782 C CA . GLY B 2 81 ? 19.692 -23.884 3.366 1.00 19.18 81 GLY B CA 1
ATOM 2783 C C . GLY B 2 81 ? 19.663 -22.438 3.801 1.00 17.56 81 GLY B C 1
ATOM 2784 O O . GLY B 2 81 ? 18.671 -21.752 3.534 1.00 16.38 81 GLY B O 1
ATOM 2785 N N . LEU B 2 82 ? 20.709 -21.952 4.460 1.00 16.11 82 LEU B N 1
ATOM 2786 C CA . LEU B 2 82 ? 20.776 -20.573 4.922 1.00 17.56 82 LEU B CA 1
ATOM 2787 C C . LEU B 2 82 ? 21.983 -19.876 4.307 1.00 16.45 82 LEU B C 1
ATOM 2788 O O . LEU B 2 82 ? 23.004 -20.508 4.015 1.00 14.61 82 LEU B O 1
ATOM 2793 N N . LEU B 2 83 ? 21.854 -18.562 4.116 1.00 13.10 83 LEU B N 1
ATOM 2794 C CA . LEU B 2 83 ? 22.914 -17.726 3.562 1.00 13.77 83 LEU B CA 1
ATOM 2795 C C . LEU B 2 83 ? 23.097 -16.517 4.464 1.00 12.96 83 LEU B C 1
ATOM 2796 O O . LEU B 2 83 ? 22.157 -15.748 4.672 1.00 12.48 83 LEU B O 1
ATOM 2801 N N . GLY B 2 84 ? 24.309 -16.348 4.999 1.00 9.74 84 GLY B N 1
ATOM 2802 C CA . GLY B 2 84 ? 24.637 -15.190 5.812 1.00 9.09 84 GLY B CA 1
ATOM 2803 C C . GLY B 2 84 ? 25.496 -14.223 5.021 1.00 8.11 84 GLY B C 1
ATOM 2804 O O . GLY B 2 84 ? 26.501 -14.614 4.421 1.00 11.93 84 GLY B O 1
ATOM 2805 N N . PHE B 2 85 ? 25.089 -12.955 5.024 1.00 11.69 85 PHE B N 1
ATOM 2806 C CA . PHE B 2 85 ? 25.748 -11.920 4.240 1.00 8.85 85 PHE B CA 1
ATOM 2807 C C . PHE B 2 85 ? 26.269 -10.814 5.147 1.00 12.97 85 PHE B C 1
ATOM 2808 O O . PHE B 2 85 ? 25.660 -10.491 6.171 1.00 13.46 85 PHE B O 1
ATOM 2816 N N . GLU B 2 86 ? 27.396 -10.225 4.751 1.00 12.61 86 GLU B N 1
ATOM 2817 C CA . GLU B 2 86 ? 27.965 -9.062 5.423 1.00 9.53 86 GLU B CA 1
ATOM 2818 C C . GLU B 2 86 ? 27.802 -7.837 4.534 1.00 14.07 86 GLU B C 1
ATOM 2819 O O . GLU B 2 86 ? 28.104 -7.889 3.338 1.00 13.84 86 GLU B O 1
ATOM 2825 N N . CYS B 2 87 ? 27.327 -6.739 5.118 1.00 11.27 87 CYS B N 1
ATOM 2826 C CA . CYS B 2 87 ? 27.170 -5.502 4.364 1.00 12.56 87 CYS B CA 1
ATOM 2827 C C . CYS B 2 87 ? 28.533 -4.914 4.019 1.00 15.43 87 CYS B C 1
ATOM 2828 O O . CYS B 2 87 ? 29.449 -4.900 4.846 1.00 22.97 87 CYS B O 1
ATOM 2831 N N . GLN B 2 88 ? 28.665 -4.427 2.784 1.00 14.33 88 GLN B N 1
ATOM 2832 C CA . GLN B 2 88 ? 29.922 -3.854 2.310 1.00 16.87 88 GLN B CA 1
ATOM 2833 C C . GLN B 2 88 ? 29.783 -2.373 1.986 1.00 21.61 88 GLN B C 1
ATOM 2834 O O . GLN B 2 88 ? 30.510 -1.552 2.554 1.00 32.25 88 GLN B O 1
ATOM 2840 N N . HIS B 2 89 ? 28.886 -2.009 1.073 1.00 18.68 89 HIS B N 1
ATOM 2841 C CA . HIS B 2 89 ? 28.590 -0.620 0.760 1.00 22.72 89 HIS B CA 1
ATOM 2842 C C . HIS B 2 89 ? 27.087 -0.412 0.848 1.00 18.46 89 HIS B C 1
ATOM 2843 O O . HIS B 2 89 ? 26.305 -1.313 0.536 1.00 17.29 89 HIS B O 1
ATOM 2850 N N . ILE B 2 90 ? 26.688 0.783 1.274 1.00 12.86 90 ILE B N 1
ATOM 2851 C CA . ILE B 2 90 ? 25.274 1.103 1.432 1.00 12.40 90 ILE B CA 1
ATOM 2852 C C . ILE B 2 90 ? 25.093 2.606 1.266 1.00 10.06 90 ILE B C 1
ATOM 2853 O O . ILE B 2 90 ? 25.898 3.399 1.759 1.00 13.68 90 ILE B O 1
ATOM 2858 N N . ASP B 2 91 ? 24.042 2.996 0.550 1.00 10.56 91 ASP B N 1
ATOM 2859 C CA . ASP B 2 91 ? 23.780 4.413 0.341 1.00 11.18 91 ASP B CA 1
ATOM 2860 C C . ASP B 2 91 ? 23.223 5.043 1.618 1.00 15.51 91 ASP B C 1
ATOM 2861 O O . ASP B 2 91 ? 22.714 4.358 2.510 1.00 11.32 91 ASP B O 1
ATOM 2866 N N . LEU B 2 92 ? 23.325 6.374 1.696 1.00 14.78 92 LEU B N 1
ATOM 2867 C CA . LEU B 2 92 ? 23.003 7.071 2.940 1.00 18.03 92 LEU B CA 1
ATOM 2868 C C . LEU B 2 92 ? 21.547 6.868 3.346 1.00 15.63 92 LEU B C 1
ATOM 2869 O O . LEU B 2 92 ? 21.251 6.651 4.527 1.00 14.48 92 LEU B O 1
ATOM 2874 N N . ASP B 2 93 ? 20.619 6.948 2.391 1.00 14.71 93 ASP B N 1
ATOM 2875 C CA . ASP B 2 93 ? 19.214 6.779 2.747 1.00 14.83 93 ASP B CA 1
ATOM 2876 C C . ASP B 2 93 ? 18.938 5.365 3.247 1.00 15.64 93 ASP B C 1
ATOM 2877 O O . ASP B 2 93 ? 18.165 5.174 4.194 1.00 12.88 93 ASP B O 1
ATOM 2882 N N . SER B 2 94 ? 19.574 4.365 2.634 1.00 13.60 94 SER B N 1
ATOM 2883 C CA . SER B 2 94 ? 19.357 2.985 3.057 1.00 13.73 94 SER B CA 1
ATOM 2884 C C . SER B 2 94 ? 19.891 2.742 4.465 1.00 14.48 94 SER B C 1
ATOM 2885 O O . SER B 2 94 ? 19.228 2.089 5.281 1.00 11.41 94 SER B O 1
ATOM 2888 N N . ILE B 2 95 ? 21.082 3.261 4.777 1.00 14.78 95 ILE B N 1
ATOM 2889 C CA . ILE B 2 95 ? 21.629 3.050 6.114 1.00 15.41 95 ILE B CA 1
ATOM 2890 C C . ILE B 2 95 ? 20.851 3.859 7.145 1.00 13.95 95 ILE B C 1
ATOM 2891 O O . ILE B 2 95 ? 20.775 3.471 8.318 1.00 15.39 95 ILE B O 1
ATOM 2896 N N . SER B 2 96 ? 20.246 4.976 6.733 1.00 11.07 96 SER B N 1
ATOM 2897 C CA . SER B 2 96 ? 19.423 5.744 7.661 1.00 12.07 96 SER B CA 1
ATOM 2898 C C . SER B 2 96 ? 18.152 4.984 8.022 1.00 11.51 96 SER B C 1
ATOM 2899 O O . SER B 2 96 ? 17.732 4.980 9.186 1.00 11.14 96 SER B O 1
ATOM 2902 N N . HIS B 2 97 ? 17.529 4.331 7.039 1.00 13.23 97 HIS B N 1
ATOM 2903 C CA . HIS B 2 97 ? 16.405 3.449 7.335 1.00 12.51 97 HIS B CA 1
ATOM 2904 C C . HIS B 2 97 ? 16.851 2.257 8.174 1.00 15.09 97 HIS B C 1
ATOM 2905 O O . HIS B 2 97 ? 16.152 1.848 9.109 1.00 11.29 97 HIS B O 1
ATOM 2912 N N . LEU B 2 98 ? 18.014 1.684 7.851 1.00 13.59 98 LEU B N 1
ATOM 2913 C CA . LEU B 2 98 ? 18.528 0.566 8.636 1.00 13.88 98 LEU B CA 1
ATOM 2914 C C . LEU B 2 98 ? 18.793 0.982 10.077 1.00 15.56 98 LEU B C 1
ATOM 2915 O O . LEU B 2 98 ? 18.453 0.250 11.015 1.00 8.40 98 LEU B O 1
ATOM 2920 N N . ARG B 2 99 ? 19.394 2.159 10.273 1.00 10.53 99 ARG B N 1
ATOM 2921 C CA . ARG B 2 99 ? 19.630 2.657 11.624 1.00 15.55 99 ARG B CA 1
ATOM 2922 C C . ARG B 2 99 ? 18.318 2.848 12.377 1.00 11.97 99 ARG B C 1
ATOM 2923 O O . ARG B 2 99 ? 18.235 2.557 13.576 1.00 9.01 99 ARG B O 1
ATOM 2931 N N . ARG B 2 100 ? 17.284 3.349 11.695 1.00 8.98 100 ARG B N 1
ATOM 2932 C CA . ARG B 2 100 ? 15.981 3.498 12.337 1.00 9.89 100 ARG B CA 1
ATOM 2933 C C . ARG B 2 100 ? 15.412 2.141 12.735 1.00 12.64 100 ARG B C 1
ATOM 2934 O O . ARG B 2 100 ? 14.871 1.982 13.837 1.00 9.45 100 ARG B O 1
ATOM 2942 N N . LEU B 2 101 ? 15.528 1.151 11.849 1.00 9.57 101 LEU B N 1
ATOM 2943 C CA . LEU B 2 101 ? 15.087 -0.200 12.180 1.00 9.18 101 LEU B CA 1
ATOM 2944 C C . LEU B 2 101 ? 15.813 -0.723 13.412 1.00 11.32 101 LEU B C 1
ATOM 2945 O O . LEU B 2 101 ? 15.186 -1.231 14.349 1.00 11.13 101 LEU B O 1
ATOM 2950 N N . VAL B 2 102 ? 17.142 -0.605 13.425 1.00 8.19 102 VAL B N 1
ATOM 2951 C CA . VAL B 2 102 ? 17.937 -1.176 14.509 1.00 11.97 102 VAL B CA 1
ATOM 2952 C C . VAL B 2 102 ? 17.617 -0.487 15.831 1.00 11.64 102 VAL B C 1
ATOM 2953 O O . VAL B 2 102 ? 17.428 -1.145 16.861 1.00 12.24 102 VAL B O 1
ATOM 2957 N N . GLU B 2 103 ? 17.546 0.848 15.827 1.00 9.42 103 GLU B N 1
ATOM 2958 C CA . GLU B 2 103 ? 17.295 1.551 17.083 1.00 10.36 103 GLU B CA 1
ATOM 2959 C C . GLU B 2 103 ? 15.902 1.238 17.624 1.00 13.25 103 GLU B C 1
ATOM 2960 O O . GLU B 2 103 ? 15.734 1.043 18.833 1.00 11.65 103 GLU B O 1
ATOM 2966 N N . LEU B 2 104 ? 14.898 1.146 16.748 1.00 8.62 104 LEU B N 1
ATOM 2967 C CA . LEU B 2 104 ? 13.548 0.850 17.219 1.00 7.39 104 LEU B CA 1
ATOM 2968 C C . LEU B 2 104 ? 13.442 -0.562 17.782 1.00 12.44 104 LEU B C 1
ATOM 2969 O O . LEU B 2 104 ? 12.690 -0.792 18.736 1.00 12.19 104 LEU B O 1
ATOM 2974 N N . ASN B 2 105 ? 14.179 -1.513 17.215 1.00 10.46 105 ASN B N 1
ATOM 2975 C CA . ASN B 2 105 ? 14.105 -2.886 17.699 1.00 10.44 105 ASN B CA 1
ATOM 2976 C C . ASN B 2 105 ? 15.019 -3.136 18.889 1.00 17.70 105 ASN B C 1
ATOM 2977 O O . ASN B 2 105 ? 14.787 -4.089 19.641 1.00 19.57 105 ASN B O 1
ATOM 2982 N N . LEU B 2 106 ? 16.045 -2.305 19.079 1.00 13.83 106 LEU B N 1
ATOM 2983 C CA . LEU B 2 106 ? 16.839 -2.373 20.300 1.00 15.75 106 LEU B CA 1
ATOM 2984 C C . LEU B 2 106 ? 16.136 -1.693 21.467 1.00 18.62 106 LEU B C 1
ATOM 2985 O O . LEU B 2 106 ? 16.350 -2.077 22.622 1.00 17.77 106 LEU B O 1
ATOM 2990 N N . GLY B 2 107 ? 15.298 -0.693 21.191 1.00 16.13 107 GLY B N 1
ATOM 2991 C CA . GLY B 2 107 ? 14.553 -0.019 22.238 1.00 13.46 107 GLY B CA 1
ATOM 2992 C C . GLY B 2 107 ? 15.362 0.904 23.119 1.00 17.98 107 GLY B C 1
ATOM 2993 O O . GLY B 2 107 ? 14.853 1.366 24.145 1.00 14.03 107 GLY B O 1
ATOM 2994 N N . ASP B 2 108 ? 16.607 1.192 22.752 1.00 18.23 108 ASP B N 1
ATOM 2995 C CA . ASP B 2 108 ? 17.465 2.058 23.552 1.00 16.95 108 ASP B CA 1
ATOM 2996 C C . ASP B 2 108 ? 18.451 2.728 22.612 1.00 17.63 108 ASP B C 1
ATOM 2997 O O . ASP B 2 108 ? 19.226 2.044 21.937 1.00 21.52 108 ASP B O 1
ATOM 3002 N N . GLU B 2 109 ? 18.418 4.062 22.572 1.00 18.55 109 GLU B N 1
ATOM 3003 C CA . GLU B 2 109 ? 19.283 4.792 21.655 1.00 20.55 109 GLU B CA 1
ATOM 3004 C C . GLU B 2 109 ? 20.753 4.582 21.981 1.00 21.32 109 GLU B C 1
ATOM 3005 O O . GLU B 2 109 ? 21.598 4.613 21.078 1.00 21.03 109 GLU B O 1
ATOM 3011 N N . GLU B 2 110 ? 21.084 4.360 23.254 1.00 17.45 110 GLU B N 1
ATOM 3012 C CA . GLU B 2 110 ? 22.489 4.196 23.598 1.00 22.76 110 GLU B CA 1
ATOM 3013 C C . GLU B 2 110 ? 23.042 2.878 23.071 1.00 19.99 110 GLU B C 1
ATOM 3014 O O . GLU B 2 110 ? 24.230 2.798 22.739 1.00 13.89 110 GLU B O 1
ATOM 3020 N N . LEU B 2 111 ? 22.205 1.838 22.982 1.00 17.02 111 LEU B N 1
ATOM 3021 C CA . LEU B 2 111 ? 22.650 0.603 22.346 1.00 16.99 111 LEU B CA 1
ATOM 3022 C C . LEU B 2 111 ? 22.909 0.813 20.862 1.00 17.69 111 LEU B C 1
ATOM 3023 O O . LEU B 2 111 ? 23.809 0.183 20.295 1.00 14.49 111 LEU B O 1
ATOM 3028 N N . LEU B 2 112 ? 22.129 1.687 20.221 1.00 14.94 112 LEU B N 1
ATOM 3029 C CA . LEU B 2 112 ? 22.394 2.036 18.830 1.00 12.33 112 LEU B CA 1
ATOM 3030 C C . LEU B 2 112 ? 23.710 2.794 18.698 1.00 17.76 112 LEU B C 1
ATOM 3031 O O . LEU B 2 112 ? 24.494 2.526 17.781 1.00 11.53 112 LEU B O 1
ATOM 3036 N N . GLU B 2 113 ? 23.971 3.738 19.608 1.00 15.35 113 GLU B N 1
ATOM 3037 C CA . GLU B 2 113 ? 25.228 4.481 19.564 1.00 14.97 113 GLU B CA 1
ATOM 3038 C C . GLU B 2 113 ? 26.427 3.548 19.660 1.00 15.94 113 GLU B C 1
ATOM 3039 O O . GLU B 2 113 ? 27.429 3.738 18.961 1.00 16.11 113 GLU B O 1
ATOM 3045 N N . ARG B 2 114 ? 26.346 2.531 20.521 1.00 16.07 114 ARG B N 1
ATOM 3046 C CA . ARG B 2 114 ? 27.448 1.582 20.631 1.00 16.01 114 ARG B CA 1
ATOM 3047 C C . ARG B 2 114 ? 27.618 0.777 19.350 1.00 18.93 114 ARG B C 1
ATOM 3048 O O . ARG B 2 114 ? 28.743 0.419 18.989 1.00 14.88 114 ARG B O 1
ATOM 3056 N N . GLU B 2 115 ? 26.521 0.493 18.645 1.00 16.74 115 GLU B N 1
ATOM 3057 C CA . GLU B 2 115 ? 26.636 -0.182 17.358 1.00 11.88 115 GLU B CA 1
ATOM 3058 C C . GLU B 2 115 ? 27.287 0.722 16.319 1.00 16.10 115 GLU B C 1
ATOM 3059 O O . GLU B 2 115 ? 28.129 0.270 15.535 1.00 14.99 115 GLU B O 1
ATOM 3065 N N . LEU B 2 116 ? 26.912 2.004 16.298 1.00 15.56 116 LEU B N 1
ATOM 3066 C CA . LEU B 2 116 ? 27.550 2.941 15.379 1.00 13.06 116 LEU B CA 1
ATOM 3067 C C . LEU B 2 116 ? 29.028 3.111 15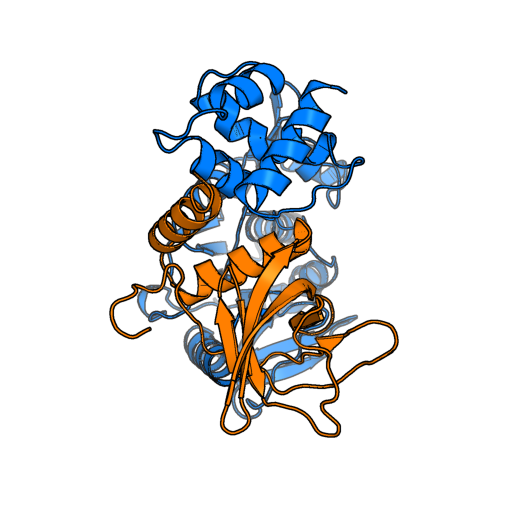.709 1.00 12.74 116 LEU B C 1
ATOM 3068 O O . LEU B 2 116 ? 29.861 3.266 14.807 1.00 12.50 116 LEU B O 1
ATOM 3073 N N . ALA B 2 117 ? 29.372 3.078 16.998 1.00 13.47 117 ALA B N 1
ATOM 3074 C CA . ALA B 2 117 ? 30.773 3.181 17.393 1.00 15.03 117 ALA B CA 1
ATOM 3075 C C . ALA B 2 117 ? 31.582 2.005 16.863 1.00 19.66 117 ALA B C 1
ATOM 3076 O O . ALA B 2 117 ? 32.727 2.173 16.429 1.00 17.13 117 ALA B O 1
ATOM 3078 N N . LEU B 2 118 ? 31.000 0.804 16.885 1.00 14.90 118 LEU B N 1
ATOM 3079 C CA . LEU B 2 118 ? 31.699 -0.357 16.350 1.00 19.07 118 LEU B CA 1
ATOM 3080 C C . LEU B 2 118 ? 31.769 -0.314 14.828 1.00 14.21 118 LEU B C 1
ATOM 3081 O O . LEU B 2 118 ? 32.736 -0.810 14.238 1.00 19.27 118 LEU B O 1
ATOM 3086 N N . LEU B 2 119 ? 30.771 0.288 14.179 1.00 17.62 119 LEU B N 1
ATOM 3087 C CA . LEU B 2 119 ? 30.769 0.363 12.722 1.00 13.97 119 LEU B CA 1
ATOM 3088 C C . LEU B 2 119 ? 31.851 1.311 12.218 1.00 22.37 119 LEU B C 1
ATOM 3089 O O . LEU B 2 119 ? 32.595 0.984 11.285 1.00 27.65 119 LEU B O 1
ATOM 3094 N N . VAL B 2 120 ? 31.958 2.493 12.829 1.00 18.30 120 VAL B N 1
ATOM 3095 C CA . VAL B 2 120 ? 32.900 3.494 12.341 1.00 26.44 120 VAL B CA 1
ATOM 3096 C C . VAL B 2 120 ? 34.343 3.149 12.695 1.00 30.33 120 VAL B C 1
ATOM 3097 O O . VAL B 2 120 ? 35.270 3.649 12.045 1.00 29.64 120 VAL B O 1
ATOM 3101 N N . SER B 2 121 ? 34.562 2.289 13.688 1.00 21.48 121 SER B N 1
ATOM 3102 C CA . SER B 2 121 ? 35.901 1.892 14.101 1.00 26.31 121 SER B CA 1
ATOM 3103 C C . SER B 2 121 ? 36.287 0.505 13.602 1.00 35.53 121 SER B C 1
ATOM 3104 O O . SER B 2 121 ? 37.292 -0.048 14.061 1.00 41.91 121 SER B O 1
ATOM 3107 N N . ALA B 2 122 ? 35.522 -0.064 12.666 1.00 27.05 122 ALA B N 1
ATOM 3108 C CA . ALA B 2 122 ? 35.780 -1.432 12.228 1.00 34.51 122 ALA B CA 1
ATOM 3109 C C . ALA B 2 122 ? 37.115 -1.562 11.505 1.00 39.95 122 ALA B C 1
ATOM 3110 O O . ALA B 2 122 ? 37.777 -2.600 11.616 1.00 38.19 122 ALA B O 1
ATOM 3112 N N . HIS B 2 123 ? 37.530 -0.532 10.768 1.00 40.83 123 HIS B N 1
ATOM 3113 C CA . HIS B 2 123 ? 38.768 -0.568 9.998 1.00 38.41 123 HIS B CA 1
ATOM 3114 C C . HIS B 2 123 ? 39.859 0.301 10.619 1.00 37.31 123 HIS B C 1
ATOM 3115 O O . HIS B 2 123 ? 40.732 0.809 9.911 1.00 50.56 123 HIS B O 1
ATOM 3122 N N . ASP B 2 124 ? 39.825 0.475 11.936 1.00 33.56 124 ASP B N 1
ATOM 3123 C CA . ASP B 2 124 ? 40.819 1.291 12.627 1.00 33.34 124 ASP B CA 1
ATOM 3124 C C . ASP B 2 124 ? 42.192 0.624 12.616 1.00 51.92 124 ASP B C 1
ATOM 3125 O O . ASP B 2 124 ? 42.333 -0.536 13.004 1.00 54.77 124 ASP B O 1
#

InterPro domains:
  IPR000780 MCP methyltransferase, CheR-type [PR00996] (27-40)
  IPR000780 MCP methyltransferase, CheR-type [PR00996] (65-77)
  IPR000780 MCP methyltransferase, CheR-type [PR00996] (104-124)
  IPR000780 MCP methyltransferase, CheR-type [PR00996] (142-158)
  IPR000780 MCP methyltransferase, CheR-type [PR00996] (211-225)
  IPR000780 MCP methyltransferase, CheR-type [PR00996] (230-253)
  IPR000780 MCP methyltransferase, CheR-type [PS50123] (1-274)
  IPR000780 MCP methyltransferase, CheR-type [SM00138] (5-271)
  IPR022641 Chemotaxis receptor methyltransferase CheR, N-terminal [PF03705] (6-56)
  IPR022642 MCP methyltransferase, CheR-type, SAM-binding domain, C-terminal [PF01739] (72-266)
  IPR026024 Chemotaxis protein methyltransferase CheR [PIRSF000410] (4-260)
  IPR029063 S-adenosyl-L-methionine-dependent methyltransferase superfamily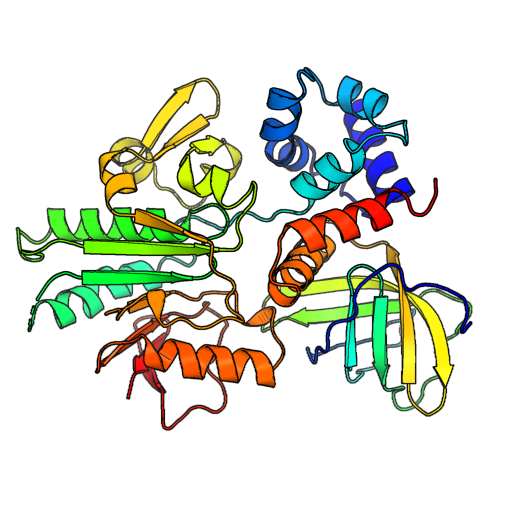 [G3DSA:3.40.50.150] (71-272)
  IPR029063 S-adenosyl-L-methionine-dependent methyltransferase superfamily [SSF53335] (72-265)
  IPR036804 Chemotaxis receptor methyltransferase CheR, N-terminal domain superfamily [G3DSA:1.10.155.10] (1-70)
  IPR050903 Bacterial Chemotaxis Protein Methyltransferase [PTHR24422] (3-273)

Foldseek 3Di:
DVLVVLVQVVCCVPPNDHDDPVCPVVLCFLCVVVCVVVVHDDSNVLSVVPPDDDDCSVVVSVVSSPADDDAACPPVVVLVCVLPPLVVVVLVPDEAEEEEEQCFQARVLLNNLVSVVVSCVVPPCSNVPYYAYEYEEADDDRLVNNLQQKHFQVRDVPDADPVCCVVFWDDDPHGMIGGDVVSSVRYDYDYDDLQDACVVVAAHLEYEDEPPLVVDDPVSSLVSVVRVLVRYDQFHKYHYYQPDDDPDPPVQWDWDQDPHGIITTGD/DVVDDDLWDKAADFFFKWKADDPDIFGWTWGIDTLWWTKTFQGPPPPDDQVDKMKMWGDDPDPDIAIFIWHFPDDDDGMTIITGDDGDPSNSVVRLVVRCVRVVHVVSSVSSVVCVVPVPD

Radius of gyration: 22.34 Å; Cα contacts (8 Å, |Δi|>4): 672; chains: 2; bounding box: 62×60×46 Å

CATH classification: 2.40.10.220

B-factor: mean 23.93, std 11.87, range [5.82, 77.33]

Organism: Pseudomonas aeruginosa (strain ATCC 15692 / DSM 22644 / CIP 104116 / JCM 14847 / LMG 12228 / 1C / PRS 101 / PAO1) (NCBI:txid208964)

Nearest PDB structures (foldseek):
  5y4r-assembly1_D  TM=9.852E-01  e=1.485E-21  Pseudomonas aeruginosa PAO1
  1ywu-assembly1_A  TM=7.093E-01  e=3.071E-15  Pseudomonas aeruginosa PAO1
  5vx6-assembly2_B  TM=8.298E-01  e=4.324E-05  Bacillus subtilis subsp. subtilis str. 168
  8u0i-assembly1_A  TM=7.578E-01  e=5.556E-04  Pseudomonas aeruginosa PA14
  9fmz-assembly1_A  TM=6.895E-01  e=4.704E-04  Escherichia coli

Secondary structure (DSSP, 8-state):
-HHHHHHHHHHHHHH-EE--TT-HHHHHHHHHHHHHHHT--SHHHHHHHTS--SSSHHHHHHHHHTPPP--TTTTSHHHHHIIIIIHHHHH----EEEEEET-TTSHHHHHHHHHHHHHHHHSTT-S-S-EEEEEEE-SSHHHHHHHHTEEEHHHHSSS--HHHHHHHEEE-STTEEEE-HHHHHTEEEEE--TTS--GGG--EEEEE--S-GGGS-HHHHHHHHHHHHHHEEEEEEEE--TT----S-TTTEEEEE-SSSEEEEE-/-TTS--SS--EE---EEEEEETTEEEEE-EEEEETTEEEEE--TT----TTS-EEEEEEETTTEEEEEEEEEEEEETTEEEEEEEEEEHHHHHHHHHHHHHHHT-HHHHHHHHHHHHTTT-

Sequence (388 aa):
NADFELFRVFLEKTCGIVLGSNNKQYLVSSRLNKLMEQQGIKSLGELVQRIQTQRGGLREMVVDAMTTNETLWFRDTYPFEVLKQRVLPELIKAQRLRIWSAACSSGQEPYSLSMAIDEFEKTNLGQLKAGVQIVATDLSGSMMLTAAKAGEYDTLAMGRGLSPERLQRYFDAKGPGRWAVKPAIRSRVEFRALNLLDSYASLGKFDMVFCRNVLIYFSAEVKRDILLRIHGTLKPGGYLFLGASEALNNLPDHYQMVQCSPGIIYRAKQHDERRRFHRIAFDADSEEILQGERRWEVLLHDVSLHGILVGQPQDWNGDPQRPFEARLYLGLDVLIRMEISLAWARDGLLGFECQHIDLDSISHLRRLVELNLGDEELLERELALLVSAHD

Solvent-accessible surface area: 18745 Å² total; per-residue (Å²): 128,82,58,4,69,95,0,66,84,11,0,74,142,15,11,6,0,70,4,33,64,124,45,76,124,16,1,67,29,36,0,62,77,8,30,136,132,66,47,9,172,54,32,8,40,0,4,133,102,2,104,64,87,189,65,44,19,14,19,90,0,0,13,1,0,1,21,51,94,47,67,6,11,80,52,65,107,17,4,64,14,0,49,132,77,0,0,54,70,54,54,176,127,101,156,9,42,0,0,0,1,9,2,6,5,0,1,21,0,1,0,0,0,0,0,0,12,25,8,40,133,108,40,138,66,71,31,165,18,26,22,59,0,0,0,1,4,11,64,31,55,33,2,80,40,0,105,52,0,67,6,24,82,78,19,16,67,167,48,24,42,102,125,51,58,141,103,6,10,39,76,106,46,139,28,70,60,6,1,66,88,67,5,74,93,40,14,77,32,68,64,22,30,8,63,79,76,11,93,91,2,37,95,0,14,0,0,0,0,20,26,8,2,11,16,6,8,58,131,45,54,100,68,1,4,52,63,0,39,46,6,7,60,134,35,3,6,0,3,14,6,82,31,18,76,25,95,92,5,98,119,59,11,84,112,15,133,9,112,70,42,62,3,8,72,7,124,162,187,130,135,164,162,93,15,88,109,10,70,6,72,16,112,9,26,0,45,19,70,182,96,126,9,128,13,144,13,81,22,0,8,1,30,6,6,31,0,12,84,21,161,110,47,101,7,60,70,157,123,66,5,57,0,65,0,71,1,43,149,86,23,44,0,89,1,52,0,34,34,64,104,53,171,122,44,53,0,4,10,58,6,73,65,6,39,3,72,2,2,1,38,0,8,28,0,0,4,7,25,34,13,60,21,105,81,0,59,158,12,0,40,53,6,5,38,41,140,89